Protein AF-A0A7X6YDQ6-F1 (afdb_monomer_lite)

Secondary structure (DSSP, 8-state):
------EEEEEEEEE----SS----SEEEE--SS-------S-SS-S-SS--SSS--TTTTSEEEETTEEEEGGG----SSSEEEEEEEEEEEEEEEEESB-TT-TT-B---EEEEEEEESSPPPHHHHHHHHHHHHHHHT-TT-SEEEEEEEPTT-EEEEE--SS-EEEEEEESSEEEEESSSEEEEEE-SSS-B-SEEEE-SEEEEEEESPPEEEE-SS-EEEEEETTEEEEESSSS-TTEEEEESSSEEEEEEE-TT--EEEE-SSEEEE----PPP-PPPTT--BPPPPGGGGGTT--TT--EE-SS-TTS-SEEEETTEEEE-TTSTT--S--EEEEETT-SS---SS--SSTTEEEEESSEEEEEEEEESS-EEEEEEEEEEE-SSTT--EEEEEEETTEEEEEEEE-SSS-EEEEEE---B-SEEEEEEEEE-SS-TT--EEEEEEEEEEEEE-SS-----------SSPPHHHHHTT------SS-EE-SS-EE-TT-------------

Structure (mmCIF, N/CA/C/O backbone):
data_AF-A0A7X6YDQ6-F1
#
_entry.id   AF-A0A7X6YDQ6-F1
#
loop_
_atom_site.group_PDB
_atom_site.id
_atom_site.type_symbol
_atom_site.label_atom_id
_atom_site.label_alt_id
_atom_site.label_comp_id
_atom_site.label_asym_id
_atom_site.label_entity_id
_atom_site.label_seq_id
_atom_site.pdbx_PDB_ins_code
_atom_site.Cartn_x
_atom_site.Cartn_y
_atom_site.Cartn_z
_atom_site.occupancy
_atom_site.B_iso_or_equiv
_atom_site.auth_seq_id
_atom_site.auth_comp_id
_atom_site.auth_asym_id
_atom_site.auth_atom_id
_atom_site.pdbx_PDB_model_num
ATOM 1 N N . LEU A 1 1 ? 22.656 26.430 15.634 1.00 36.94 1 LEU A N 1
ATOM 2 C CA . LEU A 1 1 ? 21.772 25.245 15.567 1.00 36.94 1 LEU A CA 1
ATOM 3 C C . LEU A 1 1 ? 22.352 24.310 14.506 1.00 36.94 1 LEU A C 1
ATOM 5 O O . LEU A 1 1 ? 22.255 24.616 13.329 1.00 36.94 1 LEU A O 1
ATOM 9 N N . ARG A 1 2 ? 23.134 23.305 14.930 1.00 31.09 2 ARG A N 1
ATOM 10 C CA . ARG A 1 2 ? 24.068 22.509 14.101 1.00 31.09 2 ARG A CA 1
ATOM 11 C C . ARG A 1 2 ? 23.766 21.001 14.174 1.00 31.09 2 ARG A C 1
ATOM 13 O O . ARG A 1 2 ? 24.651 20.217 14.481 1.00 31.09 2 ARG A O 1
ATOM 20 N N . THR A 1 3 ? 22.540 20.603 13.863 1.00 37.22 3 THR A N 1
ATOM 21 C CA . THR A 1 3 ? 22.201 19.228 13.461 1.00 37.22 3 THR A CA 1
ATOM 22 C C . THR A 1 3 ? 20.950 19.320 12.592 1.00 37.22 3 THR A C 1
ATOM 24 O O . THR A 1 3 ? 19.860 19.611 13.070 1.00 37.22 3 THR A O 1
ATOM 27 N N . SER A 1 4 ? 21.121 19.194 11.280 1.00 48.97 4 SER A N 1
ATOM 28 C CA . SER A 1 4 ? 20.016 19.130 10.323 1.00 48.97 4 SER A CA 1
ATOM 29 C C . SER A 1 4 ? 19.354 17.757 10.427 1.00 48.97 4 SER A C 1
ATOM 31 O O . SER A 1 4 ? 20.042 16.753 10.237 1.00 48.97 4 SER A O 1
ATOM 33 N N . PHE A 1 5 ? 18.055 17.709 10.714 1.00 55.41 5 PHE A N 1
ATOM 34 C CA . PHE A 1 5 ? 17.274 16.473 10.672 1.00 55.41 5 PHE A CA 1
ATOM 35 C C . PHE A 1 5 ? 17.259 15.906 9.243 1.00 55.41 5 PHE A C 1
ATOM 37 O O . PHE A 1 5 ? 17.095 16.658 8.281 1.00 55.41 5 PHE A O 1
ATOM 44 N N . ALA A 1 6 ? 17.477 14.596 9.113 1.00 68.69 6 ALA A N 1
ATOM 45 C CA . ALA A 1 6 ? 17.407 13.876 7.846 1.00 68.69 6 ALA A CA 1
ATOM 46 C C . ALA A 1 6 ? 15.936 13.596 7.528 1.00 68.69 6 ALA A C 1
ATOM 48 O O . ALA A 1 6 ? 15.354 12.663 8.059 1.00 68.69 6 ALA A O 1
ATOM 49 N N . LEU A 1 7 ? 15.323 14.459 6.730 1.00 77.88 7 LEU A N 1
ATOM 50 C CA . LEU A 1 7 ? 13.911 14.414 6.383 1.00 77.88 7 LEU A CA 1
ATOM 51 C C . LEU A 1 7 ? 13.621 13.318 5.354 1.00 77.88 7 LEU A C 1
ATOM 53 O O . LEU A 1 7 ? 14.373 13.169 4.386 1.00 77.88 7 LEU A O 1
ATOM 57 N N . ARG A 1 8 ? 12.506 12.609 5.534 1.00 81.50 8 ARG A N 1
ATOM 58 C CA . ARG A 1 8 ? 12.021 11.575 4.611 1.00 81.50 8 ARG A CA 1
ATOM 59 C C . ARG A 1 8 ? 10.585 11.800 4.159 1.00 81.50 8 ARG A C 1
ATOM 61 O O . ARG A 1 8 ? 10.327 11.667 2.969 1.00 81.50 8 ARG A O 1
ATOM 68 N N . THR A 1 9 ? 9.686 12.200 5.058 1.00 84.06 9 THR A N 1
ATOM 69 C CA . THR A 1 9 ? 8.273 12.441 4.714 1.00 84.06 9 THR A CA 1
ATOM 70 C C . THR A 1 9 ? 7.803 13.799 5.228 1.00 84.06 9 THR A C 1
ATOM 72 O O . THR A 1 9 ? 8.173 14.213 6.329 1.00 84.06 9 THR A O 1
ATOM 75 N N . VAL A 1 10 ? 7.000 14.510 4.436 1.00 88.50 10 VAL A N 1
ATOM 76 C CA . VAL A 1 10 ? 6.490 15.851 4.750 1.00 88.50 10 VAL A CA 1
ATOM 77 C C . VAL A 1 10 ? 5.015 15.950 4.415 1.00 88.50 10 VAL A C 1
ATOM 79 O O . VAL A 1 10 ? 4.622 15.589 3.314 1.00 88.50 10 VAL A O 1
ATOM 82 N N . PHE A 1 11 ? 4.232 16.546 5.310 1.00 92.88 11 PHE A N 1
ATOM 83 C CA . PHE A 1 11 ? 2.859 16.964 5.031 1.00 92.88 11 PHE A CA 1
ATOM 84 C C . PHE A 1 11 ? 2.732 18.449 5.290 1.00 92.88 11 PHE A C 1
ATOM 86 O O . PHE A 1 11 ? 3.203 18.926 6.319 1.00 92.88 11 PHE A O 1
ATOM 93 N N . ILE A 1 12 ? 2.092 19.184 4.389 1.00 89.44 12 ILE A N 1
ATOM 94 C CA . ILE A 1 12 ? 1.827 20.608 4.571 1.00 89.44 12 ILE A CA 1
ATOM 95 C C . ILE A 1 12 ? 0.387 20.888 4.143 1.00 89.44 12 ILE A C 1
ATOM 97 O O . ILE A 1 12 ? -0.008 20.581 3.021 1.00 89.44 12 ILE A O 1
ATOM 101 N N . VAL A 1 13 ? -0.389 21.507 5.031 1.00 88.81 13 VAL A N 1
ATOM 102 C CA . VAL A 1 13 ? -1.683 22.113 4.700 1.00 88.81 13 VAL A CA 1
ATOM 103 C C . VAL A 1 13 ? -1.470 23.607 4.511 1.00 88.81 13 VAL A C 1
ATOM 105 O O . VAL A 1 13 ? -1.005 24.297 5.422 1.00 88.81 13 VAL A O 1
ATOM 108 N N . PHE A 1 14 ? -1.772 24.109 3.318 1.00 82.88 14 PHE A N 1
ATOM 109 C CA . PHE A 1 14 ? -1.348 25.432 2.872 1.00 82.88 14 PHE A CA 1
ATOM 110 C C . PHE A 1 14 ? -2.300 26.035 1.836 1.00 82.88 14 PHE A C 1
ATOM 112 O O . PHE A 1 14 ? -3.015 25.314 1.158 1.00 82.88 14 PHE A O 1
ATOM 119 N N . GLY A 1 15 ? -2.317 27.363 1.694 1.00 76.12 15 GLY A N 1
ATOM 120 C CA . GLY A 1 15 ? -3.147 28.065 0.710 1.00 76.12 15 GLY A CA 1
ATOM 121 C C . GLY A 1 15 ? -2.412 29.189 -0.024 1.00 76.12 15 GLY A C 1
ATOM 122 O O . GLY A 1 15 ? -1.794 30.058 0.594 1.00 76.12 15 GLY A O 1
ATOM 123 N N . SER A 1 16 ? -2.520 29.229 -1.355 1.00 68.62 16 SER A N 1
ATOM 124 C CA . SER A 1 16 ? -1.733 30.134 -2.222 1.00 68.62 16 SER A CA 1
ATOM 125 C C . SER A 1 16 ? -2.227 31.587 -2.181 1.00 68.62 16 SER A C 1
ATOM 127 O O . SER A 1 16 ? -3.429 31.831 -2.123 1.00 68.62 16 SER A O 1
ATOM 129 N N . HIS A 1 17 ? -1.337 32.586 -2.178 1.00 60.03 17 HIS A N 1
ATOM 130 C CA . HIS A 1 17 ? -1.748 34.002 -2.070 1.00 60.03 17 HIS A CA 1
ATOM 131 C C . HIS A 1 17 ? -2.201 34.628 -3.394 1.00 60.03 17 HIS A C 1
ATOM 133 O O . HIS A 1 17 ? -2.888 35.648 -3.368 1.00 60.03 17 HIS A O 1
ATOM 139 N N . ASN A 1 18 ? -1.905 33.983 -4.526 1.00 54.03 18 ASN A N 1
ATOM 140 C CA . ASN A 1 18 ? -2.158 34.466 -5.885 1.00 54.03 18 ASN A CA 1
ATOM 141 C C . ASN A 1 18 ? -1.648 35.909 -6.101 1.00 54.03 18 ASN A C 1
ATOM 143 O O . ASN A 1 18 ? -2.395 36.883 -5.976 1.00 54.03 18 ASN A O 1
ATOM 147 N N . ALA A 1 19 ? -0.364 36.044 -6.426 1.00 48.09 19 ALA A N 1
ATOM 148 C CA . ALA A 1 19 ? 0.204 37.273 -6.956 1.00 48.09 19 ALA A CA 1
ATOM 149 C C . ALA A 1 19 ? 0.193 37.215 -8.491 1.00 48.09 19 ALA A C 1
ATOM 151 O O . ALA A 1 19 ? 0.625 36.238 -9.097 1.00 48.09 19 ALA A O 1
ATOM 152 N N . TRP A 1 20 ? -0.280 38.282 -9.136 1.00 44.38 20 TRP A N 1
ATOM 153 C CA . TRP A 1 20 ? -0.128 38.462 -10.580 1.00 44.38 20 TRP A CA 1
ATOM 154 C C . TRP A 1 20 ? 1.366 38.674 -10.893 1.00 44.38 20 TRP A C 1
ATOM 156 O O . TRP A 1 20 ? 1.882 39.775 -10.713 1.00 44.38 20 TRP A O 1
ATOM 166 N N . GLY A 1 21 ? 2.076 37.619 -11.301 1.00 53.22 21 GLY A N 1
ATOM 167 C CA . GLY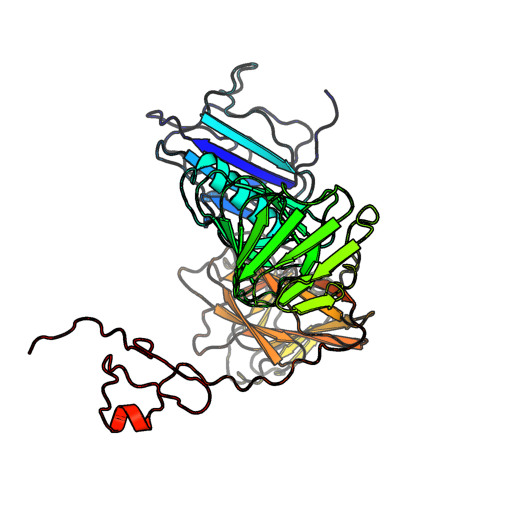 A 1 21 ? 3.511 37.651 -11.616 1.00 53.22 21 GLY A CA 1
ATOM 168 C C . GLY A 1 21 ? 4.194 36.285 -11.473 1.00 53.22 21 GLY A C 1
ATOM 169 O O . GLY A 1 21 ? 3.547 35.308 -11.115 1.00 53.22 21 GLY A O 1
ATOM 170 N N . ALA A 1 22 ? 5.497 36.202 -11.771 1.00 48.03 22 ALA A N 1
ATOM 171 C CA . ALA A 1 22 ? 6.302 34.991 -11.565 1.00 48.03 22 ALA A CA 1
ATOM 172 C C . ALA A 1 22 ? 6.344 34.632 -10.065 1.00 48.03 22 ALA A C 1
ATOM 174 O O . ALA A 1 22 ? 6.770 35.450 -9.250 1.00 48.03 22 ALA A O 1
ATOM 175 N N . GLY A 1 23 ? 5.847 33.446 -9.703 1.00 50.38 23 GLY A N 1
ATOM 176 C CA . GLY A 1 23 ? 5.777 32.976 -8.314 1.00 50.38 23 GLY A CA 1
ATOM 177 C C . GLY A 1 23 ? 7.077 32.336 -7.819 1.00 50.38 23 GLY A C 1
ATOM 178 O O . GLY A 1 23 ? 8.044 32.214 -8.567 1.00 50.38 23 GLY A O 1
ATOM 179 N N . GLY A 1 24 ? 7.075 31.880 -6.566 1.00 55.09 24 GLY A N 1
ATOM 180 C CA . GLY A 1 24 ? 8.164 31.141 -5.906 1.00 55.09 24 GLY A CA 1
ATOM 181 C C . GLY A 1 24 ? 7.832 29.718 -5.482 1.00 55.09 24 GLY A C 1
ATOM 182 O O . GLY A 1 24 ? 6.708 29.259 -5.685 1.00 55.09 24 GLY A O 1
ATOM 183 N N . SER A 1 25 ? 8.792 29.046 -4.836 1.00 60.94 25 SER A N 1
ATOM 184 C CA . SER A 1 25 ? 8.613 27.738 -4.188 1.00 60.94 25 SER A CA 1
ATOM 185 C C . SER A 1 25 ? 8.002 27.841 -2.793 1.00 60.94 25 SER A C 1
ATOM 187 O O . SER A 1 25 ? 8.139 28.846 -2.092 1.00 60.94 25 SER A O 1
ATOM 189 N N . MET A 1 26 ? 7.322 26.768 -2.377 1.00 69.38 26 MET A N 1
ATOM 190 C CA . MET A 1 26 ? 6.755 26.654 -1.030 1.00 69.38 26 MET A CA 1
ATOM 191 C C . MET A 1 26 ? 7.849 26.503 0.040 1.00 69.38 26 MET A C 1
ATOM 193 O O . MET A 1 26 ? 7.842 27.221 1.039 1.00 69.38 26 MET A O 1
ATOM 197 N N . CYS A 1 27 ? 8.786 25.577 -0.167 1.00 68.94 27 CYS A N 1
ATOM 198 C CA . CYS A 1 27 ? 9.956 25.317 0.673 1.00 68.94 27 CYS A CA 1
ATOM 199 C C . CYS A 1 27 ? 10.989 24.542 -0.156 1.00 68.94 27 CYS A C 1
ATOM 201 O O . CYS A 1 27 ? 10.607 23.764 -1.027 1.00 68.94 27 CYS A O 1
ATOM 203 N N . LEU A 1 28 ? 12.281 24.720 0.120 1.00 68.38 28 LEU A N 1
ATOM 204 C CA . LEU A 1 28 ? 13.338 23.948 -0.531 1.00 68.38 28 LEU A CA 1
ATOM 205 C C . LEU A 1 28 ? 13.639 22.673 0.260 1.00 68.38 28 LEU A C 1
ATOM 207 O O . LEU A 1 28 ? 14.047 22.749 1.422 1.00 68.38 28 LEU A O 1
ATOM 211 N N . ILE A 1 29 ? 13.486 21.519 -0.393 1.00 67.69 29 ILE A N 1
ATOM 212 C CA . ILE A 1 29 ? 13.819 20.196 0.147 1.00 67.69 29 ILE A CA 1
ATOM 213 C C . ILE A 1 29 ? 14.916 19.569 -0.722 1.00 67.69 29 ILE A C 1
ATOM 215 O O . ILE A 1 29 ? 14.671 19.180 -1.863 1.00 67.69 29 ILE A O 1
ATOM 219 N N . GLN A 1 30 ? 16.136 19.473 -0.188 1.00 65.44 30 GLN A N 1
ATOM 220 C CA . GLN A 1 30 ? 17.319 19.023 -0.937 1.00 65.44 30 GLN A CA 1
ATOM 221 C C . GLN A 1 30 ? 18.321 18.258 -0.063 1.00 65.44 30 GLN A C 1
ATOM 223 O O . GLN A 1 30 ? 18.287 18.352 1.162 1.00 65.44 30 GLN A O 1
ATOM 228 N N . ASN A 1 31 ? 19.260 17.541 -0.683 1.00 62.78 31 ASN A N 1
ATOM 229 C CA . ASN A 1 31 ? 20.339 16.832 0.013 1.00 62.78 31 ASN A CA 1
ATOM 230 C C . ASN A 1 31 ? 21.693 17.542 -0.185 1.00 62.78 31 ASN A C 1
ATOM 232 O O . ASN A 1 31 ? 22.585 17.042 -0.866 1.00 62.78 31 ASN A O 1
ATOM 236 N N . ALA A 1 32 ? 21.829 18.746 0.380 1.00 60.44 32 ALA A N 1
ATOM 237 C CA . ALA A 1 32 ? 23.057 19.542 0.320 1.00 60.44 32 ALA A CA 1
ATOM 238 C C . ALA A 1 32 ? 23.631 19.813 1.722 1.00 60.44 32 ALA A C 1
ATOM 240 O O . ALA A 1 32 ? 22.902 20.017 2.699 1.00 60.44 32 ALA A O 1
ATOM 241 N N . THR A 1 33 ? 24.964 19.854 1.827 1.00 54.62 33 THR A N 1
ATOM 242 C CA . THR A 1 33 ? 25.681 20.165 3.078 1.00 54.62 33 THR A CA 1
ATOM 243 C C . THR A 1 33 ? 25.420 21.595 3.560 1.00 54.62 33 THR A C 1
ATOM 245 O O . THR A 1 33 ? 25.415 21.831 4.769 1.00 54.62 33 THR A O 1
ATOM 248 N N . SER A 1 34 ? 25.125 22.508 2.629 1.00 55.31 34 SER A N 1
ATOM 249 C CA . SER A 1 34 ? 24.654 23.876 2.850 1.00 55.31 34 SER A CA 1
ATOM 250 C C . SER A 1 34 ? 23.406 24.123 2.002 1.00 55.31 34 SER A C 1
ATOM 252 O O . SER A 1 34 ? 23.415 23.844 0.805 1.00 55.31 34 SER A O 1
ATOM 254 N N . LEU A 1 35 ? 22.337 24.637 2.613 1.00 56.81 35 LEU A N 1
ATOM 255 C CA . LEU A 1 35 ? 21.119 25.013 1.897 1.00 56.81 35 LEU A CA 1
ATOM 256 C C . LEU A 1 35 ? 21.313 26.434 1.361 1.00 56.81 35 LEU A C 1
ATOM 258 O O . LEU A 1 35 ? 21.113 27.402 2.096 1.00 56.81 35 LEU A O 1
ATOM 262 N N . THR A 1 36 ? 21.759 26.577 0.110 1.00 55.66 36 THR A N 1
ATOM 263 C CA . THR A 1 36 ? 21.827 27.900 -0.528 1.00 55.66 36 THR A CA 1
ATOM 264 C C . THR A 1 36 ? 20.411 28.472 -0.643 1.00 55.66 36 THR A C 1
ATOM 266 O O . THR A 1 36 ? 19.525 27.748 -1.098 1.00 55.66 36 THR A O 1
ATOM 269 N N . PRO A 1 37 ? 20.163 29.726 -0.228 1.00 51.66 37 PRO A N 1
ATOM 270 C CA . PRO A 1 37 ? 18.835 30.315 -0.331 1.00 51.66 37 PRO A CA 1
ATOM 271 C C . PRO A 1 37 ? 18.439 30.534 -1.795 1.00 51.66 37 PRO A C 1
ATOM 273 O O . PRO A 1 37 ? 19.247 31.021 -2.584 1.00 51.66 37 PRO A O 1
ATOM 276 N N . GLU A 1 38 ? 17.203 30.195 -2.152 1.00 52.88 38 GLU A N 1
ATOM 277 C CA . GLU A 1 38 ? 16.655 30.388 -3.503 1.00 52.88 38 GLU A CA 1
ATOM 278 C C . GLU A 1 38 ? 15.758 31.633 -3.583 1.00 52.88 38 GLU A C 1
ATOM 280 O O . GLU A 1 38 ? 15.731 32.441 -2.660 1.00 52.88 38 GLU A O 1
ATOM 285 N N . SER A 1 39 ? 15.089 31.871 -4.714 1.00 44.66 39 SER A N 1
ATOM 286 C CA . SER A 1 39 ? 14.473 33.160 -5.052 1.00 44.66 39 SER A CA 1
ATOM 287 C C . SER A 1 39 ? 12.931 33.204 -5.062 1.00 44.66 39 SER A C 1
ATOM 289 O O . SER A 1 39 ? 12.344 32.630 -5.965 1.00 44.66 39 SER A O 1
ATOM 291 N N . ALA A 1 40 ? 12.350 33.990 -4.133 1.00 45.28 40 ALA A N 1
ATOM 292 C CA . ALA A 1 40 ? 11.115 34.833 -4.092 1.00 45.28 40 ALA A CA 1
ATOM 293 C C . ALA A 1 40 ? 9.737 34.316 -4.499 1.00 45.28 40 ALA A C 1
ATOM 295 O O . ALA A 1 40 ? 9.657 33.462 -5.355 1.00 45.28 40 ALA A O 1
ATOM 296 N N . PRO A 1 41 ? 8.640 34.869 -3.919 1.00 50.88 41 PRO A N 1
ATOM 297 C CA . PRO A 1 41 ? 7.771 34.227 -2.943 1.00 50.88 41 PRO A CA 1
ATOM 298 C C . PRO A 1 41 ? 6.557 33.554 -3.596 1.00 50.88 41 PRO A C 1
ATOM 300 O O . PRO A 1 41 ? 6.146 33.839 -4.720 1.00 50.88 41 PRO A O 1
ATOM 303 N N . TRP A 1 42 ? 5.974 32.626 -2.851 1.00 51.97 42 TRP A N 1
ATOM 304 C CA . TRP A 1 42 ? 4.983 31.663 -3.307 1.00 51.97 42 TRP A CA 1
ATOM 305 C C . TRP A 1 42 ? 3.631 32.273 -3.755 1.00 51.97 42 TRP A C 1
ATOM 307 O O . TRP A 1 42 ? 2.839 32.738 -2.934 1.00 51.97 42 TRP A O 1
ATOM 317 N N . ALA A 1 43 ? 3.403 32.217 -5.078 1.00 47.12 43 ALA A N 1
ATOM 318 C CA . ALA A 1 43 ? 2.195 31.826 -5.833 1.00 47.12 43 ALA A CA 1
ATOM 319 C C . ALA A 1 43 ? 1.924 32.769 -7.021 1.00 47.12 43 ALA A C 1
ATOM 321 O O . ALA A 1 43 ? 1.336 33.836 -6.867 1.00 47.12 43 ALA A O 1
ATOM 322 N N . GLY A 1 44 ? 2.350 32.326 -8.200 1.00 52.56 44 GLY A N 1
ATOM 323 C CA . GLY A 1 44 ? 2.198 32.951 -9.512 1.00 52.56 44 GLY A CA 1
ATOM 324 C C . GLY A 1 44 ? 2.222 31.858 -10.591 1.00 52.56 44 GLY A C 1
ATOM 325 O O . GLY A 1 44 ? 2.214 30.682 -10.231 1.00 52.56 44 GLY A O 1
ATOM 326 N N . ASP A 1 45 ? 2.279 32.203 -11.881 1.00 54.47 45 ASP A N 1
ATOM 327 C CA . ASP A 1 45 ? 2.080 31.304 -13.051 1.00 54.47 45 ASP A CA 1
ATOM 328 C C . ASP A 1 45 ? 3.201 30.251 -13.294 1.00 54.47 45 ASP A C 1
ATOM 330 O O . ASP A 1 45 ? 3.535 29.886 -14.423 1.00 54.47 45 ASP A O 1
ATOM 334 N N . ASN A 1 46 ? 3.833 29.766 -12.225 1.00 62.34 46 ASN A N 1
ATOM 335 C CA . ASN A 1 46 ? 4.953 28.837 -12.272 1.00 62.34 46 ASN A CA 1
ATOM 336 C C . ASN A 1 46 ? 4.543 27.416 -12.647 1.00 62.34 46 ASN A C 1
ATOM 338 O O . ASN A 1 46 ? 3.441 26.944 -12.370 1.00 62.34 46 ASN A O 1
ATOM 342 N N . THR A 1 47 ? 5.511 26.694 -13.207 1.00 62.53 47 THR A N 1
ATOM 343 C CA . THR A 1 47 ? 5.319 25.323 -13.673 1.00 62.53 47 THR A CA 1
ATOM 344 C C . THR A 1 47 ? 5.429 24.264 -12.570 1.00 62.53 47 THR A C 1
ATOM 346 O O . THR A 1 47 ? 5.083 23.119 -12.850 1.00 62.53 47 THR A O 1
ATOM 349 N N . ARG A 1 48 ? 5.891 24.601 -11.346 1.00 69.31 48 ARG A N 1
ATOM 350 C CA . ARG A 1 48 ? 6.168 23.638 -10.250 1.00 69.31 48 ARG A CA 1
ATOM 351 C C . ARG A 1 48 ? 6.020 24.230 -8.848 1.00 69.31 48 ARG A C 1
ATOM 353 O O . ARG A 1 48 ? 6.233 25.428 -8.662 1.00 69.31 48 ARG A O 1
ATOM 360 N N . LEU A 1 49 ? 5.756 23.368 -7.861 1.00 74.81 49 LEU A N 1
ATOM 361 C CA . LEU A 1 49 ? 5.586 23.723 -6.446 1.00 74.81 49 LEU A CA 1
ATOM 362 C C . LEU A 1 49 ? 6.909 23.885 -5.667 1.00 74.81 49 LEU A C 1
ATOM 364 O O . LEU A 1 49 ? 7.032 24.809 -4.858 1.00 74.81 49 LEU A O 1
ATOM 368 N N . TRP A 1 50 ? 7.893 23.010 -5.897 1.00 73.75 50 TRP A N 1
ATOM 369 C CA . TRP A 1 50 ? 9.140 22.934 -5.112 1.00 73.75 50 TRP A CA 1
ATOM 370 C C . TRP A 1 50 ? 10.318 23.716 -5.707 1.00 73.75 50 TRP A C 1
ATOM 372 O O . TRP A 1 50 ? 11.427 23.586 -5.203 1.00 73.75 50 TRP A O 1
ATOM 382 N N . ILE A 1 51 ? 10.071 24.508 -6.762 1.00 64.12 51 ILE A N 1
ATOM 383 C CA . ILE A 1 51 ? 11.070 25.142 -7.641 1.00 64.12 51 ILE A CA 1
ATOM 384 C C . ILE A 1 51 ? 12.376 25.551 -6.948 1.00 64.12 51 ILE A C 1
ATOM 386 O O . ILE A 1 51 ? 12.365 26.256 -5.937 1.00 64.12 51 ILE A O 1
ATOM 390 N N . GLY A 1 52 ? 13.487 25.181 -7.587 1.00 56.50 52 GLY A N 1
ATOM 391 C CA . GLY A 1 52 ? 14.803 25.669 -7.231 1.00 56.50 52 GLY A CA 1
ATOM 392 C C . GLY A 1 52 ? 15.624 26.179 -8.403 1.00 56.50 52 GLY A C 1
ATOM 393 O O . GLY A 1 52 ? 15.408 25.796 -9.551 1.00 56.50 52 GLY A O 1
ATOM 394 N N . ALA A 1 53 ? 16.562 27.084 -8.114 1.00 48.12 53 ALA A N 1
ATOM 395 C CA . ALA A 1 53 ? 17.519 27.587 -9.103 1.00 48.12 53 ALA A CA 1
ATOM 396 C C . ALA A 1 53 ? 18.539 26.500 -9.492 1.00 48.12 53 ALA A C 1
ATOM 398 O O . ALA A 1 53 ? 19.175 26.589 -10.541 1.00 48.12 53 ALA A O 1
ATOM 399 N N . ASN A 1 54 ? 18.666 25.465 -8.656 1.00 49.69 54 ASN A N 1
ATOM 400 C CA . ASN A 1 54 ? 19.554 24.330 -8.854 1.00 49.69 54 ASN A CA 1
ATOM 401 C C . ASN A 1 54 ? 18.754 23.066 -9.201 1.00 49.69 54 ASN A C 1
ATOM 403 O O . ASN A 1 54 ? 17.705 22.800 -8.623 1.00 49.69 54 ASN A O 1
ATOM 407 N N . ALA A 1 55 ? 19.298 22.230 -10.087 1.00 52.06 55 ALA A N 1
ATOM 408 C CA . ALA A 1 55 ? 18.685 20.985 -10.565 1.00 52.06 55 ALA A CA 1
ATOM 409 C C . ALA A 1 55 ? 18.570 19.851 -9.512 1.00 52.06 55 ALA A C 1
ATOM 411 O O . ALA A 1 55 ? 18.425 18.695 -9.888 1.00 52.06 55 ALA A O 1
ATOM 412 N N . ASN A 1 56 ? 18.673 20.144 -8.210 1.00 56.59 56 ASN A N 1
ATOM 413 C CA . ASN A 1 56 ? 18.782 19.146 -7.135 1.00 56.59 56 ASN A CA 1
ATOM 414 C C . ASN A 1 56 ? 17.660 19.269 -6.083 1.00 56.59 56 ASN A C 1
ATOM 416 O O . ASN A 1 56 ? 17.906 19.244 -4.874 1.00 56.59 56 ASN A O 1
ATOM 420 N N . VAL A 1 57 ? 16.420 19.452 -6.543 1.00 67.81 57 VAL A N 1
ATOM 421 C CA . VAL A 1 57 ? 15.231 19.500 -5.681 1.00 67.81 57 VAL A CA 1
ATOM 422 C C . VAL A 1 57 ? 14.736 18.071 -5.439 1.00 67.81 57 VAL A C 1
ATOM 424 O O . VAL A 1 57 ? 14.011 17.500 -6.243 1.00 67.81 57 VAL A O 1
ATOM 427 N N . ILE A 1 58 ? 15.115 17.477 -4.305 1.00 71.25 58 ILE A N 1
ATOM 428 C CA . ILE A 1 58 ? 14.836 16.061 -3.991 1.00 71.25 58 ILE A CA 1
ATOM 429 C C . ILE A 1 58 ? 13.331 15.776 -3.819 1.00 71.25 58 ILE A C 1
ATOM 431 O O . ILE A 1 58 ? 12.898 14.636 -3.983 1.00 71.25 58 ILE A O 1
ATOM 435 N N . ALA A 1 59 ? 12.525 16.792 -3.496 1.00 72.88 59 ALA A N 1
ATOM 436 C CA . ALA A 1 59 ? 11.067 16.661 -3.435 1.00 72.88 59 ALA A CA 1
ATOM 437 C C . ALA A 1 59 ? 10.409 16.507 -4.817 1.00 72.88 59 ALA A C 1
ATOM 439 O O . ALA A 1 59 ? 9.412 15.797 -4.923 1.00 72.88 59 ALA A O 1
ATOM 440 N N . ASP A 1 60 ? 10.972 17.107 -5.872 1.00 71.31 60 ASP A N 1
ATOM 441 C CA . ASP A 1 60 ? 10.459 16.980 -7.245 1.00 71.31 60 ASP A CA 1
ATOM 442 C C . ASP A 1 60 ? 10.615 15.542 -7.775 1.00 71.31 60 ASP A C 1
ATOM 444 O O . ASP A 1 60 ? 9.768 15.066 -8.535 1.00 71.31 60 ASP A O 1
ATOM 448 N N . ASP A 1 61 ? 11.671 14.859 -7.325 1.00 70.25 61 ASP A N 1
ATOM 449 C CA . ASP A 1 61 ? 11.997 13.466 -7.651 1.00 70.25 61 ASP A CA 1
ATOM 450 C C . ASP A 1 61 ? 11.399 12.458 -6.645 1.00 70.25 61 ASP A C 1
ATOM 452 O O . ASP A 1 61 ? 11.627 11.253 -6.754 1.00 70.25 61 ASP A O 1
ATOM 456 N N . GLY A 1 62 ? 10.687 12.950 -5.627 1.00 67.50 62 GLY A N 1
ATOM 457 C CA . GLY A 1 62 ? 9.991 12.148 -4.624 1.00 67.50 62 GLY A CA 1
ATOM 458 C C . GLY A 1 62 ? 8.560 11.783 -5.029 1.00 67.50 62 GLY A C 1
ATOM 459 O O . GLY A 1 62 ? 8.030 12.236 -6.046 1.00 67.50 62 GLY A O 1
ATOM 460 N N . LEU A 1 63 ? 7.891 10.991 -4.194 1.00 76.81 63 LEU A N 1
ATOM 461 C CA . LEU A 1 63 ? 6.470 10.687 -4.361 1.00 76.81 63 LEU A CA 1
ATOM 462 C C . LEU A 1 63 ? 5.649 11.848 -3.796 1.00 76.81 63 LEU A C 1
ATOM 464 O O . LEU A 1 63 ? 5.841 12.211 -2.638 1.00 76.81 63 LEU A O 1
ATOM 468 N N . ASN A 1 64 ? 4.771 12.447 -4.602 1.00 81.25 64 ASN A N 1
ATOM 469 C CA . ASN A 1 64 ? 3.985 13.618 -4.213 1.00 81.25 64 ASN A CA 1
ATOM 470 C C . ASN A 1 64 ? 2.484 13.315 -4.286 1.00 81.25 64 ASN A C 1
ATOM 472 O O . ASN A 1 64 ? 2.016 12.712 -5.251 1.00 81.25 64 ASN A O 1
ATOM 476 N N . TRP A 1 65 ? 1.716 13.807 -3.314 1.00 85.25 65 TRP A N 1
ATOM 477 C CA . TRP A 1 65 ? 0.254 13.770 -3.322 1.00 85.25 65 TRP A CA 1
ATOM 478 C C . TRP A 1 65 ? -0.308 15.150 -3.026 1.00 85.25 65 TRP A C 1
ATOM 480 O O . TRP A 1 65 ? -0.108 15.666 -1.930 1.00 85.25 65 TRP A O 1
ATOM 490 N N . LEU A 1 66 ? -1.029 15.730 -3.982 1.00 84.38 66 LEU A N 1
ATOM 491 C CA . LEU A 1 66 ? -1.796 16.957 -3.787 1.00 84.38 66 LEU A CA 1
ATOM 492 C C . LEU A 1 66 ? -3.262 16.575 -3.598 1.00 84.38 66 LEU A C 1
ATOM 494 O O . LEU A 1 66 ? -3.836 15.904 -4.451 1.00 84.38 66 LEU A O 1
ATOM 498 N N . ASP A 1 67 ? -3.852 16.964 -2.472 1.00 83.06 67 ASP A N 1
ATOM 499 C CA . ASP A 1 67 ? -5.232 16.644 -2.098 1.00 83.06 67 ASP A CA 1
ATOM 500 C C . ASP A 1 67 ? -5.556 15.157 -2.273 1.00 83.06 67 ASP A C 1
ATOM 502 O O . ASP A 1 67 ? -6.524 14.772 -2.931 1.00 83.06 67 ASP A O 1
ATOM 506 N N . ARG A 1 68 ? -4.679 14.309 -1.714 1.00 77.25 68 ARG A N 1
ATOM 507 C CA . ARG A 1 68 ? -4.750 12.835 -1.771 1.00 77.25 68 ARG A CA 1
ATOM 508 C C . ARG A 1 68 ? -4.613 12.244 -3.179 1.00 77.25 68 ARG A C 1
ATOM 510 O O . ARG A 1 68 ? -4.658 11.028 -3.344 1.00 77.25 68 ARG A O 1
ATOM 517 N N . THR A 1 69 ? -4.392 13.074 -4.194 1.00 73.38 69 THR A N 1
ATOM 518 C CA . THR A 1 69 ? -4.145 12.641 -5.568 1.00 73.38 69 THR A CA 1
ATOM 519 C C . THR A 1 69 ? -2.650 12.598 -5.824 1.00 73.38 69 THR A C 1
ATOM 521 O O . THR A 1 69 ? -1.961 13.613 -5.719 1.00 73.38 69 THR A O 1
ATOM 524 N N . MET A 1 70 ? -2.141 11.419 -6.175 1.00 72.38 70 MET A N 1
ATOM 525 C CA . MET A 1 70 ? -0.727 11.250 -6.485 1.00 72.38 70 MET A CA 1
ATOM 526 C C . MET A 1 70 ? -0.375 11.972 -7.786 1.00 72.38 70 MET A C 1
ATOM 528 O O . MET A 1 70 ? -1.013 11.759 -8.818 1.00 72.38 70 MET A O 1
ATOM 532 N N . LEU A 1 71 ? 0.655 12.808 -7.741 1.00 62.97 71 LEU A N 1
ATOM 533 C CA . LEU A 1 71 ? 1.150 13.581 -8.871 1.00 62.97 71 LEU A CA 1
ATOM 534 C C . LEU A 1 71 ? 2.670 13.448 -8.956 1.00 62.97 71 LEU A C 1
ATOM 536 O O . LEU A 1 71 ? 3.360 13.245 -7.963 1.00 62.97 71 LEU A O 1
ATOM 540 N N . HIS A 1 72 ? 3.209 13.606 -10.160 1.00 66.38 72 HIS A N 1
ATOM 541 C CA . HIS A 1 72 ? 4.650 13.767 -10.324 1.00 66.38 72 HIS A CA 1
ATOM 542 C C . HIS A 1 72 ? 5.077 15.117 -9.730 1.00 66.38 72 HIS A C 1
ATOM 544 O O . HIS A 1 72 ? 4.429 16.119 -10.033 1.00 66.38 72 HIS A O 1
ATOM 550 N N . GLY A 1 73 ? 6.167 15.176 -8.955 1.00 69.12 73 GLY A N 1
ATOM 551 C CA . GLY A 1 73 ? 6.624 16.407 -8.288 1.00 69.12 73 GLY A CA 1
ATOM 552 C C . GLY A 1 73 ? 6.798 17.591 -9.248 1.00 69.12 73 GLY A C 1
ATOM 553 O O . GLY A 1 73 ? 6.279 18.678 -8.999 1.00 69.12 73 GLY A O 1
ATOM 554 N N . TRP A 1 74 ? 7.361 17.334 -10.439 1.00 67.44 74 TRP A N 1
ATOM 555 C CA . TRP A 1 74 ? 7.478 18.334 -11.520 1.00 67.44 74 TRP A CA 1
ATOM 556 C C . TRP A 1 74 ? 6.148 18.872 -12.071 1.00 67.44 74 TRP A C 1
ATOM 558 O O . TRP A 1 74 ? 6.148 19.896 -12.748 1.00 67.44 74 TRP A O 1
ATOM 568 N N . ASN A 1 75 ? 5.031 18.190 -11.828 1.00 70.62 75 ASN A N 1
ATOM 569 C CA . ASN A 1 75 ? 3.709 18.567 -12.328 1.00 70.62 75 ASN A CA 1
ATOM 570 C C . ASN A 1 75 ? 2.792 19.092 -11.216 1.00 70.62 75 ASN A C 1
ATOM 572 O O . ASN A 1 75 ? 1.631 19.402 -11.484 1.00 70.62 75 ASN A O 1
ATOM 576 N N . VAL A 1 76 ? 3.281 19.204 -9.976 1.00 74.31 76 VAL A N 1
ATOM 577 C CA . VAL A 1 76 ? 2.492 19.770 -8.881 1.00 74.31 76 VAL A CA 1
ATOM 578 C C . VAL A 1 76 ? 2.426 21.284 -9.051 1.00 74.31 76 VAL A C 1
ATOM 580 O O . VAL A 1 76 ? 3.434 21.985 -8.945 1.00 74.31 76 VAL A O 1
ATOM 583 N N . GLN A 1 77 ? 1.223 21.793 -9.305 1.00 74.50 77 GLN A N 1
ATOM 584 C CA . GLN A 1 77 ? 0.928 23.218 -9.435 1.00 74.50 77 GLN A CA 1
ATOM 585 C C . GLN A 1 77 ? -0.306 23.561 -8.604 1.00 74.50 77 GLN A C 1
ATOM 587 O O . GLN A 1 77 ? -1.298 22.839 -8.635 1.00 74.50 77 GLN A O 1
ATOM 592 N N . VAL A 1 78 ? -0.260 24.697 -7.910 1.00 74.25 78 VAL A N 1
ATOM 593 C CA . VAL A 1 78 ? -1.401 25.260 -7.178 1.00 74.25 78 VAL A CA 1
ATOM 594 C C . VAL A 1 78 ? -1.642 26.664 -7.719 1.00 74.25 78 VAL A C 1
ATOM 596 O O . VAL A 1 78 ? -0.796 27.541 -7.549 1.00 74.25 78 VAL A O 1
ATOM 599 N N . LYS A 1 79 ? -2.767 26.863 -8.415 1.00 69.38 79 LYS A N 1
ATOM 600 C CA . LYS A 1 79 ? -3.089 28.125 -9.114 1.00 69.38 79 LYS A CA 1
ATOM 601 C C . LYS A 1 79 ? -4.205 28.930 -8.459 1.00 69.38 79 LYS A C 1
ATOM 603 O O . LYS A 1 79 ? -4.397 30.100 -8.786 1.00 69.38 79 LYS A O 1
ATOM 608 N N . ASP A 1 80 ? -4.954 28.319 -7.553 1.00 71.31 80 ASP A N 1
ATOM 609 C CA . ASP A 1 80 ? -6.071 28.965 -6.882 1.00 71.31 80 ASP A CA 1
ATOM 610 C C . ASP A 1 80 ? -5.701 29.435 -5.459 1.00 71.31 80 ASP A C 1
ATOM 612 O O . ASP A 1 80 ? -4.533 29.441 -5.051 1.00 71.31 80 ASP A O 1
ATOM 616 N N . LYS A 1 81 ? -6.703 29.960 -4.744 1.00 72.62 81 LYS A N 1
ATOM 617 C CA . LYS A 1 81 ? -6.586 30.496 -3.379 1.00 72.62 81 LYS A CA 1
ATOM 618 C C . LYS A 1 81 ? -7.191 29.561 -2.325 1.00 72.62 81 LYS A C 1
ATOM 620 O O . LYS A 1 81 ? -7.317 29.988 -1.171 1.00 72.62 81 LYS A O 1
ATOM 625 N N . ALA A 1 82 ? -7.604 28.351 -2.681 1.00 78.75 82 ALA A N 1
ATOM 626 C CA . ALA A 1 82 ? -8.075 27.368 -1.725 1.00 78.75 82 ALA A CA 1
ATOM 627 C C . ALA A 1 82 ? -6.920 26.899 -0.832 1.00 78.75 82 ALA A C 1
ATOM 629 O O . ALA A 1 82 ? -5.741 27.194 -1.067 1.00 78.75 82 ALA A O 1
ATOM 630 N N . TYR A 1 83 ? -7.291 26.238 0.258 1.00 82.62 83 TYR A N 1
ATOM 631 C CA . TYR A 1 83 ? -6.342 25.442 1.014 1.00 82.62 83 TYR A CA 1
ATOM 632 C C . TYR A 1 83 ? -6.210 24.085 0.328 1.00 82.62 83 TYR A C 1
ATOM 634 O O . TYR A 1 83 ? -7.200 23.545 -0.156 1.00 82.62 83 TYR A O 1
ATOM 642 N N . HIS A 1 84 ? -4.997 23.557 0.320 1.00 84.50 84 HIS A N 1
ATOM 643 C CA . HIS A 1 84 ? -4.643 22.250 -0.206 1.00 84.50 84 HIS A CA 1
ATOM 644 C C . HIS A 1 84 ? -3.775 21.518 0.808 1.00 84.50 84 HIS A C 1
ATOM 646 O O . HIS A 1 84 ? -3.133 22.135 1.666 1.00 84.50 84 HIS A O 1
ATOM 652 N N . MET A 1 85 ? -3.734 20.201 0.689 1.00 88.12 85 MET A N 1
ATOM 653 C CA . MET A 1 85 ? -2.800 19.345 1.401 1.00 88.12 85 MET A CA 1
ATOM 654 C C . MET A 1 85 ? -1.791 18.785 0.405 1.00 88.12 85 MET A C 1
ATOM 656 O O . MET A 1 85 ? -2.171 18.156 -0.576 1.00 88.12 85 MET A O 1
ATOM 660 N N . ILE A 1 86 ? -0.504 18.982 0.670 1.00 89.50 86 ILE A N 1
ATOM 661 C CA . ILE A 1 86 ? 0.579 18.328 -0.065 1.00 89.50 86 ILE A CA 1
ATOM 662 C C . ILE A 1 86 ? 1.308 17.373 0.867 1.00 89.50 86 ILE A C 1
ATOM 664 O O . ILE A 1 86 ? 1.658 17.726 1.993 1.00 89.50 86 ILE A O 1
ATOM 668 N N . ASN A 1 87 ? 1.537 16.167 0.376 1.00 90.44 87 ASN A N 1
ATOM 669 C CA . ASN A 1 87 ? 2.360 15.155 1.008 1.00 90.44 87 ASN A CA 1
ATOM 670 C C . ASN A 1 87 ? 3.523 14.805 0.077 1.00 90.44 87 ASN A C 1
ATOM 672 O O . ASN A 1 87 ? 3.317 14.660 -1.129 1.00 90.44 87 ASN A O 1
ATOM 676 N N . VAL A 1 88 ? 4.727 14.679 0.635 1.00 86.81 88 VAL A N 1
ATOM 677 C CA . VAL A 1 88 ? 5.926 14.253 -0.085 1.00 86.81 88 VAL A CA 1
ATOM 678 C C . VAL A 1 88 ? 6.698 13.204 0.688 1.00 86.81 88 VAL A C 1
ATOM 680 O O . VAL A 1 88 ? 7.133 13.464 1.809 1.00 86.81 88 VAL A O 1
ATOM 683 N N . THR A 1 89 ? 7.000 12.093 0.021 1.00 83.69 89 THR A N 1
ATOM 684 C CA . THR A 1 89 ? 8.074 11.175 0.411 1.00 83.69 89 THR A CA 1
ATOM 685 C C . THR A 1 89 ? 9.295 11.461 -0.454 1.00 83.69 89 THR A C 1
ATOM 687 O O . THR A 1 89 ? 9.251 11.336 -1.678 1.00 83.69 89 THR A O 1
ATOM 690 N N . THR A 1 90 ? 10.397 11.882 0.160 1.00 74.44 90 THR A N 1
ATOM 691 C CA . THR A 1 90 ? 11.611 12.267 -0.561 1.00 74.44 90 THR A CA 1
ATOM 692 C C . THR A 1 90 ? 12.312 11.042 -1.148 1.00 74.44 90 THR A C 1
ATOM 694 O O . THR A 1 90 ? 12.364 9.983 -0.524 1.00 74.44 90 THR A O 1
ATOM 697 N N . ARG A 1 91 ? 12.938 11.177 -2.326 1.00 73.06 91 ARG A N 1
ATOM 698 C CA . ARG A 1 91 ? 13.684 10.068 -2.956 1.00 73.06 91 ARG A CA 1
ATOM 699 C C . ARG A 1 91 ? 14.797 9.521 -2.054 1.00 73.06 91 ARG A C 1
ATOM 701 O O . ARG A 1 91 ? 14.958 8.316 -1.911 1.00 73.06 91 ARG A O 1
ATOM 708 N N . ILE A 1 92 ? 15.530 10.419 -1.400 1.00 62.50 92 ILE A N 1
ATOM 709 C CA . ILE A 1 92 ? 16.625 10.126 -0.458 1.00 62.50 92 ILE A CA 1
ATOM 710 C C . ILE A 1 92 ? 16.504 11.020 0.787 1.00 62.50 92 ILE A C 1
ATOM 712 O O . ILE A 1 92 ? 15.743 11.996 0.743 1.00 62.50 92 ILE A O 1
ATOM 716 N N . PRO A 1 93 ? 17.211 10.728 1.899 1.00 75.69 93 PRO A N 1
ATOM 717 C CA . PRO A 1 93 ? 17.250 11.627 3.047 1.00 75.69 93 PRO A CA 1
ATOM 718 C C . PRO A 1 93 ? 17.588 13.056 2.618 1.00 75.69 93 PRO A C 1
ATOM 720 O O . PRO A 1 93 ? 18.586 13.300 1.937 1.00 75.69 93 PRO A O 1
ATOM 723 N N . ALA A 1 94 ? 16.727 13.996 2.988 1.00 74.75 94 ALA A N 1
ATOM 724 C CA . ALA A 1 94 ? 16.797 15.377 2.546 1.00 74.75 94 ALA A CA 1
ATOM 725 C C . ALA A 1 94 ? 16.804 16.335 3.737 1.00 74.75 94 ALA A C 1
ATOM 727 O O . ALA A 1 94 ? 16.783 15.949 4.904 1.00 74.75 94 ALA A O 1
ATOM 728 N N . ARG A 1 95 ? 16.861 17.624 3.437 1.00 74.06 95 ARG A N 1
ATOM 729 C CA . ARG A 1 95 ? 16.801 18.711 4.403 1.00 74.06 95 ARG A CA 1
ATOM 730 C C . ARG A 1 95 ? 15.814 19.739 3.880 1.00 74.06 95 ARG A C 1
ATOM 732 O O . ARG A 1 95 ? 15.924 20.142 2.724 1.00 74.06 95 ARG A O 1
ATOM 739 N N . ALA A 1 96 ? 14.887 20.159 4.732 1.00 74.06 96 ALA A N 1
ATOM 740 C CA . ALA A 1 96 ? 14.006 21.288 4.463 1.00 74.06 96 ALA A CA 1
ATOM 741 C C . ALA A 1 96 ? 14.633 22.589 4.986 1.00 74.06 96 ALA A C 1
ATOM 743 O O . ALA A 1 96 ? 15.337 22.576 5.999 1.00 74.06 96 ALA A O 1
ATOM 744 N N . ASN A 1 97 ? 14.375 23.702 4.299 1.00 69.12 97 ASN A N 1
ATOM 745 C CA . ASN A 1 97 ? 14.754 25.040 4.754 1.00 69.12 97 ASN A CA 1
ATOM 746 C C . ASN A 1 97 ? 13.512 25.903 5.048 1.00 69.12 97 ASN A C 1
ATOM 748 O O . ASN A 1 97 ? 12.456 25.411 5.438 1.00 69.12 97 ASN A O 1
ATOM 752 N N . THR A 1 98 ? 13.655 27.212 4.887 1.00 70.31 98 THR A N 1
ATOM 753 C CA . THR A 1 98 ? 12.630 28.217 5.117 1.00 70.31 98 THR A CA 1
ATOM 754 C C . THR A 1 98 ? 11.459 28.125 4.136 1.00 70.31 98 THR A C 1
ATOM 756 O O . THR A 1 98 ? 11.650 27.926 2.936 1.00 70.31 98 THR A O 1
ATOM 759 N N . PHE A 1 99 ? 10.247 28.365 4.639 1.00 75.56 99 PHE A N 1
ATOM 760 C CA . PHE A 1 99 ? 9.056 28.556 3.812 1.00 75.56 99 PHE A CA 1
ATOM 761 C C . PHE A 1 99 ? 9.065 29.924 3.118 1.00 75.56 99 PHE A C 1
ATOM 763 O O . PHE A 1 99 ? 9.298 30.940 3.775 1.00 75.56 99 PHE A O 1
ATOM 770 N N . GLY A 1 100 ? 8.765 29.957 1.815 1.00 67.88 100 GLY A N 1
ATOM 771 C CA . GLY A 1 100 ? 8.559 31.190 1.043 1.00 67.88 100 GLY A CA 1
ATOM 772 C C . GLY A 1 100 ? 9.702 32.207 1.164 1.00 67.88 100 GLY A C 1
ATOM 773 O O . GLY A 1 100 ? 9.494 33.310 1.662 1.00 67.88 100 GLY A O 1
ATOM 774 N N . TYR A 1 101 ? 10.919 31.834 0.766 1.00 66.31 101 TYR A N 1
ATOM 775 C CA . TYR A 1 101 ? 12.114 32.680 0.893 1.00 66.31 101 TYR A CA 1
ATOM 776 C C . TYR A 1 101 ? 12.261 33.678 -0.281 1.00 66.31 101 TYR A C 1
ATOM 778 O O . TYR A 1 101 ? 12.093 33.295 -1.435 1.00 66.31 101 TYR A O 1
ATOM 786 N N . ASP A 1 102 ? 12.596 34.950 -0.018 1.00 59.50 102 ASP A N 1
ATOM 787 C CA . ASP A 1 102 ? 12.686 36.038 -1.013 1.00 59.50 102 ASP A CA 1
ATOM 788 C C . ASP A 1 102 ? 14.093 36.240 -1.614 1.00 59.50 102 ASP A C 1
ATOM 790 O O . ASP A 1 102 ? 15.003 36.640 -0.903 1.00 59.50 102 ASP A O 1
ATOM 794 N N . ARG A 1 103 ? 14.260 36.015 -2.933 1.00 59.28 103 ARG A N 1
ATOM 795 C CA . ARG A 1 103 ? 15.348 36.467 -3.856 1.00 59.28 103 ARG A CA 1
ATOM 796 C C . ARG A 1 103 ? 16.778 36.503 -3.290 1.00 59.28 103 ARG A C 1
ATOM 798 O O . ARG A 1 103 ? 17.582 37.327 -3.712 1.00 59.28 103 ARG A O 1
ATOM 805 N N . GLY A 1 104 ? 17.138 35.613 -2.369 1.00 54.66 104 GLY A N 1
ATOM 806 C CA . GLY A 1 104 ? 18.460 35.648 -1.725 1.00 54.66 104 GLY A CA 1
ATOM 807 C C . GLY A 1 104 ? 18.601 36.660 -0.572 1.00 54.66 104 GLY A C 1
ATOM 808 O O . GLY A 1 104 ? 19.655 36.697 0.059 1.00 54.66 104 GLY A O 1
ATOM 809 N N . LEU A 1 105 ? 17.571 37.447 -0.246 1.00 57.59 105 LEU A N 1
ATOM 810 C CA . LEU A 1 105 ? 17.597 38.455 0.815 1.00 57.59 105 LEU A CA 1
ATOM 811 C C . LEU A 1 105 ? 17.530 37.800 2.202 1.00 57.59 105 LEU A C 1
ATOM 813 O O . LEU A 1 105 ? 16.503 37.270 2.626 1.00 57.59 105 LEU A O 1
ATOM 817 N N . LEU A 1 106 ? 18.645 37.867 2.931 1.00 56.91 106 LEU A N 1
ATOM 818 C CA . LEU A 1 106 ? 18.750 37.394 4.311 1.00 56.91 106 LEU A CA 1
ATOM 819 C C . LEU A 1 106 ? 17.657 38.024 5.191 1.00 56.91 106 LEU A C 1
ATOM 821 O O . LEU A 1 106 ? 17.590 39.242 5.338 1.00 56.91 106 LEU A O 1
ATOM 825 N N . GLY A 1 107 ? 16.820 37.176 5.794 1.00 55.56 107 GLY A N 1
ATOM 826 C CA . GLY A 1 107 ? 15.747 37.585 6.707 1.00 55.56 107 GLY A CA 1
ATOM 827 C C . GLY A 1 107 ? 14.384 37.839 6.054 1.00 55.56 107 GLY A C 1
ATOM 828 O O . GLY A 1 107 ? 13.434 38.127 6.776 1.00 55.56 107 GLY A O 1
ATOM 829 N N . TYR A 1 108 ? 14.257 37.698 4.730 1.00 59.53 108 TYR A N 1
ATOM 830 C CA . TYR A 1 108 ? 12.981 37.848 4.028 1.00 59.53 108 TYR A CA 1
ATOM 831 C C . TYR A 1 108 ? 12.410 36.475 3.674 1.00 59.53 108 TYR A C 1
ATOM 833 O O . TYR A 1 108 ? 12.745 35.874 2.656 1.00 59.53 108 TYR A O 1
ATOM 841 N N . SER A 1 109 ? 11.551 35.962 4.553 1.00 66.06 109 SER A N 1
ATOM 842 C CA . SER A 1 109 ? 10.890 34.671 4.382 1.00 66.06 109 SER A CA 1
ATOM 843 C C . SER A 1 109 ? 9.491 34.649 4.982 1.00 66.06 109 SER A C 1
ATOM 845 O O . SER A 1 109 ? 9.234 35.348 5.961 1.00 66.06 109 SER A O 1
ATOM 847 N N . GLY A 1 110 ? 8.621 33.794 4.453 1.00 63.28 110 GLY A N 1
ATOM 848 C CA . GLY A 1 110 ? 7.248 33.620 4.911 1.00 63.28 110 GLY A CA 1
ATOM 849 C C . GLY A 1 110 ? 6.239 34.109 3.877 1.00 63.28 110 GLY A C 1
ATOM 850 O O . GLY A 1 110 ? 6.463 34.018 2.675 1.00 63.28 110 GLY A O 1
ATOM 851 N N . GLY A 1 111 ? 5.081 34.579 4.339 1.00 64.00 111 GLY A N 1
ATOM 852 C CA . GLY A 1 111 ? 4.002 35.010 3.446 1.00 64.00 111 GLY A CA 1
ATOM 853 C C . GLY A 1 111 ? 3.196 33.864 2.825 1.00 64.00 111 GLY A C 1
ATOM 854 O O . GLY A 1 111 ? 2.321 34.135 2.021 1.00 64.00 111 GLY A O 1
ATOM 855 N N . ALA A 1 112 ? 3.423 32.603 3.209 1.00 68.00 112 ALA A N 1
ATOM 856 C CA . ALA A 1 112 ? 2.542 31.480 2.877 1.00 68.00 112 ALA A CA 1
ATOM 857 C C . ALA A 1 112 ? 1.408 31.356 3.914 1.00 68.00 112 ALA A C 1
ATOM 859 O O . ALA A 1 112 ? 1.643 31.528 5.111 1.00 68.00 112 ALA A O 1
ATOM 860 N N . ARG A 1 113 ? 0.169 31.047 3.488 1.00 74.94 113 ARG A N 1
ATOM 861 C CA . ARG A 1 113 ? -0.892 30.632 4.430 1.00 74.94 113 ARG A CA 1
ATOM 862 C C . ARG A 1 113 ? -0.650 29.171 4.760 1.00 74.94 113 ARG A C 1
ATOM 864 O O . ARG A 1 113 ? -1.081 28.321 3.997 1.00 74.94 113 ARG A O 1
ATOM 871 N N . ILE A 1 114 ? 0.057 28.889 5.845 1.00 80.88 114 ILE A N 1
ATOM 872 C CA . ILE A 1 114 ? 0.289 27.522 6.319 1.00 80.88 114 ILE A CA 1
ATOM 873 C C . ILE A 1 114 ? -0.616 27.284 7.522 1.00 80.88 114 ILE A C 1
ATOM 875 O O . ILE A 1 114 ? -0.636 28.086 8.454 1.00 80.88 114 ILE A O 1
ATOM 879 N N . CYS A 1 115 ? -1.370 26.195 7.478 1.00 83.81 115 CYS A N 1
ATOM 880 C CA . CYS A 1 115 ? -2.183 25.718 8.586 1.00 83.81 115 CYS A CA 1
ATOM 881 C C . CYS A 1 115 ? -1.349 24.827 9.511 1.00 83.81 115 CYS A C 1
ATOM 883 O O . CYS A 1 115 ? -1.215 25.109 10.699 1.00 83.81 115 CYS A O 1
ATOM 885 N N . GLU A 1 116 ? -0.757 23.772 8.954 1.00 86.62 116 GLU A N 1
ATOM 886 C CA . GLU A 1 116 ? 0.040 22.793 9.691 1.00 86.62 116 GLU A CA 1
ATOM 887 C C . GLU A 1 116 ? 1.073 22.162 8.760 1.00 86.62 116 GLU A C 1
ATOM 889 O O . GLU A 1 116 ? 0.792 21.942 7.582 1.00 86.62 116 GLU A O 1
ATOM 894 N N . ALA A 1 117 ? 2.265 21.891 9.291 1.00 86.44 117 ALA A N 1
ATOM 895 C CA . ALA A 1 117 ? 3.319 21.175 8.591 1.00 86.44 117 ALA A CA 1
ATOM 896 C C . ALA A 1 117 ? 3.904 20.092 9.507 1.00 86.44 117 ALA A C 1
ATOM 898 O O . ALA A 1 117 ? 4.331 20.393 10.623 1.00 86.44 117 ALA A O 1
ATOM 899 N N . LEU A 1 118 ? 3.916 18.848 9.032 1.00 88.19 118 LEU A N 1
ATOM 900 C CA . LEU A 1 118 ? 4.458 17.683 9.725 1.00 88.19 118 LEU A CA 1
ATOM 901 C C . LEU A 1 118 ? 5.723 17.219 9.001 1.00 88.19 118 LEU A C 1
ATOM 903 O O . LEU A 1 118 ? 5.723 17.083 7.778 1.00 88.19 118 LEU A O 1
ATOM 907 N N . PHE A 1 119 ? 6.790 16.970 9.758 1.00 85.38 119 PHE A N 1
ATOM 908 C CA . PHE A 1 119 ? 8.091 16.564 9.234 1.00 85.38 119 PHE A CA 1
ATOM 909 C C . PHE A 1 119 ? 8.534 15.273 9.913 1.00 85.38 119 PHE A C 1
ATOM 911 O O . PHE A 1 119 ? 8.677 15.234 11.134 1.00 85.38 119 PHE A O 1
ATOM 918 N N . PHE A 1 120 ? 8.790 14.244 9.114 1.00 80.62 120 PHE A N 1
ATOM 919 C CA . PHE A 1 120 ? 9.215 12.932 9.581 1.00 80.62 120 PHE A CA 1
ATOM 920 C C . PHE A 1 120 ? 10.633 12.643 9.106 1.00 80.62 120 PHE A C 1
ATOM 922 O O . PHE A 1 120 ? 10.976 12.862 7.939 1.00 80.62 120 PHE A O 1
ATOM 929 N N . THR A 1 121 ? 11.463 12.144 10.018 1.00 81.12 121 THR A N 1
ATOM 930 C CA . THR A 1 121 ? 12.810 11.661 9.694 1.00 81.12 121 THR A CA 1
ATOM 931 C C . THR A 1 121 ? 12.813 10.275 9.069 1.00 81.12 121 THR A C 1
ATOM 933 O O . THR A 1 121 ? 13.802 9.894 8.452 1.00 81.12 121 THR A O 1
ATOM 936 N N . ASP A 1 122 ? 11.698 9.559 9.192 1.00 73.50 122 ASP A N 1
ATOM 937 C CA . ASP A 1 122 ? 11.495 8.227 8.642 1.00 73.50 122 ASP A CA 1
ATOM 938 C C . ASP A 1 122 ? 10.556 8.275 7.433 1.00 73.50 122 ASP A C 1
ATOM 940 O O . ASP A 1 122 ? 9.706 9.166 7.284 1.00 73.50 122 ASP A O 1
ATOM 944 N N . GLU A 1 123 ? 10.758 7.330 6.520 1.00 74.69 123 GLU A N 1
ATOM 945 C CA . GLU A 1 123 ? 9.804 7.090 5.446 1.00 74.69 123 GLU A CA 1
ATOM 946 C C . GLU A 1 123 ? 8.566 6.436 6.049 1.00 74.69 123 GLU A C 1
ATOM 948 O O . GLU A 1 123 ? 8.664 5.382 6.675 1.00 74.69 123 GLU A O 1
ATOM 953 N N . LEU A 1 124 ? 7.415 7.083 5.884 1.00 67.44 124 LEU A N 1
ATOM 954 C CA . LEU A 1 124 ? 6.159 6.520 6.351 1.00 67.44 124 LEU A CA 1
ATOM 955 C C . LEU A 1 124 ? 5.707 5.412 5.406 1.00 67.44 124 LEU A C 1
ATOM 957 O O . LEU A 1 124 ? 5.771 5.547 4.183 1.00 67.44 124 LEU A O 1
ATOM 961 N N . THR A 1 125 ? 5.176 4.337 5.975 1.00 60.00 125 THR A N 1
ATOM 962 C CA . THR A 1 125 ? 4.406 3.355 5.211 1.00 60.00 125 THR A CA 1
ATOM 963 C C . THR A 1 125 ? 3.148 3.999 4.621 1.00 60.00 125 THR A C 1
ATOM 965 O O . THR A 1 125 ? 2.661 5.012 5.124 1.00 60.00 125 THR A O 1
ATOM 968 N N . ASP A 1 126 ? 2.542 3.382 3.601 1.00 55.22 126 ASP A N 1
ATOM 969 C CA . ASP A 1 126 ? 1.271 3.870 3.041 1.00 55.22 126 ASP A CA 1
ATOM 970 C C . ASP A 1 126 ? 0.163 4.012 4.091 1.00 55.22 126 ASP A C 1
ATOM 972 O O . ASP A 1 126 ? -0.664 4.913 3.994 1.00 55.22 126 ASP A O 1
ATOM 976 N N . ALA A 1 127 ? 0.155 3.150 5.112 1.00 44.62 127 ALA A N 1
ATOM 977 C CA . ALA A 1 127 ? -0.821 3.217 6.192 1.00 44.62 127 ALA A CA 1
ATOM 978 C C . ALA A 1 127 ? -0.592 4.439 7.094 1.00 44.62 127 ALA A C 1
ATOM 980 O O . ALA A 1 127 ? -1.532 5.180 7.363 1.00 44.62 127 ALA A O 1
ATOM 981 N N . GLU A 1 128 ? 0.647 4.681 7.526 1.00 58.12 128 GLU A N 1
ATOM 982 C CA . GLU A 1 128 ? 1.004 5.856 8.337 1.00 58.12 128 GLU A CA 1
ATOM 983 C C . GLU A 1 128 ? 0.810 7.156 7.550 1.00 58.12 128 GLU A C 1
ATOM 985 O O . GLU A 1 128 ? 0.323 8.152 8.086 1.00 58.12 128 GLU A O 1
ATOM 990 N N . ARG A 1 129 ? 1.123 7.128 6.250 1.00 81.69 129 ARG A N 1
ATOM 991 C CA . ARG A 1 129 ? 0.864 8.219 5.314 1.00 81.69 129 ARG A CA 1
ATOM 992 C C . ARG A 1 129 ? -0.627 8.540 5.244 1.00 81.69 129 ARG A C 1
ATOM 994 O O . ARG A 1 129 ? -1.004 9.687 5.461 1.00 81.69 129 ARG A O 1
ATOM 1001 N N . LEU A 1 130 ? -1.472 7.542 4.975 1.00 59.44 130 LEU A N 1
ATOM 1002 C CA . LEU A 1 130 ? -2.927 7.716 4.920 1.00 59.44 130 LEU A CA 1
ATOM 1003 C C . LEU A 1 130 ? -3.496 8.194 6.259 1.00 59.44 130 LEU A C 1
ATOM 1005 O O . LEU A 1 130 ? -4.346 9.074 6.261 1.00 59.44 130 LEU A O 1
ATOM 1009 N N . GLN A 1 131 ? -2.989 7.699 7.392 1.00 57.84 131 GLN A N 1
ATOM 1010 C CA . GLN A 1 131 ? -3.392 8.187 8.715 1.00 57.84 131 GLN A CA 1
ATOM 1011 C C . GLN A 1 131 ? -3.054 9.671 8.916 1.00 57.84 131 GLN A C 1
ATOM 1013 O O . GLN A 1 131 ? -3.879 10.423 9.434 1.00 57.84 131 GLN A O 1
ATOM 1018 N N . ALA A 1 132 ? -1.862 10.113 8.504 1.00 68.69 132 ALA A N 1
ATOM 1019 C CA . ALA A 1 132 ? -1.481 11.522 8.568 1.00 68.69 132 ALA A CA 1
ATOM 1020 C C . ALA A 1 132 ? -2.340 12.389 7.628 1.00 68.69 132 ALA A C 1
ATOM 1022 O O . ALA A 1 132 ? -2.765 13.481 8.015 1.00 68.69 132 ALA A O 1
ATOM 1023 N N . GLU A 1 133 ? -2.650 11.890 6.425 1.00 72.62 133 GLU A N 1
ATOM 1024 C CA . GLU A 1 133 ? -3.573 12.536 5.483 1.00 72.62 133 GLU A CA 1
ATOM 1025 C C . GLU A 1 133 ? -4.997 12.621 6.030 1.00 72.62 133 GLU A C 1
ATOM 1027 O O . GLU A 1 133 ? -5.640 13.654 5.877 1.00 72.62 133 GLU A O 1
ATOM 1032 N N . ASP A 1 134 ? -5.508 11.573 6.673 1.00 62.75 134 ASP A N 1
ATOM 1033 C CA . ASP A 1 134 ? -6.826 11.556 7.313 1.00 62.75 134 ASP A CA 1
ATOM 1034 C C . ASP A 1 134 ? -6.895 12.510 8.495 1.00 62.75 134 ASP A C 1
ATOM 1036 O O . ASP A 1 134 ? -7.820 13.320 8.562 1.00 62.75 134 ASP A O 1
ATOM 1040 N N . TYR A 1 135 ? -5.882 12.515 9.360 1.00 78.25 135 TYR A N 1
ATOM 1041 C CA . TYR A 1 135 ? -5.795 13.472 10.458 1.00 78.25 135 TYR A CA 1
ATOM 1042 C C . TYR A 1 135 ? -5.829 14.926 9.957 1.00 78.25 135 TYR A C 1
ATOM 1044 O O . TYR A 1 135 ? -6.645 15.726 10.426 1.00 78.25 135 TYR A O 1
ATOM 1052 N N . LEU A 1 136 ? -4.976 15.282 8.988 1.00 78.88 136 LEU A N 1
ATOM 1053 C CA . LEU A 1 136 ? -4.905 16.648 8.461 1.00 78.88 136 LEU A CA 1
ATOM 1054 C C . LEU A 1 136 ? -6.172 17.031 7.693 1.00 78.88 136 LEU A C 1
ATOM 1056 O O . LEU A 1 136 ? -6.656 18.157 7.831 1.00 78.88 136 LEU A O 1
ATOM 1060 N N . TRP A 1 137 ? -6.732 16.100 6.922 1.00 74.38 137 TRP A N 1
ATOM 1061 C CA . TRP A 1 137 ? -7.960 16.335 6.172 1.00 74.38 137 TRP A CA 1
ATOM 1062 C C . TRP A 1 137 ? -9.149 16.572 7.092 1.00 74.38 137 TRP A C 1
ATOM 1064 O O . TRP A 1 137 ? -9.874 17.554 6.941 1.00 74.38 137 TRP A O 1
ATOM 1074 N N . HIS A 1 138 ? -9.301 15.720 8.104 1.00 59.53 138 HIS A N 1
ATOM 1075 C CA . HIS A 1 138 ? -10.354 15.853 9.095 1.00 59.53 138 HIS A CA 1
ATOM 1076 C C . HIS A 1 138 ? -10.243 17.185 9.848 1.00 59.53 138 HIS A C 1
ATOM 1078 O O . HIS A 1 138 ? -11.204 17.951 9.931 1.00 59.53 138 HIS A O 1
ATOM 1084 N N . LYS A 1 139 ? -9.036 17.521 10.317 1.00 69.12 139 LYS A N 1
ATOM 1085 C CA . LYS A 1 139 ? -8.779 18.735 11.098 1.00 69.12 139 LYS A CA 1
ATOM 1086 C C . LYS A 1 139 ? -9.023 20.031 10.321 1.00 69.12 139 LYS A C 1
ATOM 1088 O O . LYS A 1 139 ? -9.564 20.983 10.892 1.00 69.12 139 LYS A O 1
ATOM 1093 N N . TRP A 1 140 ? -8.596 20.090 9.058 1.00 78.44 140 TRP A N 1
ATOM 1094 C CA . TRP A 1 140 ? -8.549 21.340 8.290 1.00 78.44 140 TRP A CA 1
ATOM 1095 C C . TRP A 1 140 ? -9.633 21.473 7.218 1.00 78.44 140 TRP A C 1
ATOM 1097 O O . TRP A 1 140 ? -9.986 22.602 6.879 1.00 78.44 140 TRP A O 1
ATOM 1107 N N . PHE A 1 141 ? -10.196 20.366 6.725 1.00 69.81 141 PHE A N 1
ATOM 1108 C CA . PHE A 1 141 ? -11.134 20.364 5.597 1.00 69.81 141 PHE A CA 1
ATOM 1109 C C . PHE A 1 141 ? -12.518 19.785 5.928 1.00 69.81 141 PHE A C 1
ATOM 1111 O O . PHE A 1 141 ? -13.492 20.199 5.303 1.00 69.81 141 PHE A O 1
ATOM 1118 N N . ALA A 1 142 ? -12.648 18.896 6.922 1.00 58.53 142 ALA A N 1
ATOM 1119 C CA . ALA A 1 142 ? -13.889 18.150 7.178 1.00 58.53 142 ALA A CA 1
ATOM 1120 C C . ALA A 1 142 ? -14.509 18.377 8.573 1.00 58.53 142 ALA A C 1
ATOM 1122 O O . ALA A 1 142 ? -15.050 17.452 9.171 1.00 58.53 142 ALA A O 1
ATOM 1123 N N . ARG A 1 143 ? -14.513 19.617 9.086 1.00 49.59 143 ARG A N 1
ATOM 1124 C CA . ARG A 1 143 ? -15.041 19.955 10.431 1.00 49.59 143 ARG A CA 1
ATOM 1125 C C . ARG A 1 143 ? -16.515 19.587 10.711 1.00 49.59 143 ARG A C 1
ATOM 1127 O O . ARG A 1 143 ? -16.949 19.810 11.832 1.00 49.59 143 ARG A O 1
ATOM 1134 N N . ASN A 1 144 ? -17.268 19.057 9.742 1.00 49.47 144 ASN A N 1
ATOM 1135 C CA . ASN A 1 144 ? -18.680 18.674 9.879 1.00 49.47 144 ASN A CA 1
ATOM 1136 C C . ASN A 1 144 ? -19.054 17.373 9.133 1.00 49.47 144 ASN A C 1
ATOM 1138 O O . ASN A 1 144 ? -20.239 17.162 8.877 1.00 49.47 144 ASN A O 1
ATOM 1142 N N . ASP A 1 145 ? -18.094 16.532 8.731 1.00 53.09 145 ASP A N 1
ATOM 1143 C CA . ASP A 1 145 ? -18.436 15.250 8.096 1.00 53.09 145 ASP A CA 1
ATOM 1144 C C . ASP A 1 145 ? -18.689 14.187 9.184 1.00 53.09 145 ASP A C 1
ATOM 1146 O O . ASP A 1 145 ? -17.775 13.899 9.960 1.00 53.09 145 ASP A O 1
ATOM 1150 N N . PRO A 1 146 ? -19.912 13.630 9.307 1.00 58.44 146 PRO A N 1
ATOM 1151 C CA . PRO A 1 146 ? -20.216 12.592 10.292 1.00 58.44 146 PRO A CA 1
ATOM 1152 C C . PRO A 1 146 ? -19.552 11.243 9.972 1.00 58.44 146 PRO A C 1
ATOM 1154 O O . PRO A 1 146 ? -19.769 10.283 10.714 1.00 58.44 146 PRO A O 1
ATOM 1157 N N . ASP A 1 147 ? -18.783 11.134 8.884 1.00 66.06 147 ASP A N 1
ATOM 1158 C CA . ASP A 1 147 ? -18.002 9.950 8.529 1.00 66.06 147 ASP A CA 1
ATOM 1159 C C . ASP A 1 147 ? -16.493 10.238 8.607 1.00 66.06 147 ASP A C 1
ATOM 1161 O O . ASP A 1 147 ? -15.940 11.046 7.863 1.00 66.06 147 ASP A O 1
ATOM 1165 N N . ALA A 1 148 ? -15.810 9.549 9.522 1.00 59.66 148 ALA A N 1
ATOM 1166 C CA . ALA A 1 148 ? -14.357 9.604 9.670 1.00 59.66 148 ALA A CA 1
ATOM 1167 C C . ALA A 1 148 ? -13.627 8.711 8.645 1.00 59.66 148 ALA A C 1
ATOM 1169 O O . ALA A 1 148 ? -12.398 8.638 8.662 1.00 59.66 148 ALA A O 1
ATOM 1170 N N . GLY A 1 149 ? -14.358 8.019 7.765 1.00 64.38 149 GLY A N 1
ATOM 1171 C CA . GLY A 1 149 ? -13.789 7.103 6.788 1.00 64.38 149 GLY A CA 1
ATOM 1172 C C . GLY A 1 149 ? -13.307 5.801 7.428 1.00 64.38 149 GLY A C 1
ATOM 1173 O O . GLY A 1 149 ? -13.872 5.323 8.414 1.00 64.38 149 GLY A O 1
ATOM 1174 N N . ALA A 1 150 ? -12.284 5.185 6.834 1.00 65.69 150 ALA A N 1
ATOM 1175 C CA . ALA A 1 150 ? -11.722 3.918 7.293 1.00 65.69 150 ALA A CA 1
ATOM 1176 C C . ALA A 1 150 ? -10.307 4.119 7.838 1.00 65.69 150 ALA A C 1
ATOM 1178 O O . ALA A 1 150 ? -9.454 4.650 7.135 1.00 65.69 150 ALA A O 1
ATOM 1179 N N . PHE A 1 151 ? -10.035 3.632 9.047 1.00 55.03 151 PHE A N 1
ATOM 1180 C CA . PHE A 1 151 ? -8.703 3.674 9.646 1.00 55.03 151 PHE A CA 1
ATOM 1181 C C . PHE A 1 151 ? -8.237 2.283 10.083 1.00 55.03 151 PHE A C 1
ATOM 1183 O O . PHE A 1 151 ? -9.021 1.422 10.475 1.00 55.03 151 PHE A O 1
ATOM 1190 N N . LYS A 1 152 ? -6.926 2.052 10.040 1.00 71.31 152 LYS A N 1
ATOM 1191 C CA . LYS A 1 152 ? -6.305 0.804 10.495 1.00 71.31 152 LYS A CA 1
ATOM 1192 C C . LYS A 1 152 ? -5.470 1.069 11.735 1.00 71.31 152 LYS A C 1
ATOM 1194 O O . LYS A 1 152 ? -4.593 1.925 11.691 1.00 71.31 152 LYS A O 1
ATOM 1199 N N . LEU A 1 153 ? -5.700 0.323 12.810 1.00 63.84 153 LEU A N 1
ATOM 1200 C CA . LEU A 1 153 ? -4.913 0.404 14.038 1.00 63.84 153 LEU A CA 1
ATOM 1201 C C . LEU A 1 153 ? -3.869 -0.706 14.081 1.00 63.84 153 LEU A C 1
ATOM 1203 O O . LEU A 1 153 ? -4.203 -1.890 14.043 1.00 63.84 153 LEU A O 1
ATOM 1207 N N . ALA A 1 154 ? -2.599 -0.331 14.192 1.00 66.19 154 ALA A N 1
ATOM 1208 C CA . ALA A 1 154 ? -1.550 -1.299 14.483 1.00 66.19 154 ALA A CA 1
ATOM 1209 C C . ALA A 1 154 ? -1.718 -1.862 15.905 1.00 66.19 154 ALA A C 1
ATOM 1211 O O . ALA A 1 154 ? -2.386 -1.264 16.754 1.00 66.19 154 ALA A O 1
ATOM 1212 N N . ASP A 1 155 ? -1.111 -3.017 16.165 1.00 71.75 155 ASP A N 1
ATOM 1213 C CA . ASP A 1 155 ? -1.105 -3.610 17.502 1.00 71.75 155 ASP A CA 1
ATOM 1214 C C . ASP A 1 155 ? -0.567 -2.615 18.546 1.00 71.75 155 ASP A C 1
ATOM 1216 O O . ASP A 1 155 ? 0.319 -1.811 18.255 1.00 71.75 155 ASP A O 1
ATOM 1220 N N . SER A 1 156 ? -1.134 -2.643 19.753 1.00 75.50 156 SER A N 1
ATOM 1221 C CA . SER A 1 156 ? -0.805 -1.744 20.870 1.00 75.50 156 SER A CA 1
ATOM 1222 C C . SER A 1 156 ? -0.994 -0.237 20.612 1.00 75.50 156 SER A C 1
ATOM 1224 O O . SER A 1 156 ? -0.678 0.576 21.482 1.00 75.50 156 SER A O 1
ATOM 1226 N N . THR A 1 157 ? -1.532 0.171 19.456 1.00 70.50 157 THR A N 1
ATOM 1227 C CA . THR A 1 157 ? -1.900 1.573 19.207 1.00 70.50 157 THR A CA 1
ATOM 1228 C C . THR A 1 157 ? -3.285 1.880 19.748 1.00 70.50 157 THR A C 1
ATOM 1230 O O . THR A 1 157 ? -4.144 1.005 19.826 1.00 70.50 157 THR A O 1
ATOM 1233 N N . VAL A 1 158 ? -3.507 3.137 20.133 1.00 80.19 158 VAL A N 1
ATOM 1234 C CA . VAL A 1 158 ? -4.775 3.586 20.708 1.00 80.19 158 VAL A CA 1
ATOM 1235 C C . VAL A 1 158 ? -5.309 4.765 19.906 1.00 80.19 158 VAL A C 1
ATOM 1237 O O . VAL A 1 158 ? -4.667 5.813 19.853 1.00 80.19 158 VAL A O 1
ATOM 1240 N N . ALA A 1 159 ? -6.501 4.622 19.329 1.00 74.94 159 ALA A N 1
ATOM 1241 C CA . ALA A 1 159 ? -7.255 5.746 18.782 1.00 74.94 159 ALA A CA 1
ATOM 1242 C C . ALA A 1 159 ? -8.185 6.309 19.853 1.00 74.94 159 ALA A C 1
ATOM 1244 O O . ALA A 1 159 ? -9.016 5.582 20.389 1.00 74.94 159 ALA A O 1
ATOM 1245 N N . ASN A 1 160 ? -8.069 7.601 20.153 1.00 80.56 160 ASN A N 1
ATOM 1246 C CA . ASN A 1 160 ? -8.991 8.289 21.053 1.00 80.56 160 ASN A CA 1
ATOM 1247 C C . ASN A 1 160 ? -9.994 9.095 20.224 1.00 80.56 160 ASN A C 1
ATOM 1249 O O . ASN A 1 160 ? -9.612 10.045 19.546 1.00 80.56 160 ASN A O 1
ATOM 1253 N N . LEU A 1 161 ? -11.262 8.700 20.287 1.00 75.69 161 LEU A N 1
ATOM 1254 C CA . LEU A 1 161 ? -12.389 9.333 19.616 1.00 75.69 161 LEU A CA 1
ATOM 1255 C C . LEU A 1 161 ? -13.264 10.009 20.672 1.00 75.69 161 LEU A C 1
ATOM 1257 O O . LEU A 1 161 ? -14.068 9.357 21.345 1.00 75.69 161 LEU A O 1
ATOM 1261 N N . ASP A 1 162 ? -13.069 11.315 20.824 1.00 80.88 162 ASP A N 1
ATOM 1262 C CA . ASP A 1 162 ? -13.862 12.155 21.715 1.00 80.88 162 ASP A CA 1
ATOM 1263 C C . ASP A 1 162 ? -14.986 12.814 20.918 1.00 80.88 162 ASP A C 1
ATOM 1265 O O . ASP A 1 162 ? -14.741 13.713 20.113 1.00 80.88 162 ASP A O 1
ATOM 1269 N N . LEU A 1 163 ? -16.204 12.293 21.074 1.00 76.12 163 LEU A N 1
ATOM 1270 C CA . LEU A 1 163 ? -17.350 12.717 20.276 1.00 76.12 163 LEU A CA 1
ATOM 1271 C C . LEU A 1 163 ? -18.228 13.685 21.064 1.00 76.12 163 LEU A C 1
ATOM 1273 O O . LEU A 1 163 ? -18.594 13.422 22.210 1.00 76.12 163 LEU A O 1
ATOM 1277 N N . ASP A 1 164 ? -18.638 14.772 20.419 1.00 76.88 164 ASP A N 1
ATOM 1278 C CA . ASP A 1 164 ? -19.690 15.645 20.933 1.00 76.88 164 ASP A CA 1
ATOM 1279 C C . ASP A 1 164 ? -21.059 14.930 20.912 1.00 76.88 164 ASP A C 1
ATOM 1281 O O . ASP A 1 164 ? -21.137 13.706 20.876 1.00 76.88 164 ASP A O 1
ATOM 1285 N N . ALA A 1 165 ? -22.175 15.657 20.976 1.00 76.62 165 ALA A N 1
ATOM 1286 C CA . ALA A 1 165 ? -23.499 15.029 20.965 1.00 76.62 165 ALA A CA 1
ATOM 1287 C C . ALA A 1 165 ? -23.868 14.362 19.621 1.00 76.62 165 ALA A C 1
ATOM 1289 O O . ALA A 1 165 ? -24.860 13.630 19.563 1.00 76.62 165 ALA A O 1
ATOM 1290 N N . ASN A 1 166 ? -23.114 14.609 18.544 1.00 73.75 166 ASN A N 1
ATOM 1291 C CA . ASN A 1 166 ? -23.455 14.120 17.216 1.00 73.75 166 ASN A CA 1
ATOM 1292 C C . ASN A 1 166 ? -23.007 12.662 17.016 1.00 73.75 166 ASN A C 1
ATOM 1294 O O . ASN A 1 166 ? -21.960 12.243 17.519 1.00 73.75 166 ASN A O 1
ATOM 1298 N N . PRO A 1 167 ? -23.785 11.854 16.275 1.00 71.56 167 PRO A N 1
ATOM 1299 C CA . PRO A 1 167 ? -23.344 10.526 15.885 1.00 71.56 167 PRO A CA 1
ATOM 1300 C C . PRO A 1 167 ? -22.212 10.622 14.857 1.00 71.56 167 PRO A C 1
ATOM 1302 O O . PRO A 1 167 ? -22.282 11.418 13.923 1.00 71.56 167 PRO A O 1
ATOM 1305 N N . TYR A 1 168 ? -21.209 9.762 15.004 1.00 70.38 168 TYR A N 1
ATOM 1306 C CA . TYR A 1 168 ? -20.077 9.647 14.080 1.00 70.38 168 TYR A CA 1
ATOM 1307 C C . TYR A 1 168 ? -19.957 8.217 13.585 1.00 70.38 168 TYR A C 1
ATOM 1309 O O . TYR A 1 168 ? -20.167 7.276 14.349 1.00 70.38 168 TYR A O 1
ATOM 1317 N N . THR A 1 169 ? -19.587 8.044 12.325 1.00 78.50 169 THR A N 1
ATOM 1318 C CA . THR A 1 169 ? -19.319 6.745 11.711 1.00 78.50 169 THR A CA 1
ATOM 1319 C C . THR A 1 169 ? -17.836 6.615 11.417 1.00 78.50 169 THR A C 1
ATOM 1321 O O . THR A 1 169 ? -17.203 7.579 11.002 1.00 78.50 169 THR A O 1
ATOM 1324 N N . ALA A 1 170 ? -17.277 5.428 11.638 1.00 73.31 170 ALA A N 1
ATOM 1325 C CA . ALA A 1 170 ? -15.949 5.092 11.151 1.00 73.31 170 ALA A CA 1
ATOM 1326 C C . ALA A 1 170 ? -15.828 3.589 10.891 1.00 73.31 170 ALA A C 1
ATOM 1328 O O . ALA A 1 170 ? -16.406 2.780 11.619 1.00 73.31 170 ALA A O 1
ATOM 1329 N N . ALA A 1 171 ? -15.066 3.210 9.871 1.00 76.19 171 ALA A N 1
ATOM 1330 C CA . ALA A 1 171 ? -14.631 1.835 9.670 1.00 76.19 171 ALA A CA 1
ATOM 1331 C C . ALA A 1 171 ? -13.253 1.620 10.305 1.00 76.19 171 ALA A C 1
ATOM 1333 O O . ALA A 1 171 ? -12.390 2.493 10.239 1.00 76.19 171 ALA A O 1
ATOM 1334 N N . VAL A 1 172 ? -13.050 0.457 10.917 1.00 77.19 172 VAL A N 1
ATOM 1335 C CA . VAL A 1 172 ? -11.806 0.109 11.602 1.00 77.19 172 VAL A CA 1
ATOM 1336 C C . VAL A 1 172 ? -11.287 -1.249 11.142 1.00 77.19 172 VAL A C 1
ATOM 1338 O O . VAL A 1 172 ? -12.065 -2.171 10.914 1.00 77.19 172 VAL A O 1
ATOM 1341 N N . ALA A 1 173 ? -9.964 -1.360 11.040 1.00 75.31 173 ALA A N 1
ATOM 1342 C CA . ALA A 1 173 ? -9.225 -2.598 10.806 1.00 75.31 173 ALA A CA 1
ATOM 1343 C C . ALA A 1 173 ? -8.002 -2.693 11.736 1.00 75.31 173 ALA A C 1
ATOM 1345 O O . ALA A 1 173 ? -7.593 -1.701 12.345 1.00 75.31 173 ALA A O 1
ATOM 1346 N N . GLY A 1 174 ? -7.371 -3.866 11.819 1.00 75.38 174 GLY A N 1
ATOM 1347 C CA . GLY A 1 174 ? -6.139 -4.078 12.589 1.00 75.38 174 GLY A CA 1
ATOM 1348 C C . GLY A 1 174 ? -6.383 -4.532 14.031 1.00 75.38 174 GLY A C 1
ATOM 1349 O O . GLY A 1 174 ? -7.394 -5.160 14.302 1.00 75.38 174 GLY A O 1
ATOM 1350 N N . ALA A 1 175 ? -5.455 -4.272 14.952 1.00 80.12 175 ALA A N 1
ATOM 1351 C CA . ALA A 1 175 ? -5.423 -4.934 16.267 1.00 80.12 175 ALA A CA 1
ATOM 1352 C C . ALA A 1 175 ? -5.266 -3.992 17.477 1.00 80.12 175 ALA A C 1
ATOM 1354 O O . ALA A 1 175 ? -5.111 -4.457 18.602 1.00 80.12 175 ALA A O 1
ATOM 1355 N N . GLY A 1 176 ? -5.288 -2.674 17.267 1.00 81.00 176 GLY A N 1
ATOM 1356 C CA . GLY A 1 176 ? -5.178 -1.699 18.358 1.00 81.00 176 GLY A CA 1
ATOM 1357 C C . GLY A 1 176 ? -6.464 -1.514 19.174 1.00 81.00 176 GLY A C 1
ATOM 1358 O O . GLY A 1 176 ? -7.444 -2.239 19.021 1.00 81.00 176 GLY A O 1
ATOM 1359 N N . THR A 1 177 ? -6.479 -0.498 20.032 1.00 87.94 177 THR A N 1
ATOM 1360 C CA . THR A 1 177 ? -7.625 -0.152 20.880 1.00 87.94 177 THR A CA 1
ATOM 1361 C C . THR A 1 177 ? -8.320 1.121 20.394 1.00 87.94 177 THR A C 1
ATOM 1363 O O . THR A 1 177 ? -7.674 2.140 20.156 1.00 87.94 177 THR A O 1
ATOM 1366 N N . VAL A 1 178 ? -9.651 1.107 20.310 1.00 87.94 178 VAL A N 1
ATOM 1367 C CA . VAL A 1 178 ? -10.470 2.311 20.088 1.00 87.94 178 VAL A CA 1
ATOM 1368 C C . VAL A 1 178 ? -11.051 2.786 21.415 1.00 87.94 178 VAL A C 1
ATOM 1370 O O . VAL A 1 178 ? -11.928 2.136 21.974 1.00 87.94 178 VAL A O 1
ATOM 1373 N N . ASN A 1 179 ? -10.621 3.943 21.905 1.00 89.19 179 ASN A N 1
ATOM 1374 C CA . ASN A 1 179 ? -11.224 4.619 23.048 1.00 89.19 179 ASN A CA 1
ATOM 1375 C C . ASN A 1 179 ? -12.306 5.582 22.566 1.00 89.19 179 ASN A C 1
ATOM 1377 O O . ASN A 1 179 ? -12.011 6.534 21.851 1.00 89.19 179 ASN A O 1
ATOM 1381 N N . LYS A 1 180 ? -13.543 5.374 23.007 1.00 89.62 180 LYS A N 1
ATOM 1382 C CA . LYS A 1 180 ? -14.682 6.249 22.731 1.00 89.62 180 LYS A CA 1
ATOM 1383 C C . LYS A 1 180 ? -15.101 7.007 23.994 1.00 89.62 180 LYS A C 1
ATOM 1385 O O . LYS A 1 180 ? -15.558 6.385 24.952 1.00 89.62 180 LYS A O 1
ATOM 1390 N N . SER A 1 181 ? -15.010 8.337 23.976 1.00 86.19 181 SER A N 1
ATOM 1391 C CA . SER A 1 181 ? -15.506 9.256 25.020 1.00 86.19 181 SER A CA 1
ATOM 1392 C C . SER A 1 181 ? -16.500 10.287 24.471 1.00 86.19 181 SER A C 1
ATOM 1394 O O . SER A 1 181 ? -16.755 10.323 23.264 1.00 86.19 181 SER A O 1
ATOM 1396 N N . GLY A 1 182 ? -17.128 11.058 25.361 1.00 85.25 182 GLY A N 1
ATOM 1397 C CA . GLY A 1 182 ? -18.143 12.055 25.032 1.00 85.25 182 GLY A CA 1
ATOM 1398 C C . GLY A 1 182 ? -19.538 11.479 24.752 1.00 85.25 182 GLY A C 1
ATOM 1399 O O . GLY A 1 182 ? -19.726 10.265 24.629 1.00 85.25 182 GLY A O 1
ATOM 1400 N N . ALA A 1 183 ? -20.551 12.344 24.696 1.00 84.75 183 ALA A N 1
ATOM 1401 C CA . ALA A 1 183 ? -21.961 11.942 24.760 1.00 84.75 183 ALA A CA 1
ATOM 1402 C C . ALA A 1 183 ? -22.490 11.241 23.491 1.00 84.75 183 ALA A C 1
ATOM 1404 O O . ALA A 1 183 ? -23.461 10.484 23.564 1.00 84.75 183 ALA A O 1
ATOM 1405 N N . GLY A 1 184 ? -21.873 11.479 22.332 1.00 83.25 184 GLY A N 1
ATOM 1406 C CA . GLY A 1 184 ? -22.323 10.969 21.037 1.00 83.25 184 GLY A CA 1
ATOM 1407 C C . GLY A 1 184 ? -22.189 9.457 20.892 1.00 83.25 184 GLY A C 1
ATOM 1408 O O . GLY A 1 184 ? -21.449 8.791 21.623 1.00 83.25 184 GLY A O 1
ATOM 1409 N N . THR A 1 185 ? -22.905 8.901 19.914 1.00 88.25 185 THR A N 1
ATOM 1410 C CA . THR A 1 185 ? -22.792 7.481 19.554 1.00 88.25 185 THR A CA 1
ATOM 1411 C C . THR A 1 185 ? -21.773 7.301 18.432 1.00 88.25 185 THR A C 1
ATOM 1413 O O . THR A 1 185 ? -21.907 7.911 17.373 1.00 88.25 185 THR A O 1
ATOM 1416 N N . LEU A 1 186 ? -20.787 6.428 18.640 1.00 85.81 186 LEU A N 1
ATOM 1417 C CA . LEU A 1 186 ? -19.875 5.987 17.586 1.00 85.81 186 LEU A CA 1
ATOM 1418 C C . LEU A 1 186 ? -20.469 4.771 16.873 1.00 85.81 186 LEU A C 1
ATOM 1420 O O . LEU A 1 186 ? -20.670 3.730 17.495 1.00 85.81 186 LEU A O 1
ATOM 1424 N N . ARG A 1 187 ? -20.711 4.880 15.569 1.00 87.75 187 ARG A N 1
ATOM 1425 C CA . ARG A 1 187 ? -20.973 3.748 14.683 1.00 87.75 187 ARG A CA 1
ATOM 1426 C C . ARG A 1 187 ? -19.646 3.216 14.154 1.00 87.75 187 ARG A C 1
ATOM 1428 O O . ARG A 1 187 ? -19.105 3.738 13.182 1.00 87.75 187 ARG A O 1
ATOM 1435 N N . LEU A 1 188 ? -19.135 2.175 14.796 1.00 84.50 188 LEU A N 1
ATOM 1436 C CA . LEU A 1 188 ? -17.887 1.527 14.416 1.00 84.50 188 LEU A CA 1
ATOM 1437 C C . LEU A 1 188 ? -18.201 0.351 13.484 1.00 84.50 188 LEU A C 1
ATOM 1439 O O . LEU A 1 188 ? -19.005 -0.517 13.833 1.00 84.50 188 LEU A O 1
ATOM 1443 N N . ARG A 1 189 ? -17.601 0.342 12.291 1.00 85.50 189 ARG A N 1
ATOM 1444 C CA . ARG A 1 189 ? -17.787 -0.707 11.279 1.00 85.50 189 ARG A CA 1
ATOM 1445 C C . ARG A 1 189 ? -16.541 -1.585 11.143 1.00 85.50 189 ARG A C 1
ATOM 1447 O O . ARG A 1 189 ? -15.435 -1.075 11.013 1.00 85.50 189 ARG A O 1
ATOM 1454 N N . ASN A 1 190 ? -16.731 -2.897 11.198 1.00 80.75 190 ASN A N 1
ATOM 1455 C CA . ASN A 1 190 ? -15.736 -3.962 11.047 1.00 80.75 190 ASN A CA 1
ATOM 1456 C C . ASN A 1 190 ? -16.218 -4.868 9.910 1.00 80.75 190 ASN A C 1
ATOM 1458 O O . ASN A 1 190 ? -16.411 -6.073 10.056 1.00 80.75 190 ASN A O 1
ATOM 1462 N N . ASP A 1 191 ? -16.564 -4.218 8.804 1.00 68.19 191 ASP A N 1
ATOM 1463 C CA . ASP A 1 191 ? -17.142 -4.784 7.587 1.00 68.19 191 ASP A CA 1
ATOM 1464 C C . ASP A 1 191 ? -16.244 -4.508 6.363 1.00 68.19 191 ASP A C 1
ATOM 1466 O O . ASP A 1 191 ? -16.678 -4.646 5.221 1.00 68.19 191 ASP A O 1
ATOM 1470 N N . GLY A 1 192 ? -14.995 -4.091 6.604 1.00 59.22 192 GLY A N 1
ATOM 1471 C CA . GLY A 1 192 ? -13.986 -3.827 5.581 1.00 59.22 192 GLY A CA 1
ATOM 1472 C C . GLY A 1 192 ? -13.262 -5.087 5.097 1.00 59.22 192 GLY A C 1
ATOM 1473 O O . GLY A 1 192 ? -13.463 -6.189 5.598 1.00 59.22 192 GLY A O 1
ATOM 1474 N N . THR A 1 193 ? -12.374 -4.918 4.114 1.00 50.75 193 THR A N 1
ATOM 1475 C CA . THR A 1 193 ? -11.559 -6.008 3.540 1.00 50.75 193 THR A CA 1
ATOM 1476 C C . THR A 1 193 ? -10.475 -6.533 4.485 1.00 50.75 193 THR A C 1
ATOM 1478 O O . THR A 1 193 ? -9.947 -7.623 4.269 1.00 50.75 193 THR A O 1
ATOM 1481 N N . GLU A 1 194 ? -10.140 -5.776 5.530 1.00 59.59 194 GLU A N 1
ATOM 1482 C CA . GLU A 1 194 ? -9.269 -6.196 6.624 1.00 59.59 194 GLU A CA 1
ATOM 1483 C C . GLU A 1 194 ? -10.066 -6.175 7.933 1.00 59.59 194 GLU A C 1
ATOM 1485 O O . GLU A 1 194 ? -10.719 -5.178 8.242 1.00 59.59 194 GLU A O 1
ATOM 1490 N N . ALA A 1 195 ? -10.006 -7.267 8.698 1.00 70.38 195 ALA A N 1
ATOM 1491 C CA . ALA A 1 195 ? -10.717 -7.380 9.966 1.00 70.38 195 ALA A CA 1
ATOM 1492 C C . ALA A 1 195 ? -10.093 -6.489 11.050 1.00 70.38 195 ALA A C 1
ATOM 1494 O O . ALA A 1 195 ? -8.879 -6.255 11.084 1.00 70.38 195 ALA A O 1
ATOM 1495 N N . PHE A 1 196 ? -10.940 -6.008 11.955 1.00 78.19 196 PHE A N 1
ATOM 1496 C CA . PHE A 1 196 ? -10.533 -5.482 13.247 1.00 78.19 196 PHE A CA 1
ATOM 1497 C C . PHE A 1 196 ? -10.601 -6.582 14.306 1.00 78.19 196 PHE A C 1
ATOM 1499 O O . PHE A 1 196 ? -11.677 -7.058 14.664 1.00 78.19 196 PHE A O 1
ATOM 1506 N N . ASP A 1 197 ? -9.424 -6.932 14.804 1.00 81.31 197 ASP A N 1
ATOM 1507 C CA . ASP A 1 197 ? -9.125 -7.966 15.793 1.00 81.31 197 ASP A CA 1
ATOM 1508 C C . ASP A 1 197 ? -8.774 -7.374 17.173 1.00 81.31 197 ASP A C 1
ATOM 1510 O O . ASP A 1 197 ? -8.455 -8.102 18.117 1.00 81.31 197 ASP A O 1
ATOM 1514 N N . GLY A 1 198 ? -8.802 -6.042 17.275 1.00 82.12 198 GLY A N 1
ATOM 1515 C CA . GLY A 1 198 ? -8.479 -5.280 18.473 1.00 82.12 198 GLY A CA 1
ATOM 1516 C C . GLY A 1 198 ? -9.643 -5.132 19.455 1.00 82.12 198 GLY A C 1
ATOM 1517 O O . GLY A 1 198 ? -10.641 -5.855 19.406 1.00 82.12 198 GLY A O 1
ATOM 1518 N N . THR A 1 199 ? -9.521 -4.167 20.368 1.00 90.50 199 THR A N 1
ATOM 1519 C CA . THR A 1 199 ? -10.520 -3.917 21.421 1.00 90.50 199 THR A CA 1
ATOM 1520 C C . THR A 1 199 ? -11.129 -2.522 21.334 1.00 90.50 199 THR A C 1
ATOM 1522 O O . THR A 1 199 ? -10.537 -1.583 20.805 1.00 90.50 199 THR A O 1
ATOM 1525 N N . ALA A 1 200 ? -12.334 -2.356 21.871 1.00 91.00 200 ALA A N 1
ATOM 1526 C CA . ALA A 1 200 ? -12.947 -1.047 22.073 1.00 91.00 200 ALA A CA 1
ATOM 1527 C C . ALA A 1 200 ? -13.087 -0.741 23.569 1.00 91.00 200 ALA A C 1
ATOM 1529 O O . ALA A 1 200 ? -13.355 -1.630 24.371 1.00 91.00 200 ALA A O 1
ATOM 1530 N N . ARG A 1 201 ? -12.962 0.528 23.953 1.00 92.06 201 ARG A N 1
ATOM 1531 C CA . ARG A 1 201 ? -13.269 1.039 25.292 1.00 92.06 201 ARG A CA 1
ATOM 1532 C C . ARG A 1 201 ? -14.347 2.091 25.170 1.00 92.06 201 ARG A C 1
ATOM 1534 O O . ARG A 1 201 ? -14.115 3.164 24.620 1.00 92.06 201 ARG A O 1
ATOM 1541 N N . LEU A 1 202 ? -15.530 1.786 25.685 1.00 92.69 202 LEU A N 1
ATOM 1542 C CA . LEU A 1 202 ? -16.623 2.745 25.758 1.00 92.69 202 LEU A CA 1
ATOM 1543 C C . LEU A 1 202 ? -16.548 3.459 27.108 1.00 92.69 202 LEU A C 1
ATOM 1545 O O . LEU A 1 202 ? -16.840 2.855 28.132 1.00 92.69 202 LEU A O 1
ATOM 1549 N N . ARG A 1 203 ? -16.151 4.732 27.118 1.00 88.44 203 ARG A N 1
ATOM 1550 C CA . ARG A 1 203 ? -16.072 5.570 28.326 1.00 88.44 203 ARG A CA 1
ATOM 1551 C C . ARG A 1 203 ? -17.334 6.384 28.544 1.00 88.44 203 ARG A C 1
ATOM 1553 O O . ARG A 1 203 ? -17.732 6.603 29.682 1.00 88.44 203 ARG A O 1
ATOM 1560 N N . GLU A 1 204 ? -18.000 6.797 27.477 1.00 88.00 204 GLU A N 1
ATOM 1561 C CA . GLU A 1 204 ? -19.225 7.592 27.555 1.00 88.00 204 GLU A CA 1
ATOM 1562 C C . GLU A 1 204 ? -20.061 7.437 26.279 1.00 88.00 204 GLU A C 1
ATOM 1564 O O . GLU A 1 204 ? -19.524 7.171 25.195 1.00 88.00 204 GLU A O 1
ATOM 1569 N N . GLY A 1 205 ? -21.377 7.597 26.427 1.00 90.00 205 GLY A N 1
ATOM 1570 C CA . GLY A 1 205 ? -22.334 7.550 25.330 1.00 90.00 205 GLY A CA 1
ATOM 1571 C C . GLY A 1 205 ? -22.540 6.136 24.791 1.00 90.00 205 GLY A C 1
ATOM 1572 O O . GLY A 1 205 ? -22.628 5.163 25.550 1.00 90.00 205 GLY A O 1
ATOM 1573 N N . GLY A 1 206 ? -22.618 6.044 23.463 1.00 90.81 206 GLY A N 1
ATOM 1574 C CA . GLY A 1 206 ? -22.965 4.820 22.752 1.00 90.81 206 GLY A CA 1
ATOM 1575 C C . GLY A 1 206 ? -21.881 4.300 21.817 1.00 90.81 206 GLY A C 1
ATOM 1576 O O . GLY A 1 206 ? -21.153 5.069 21.187 1.00 90.81 206 GLY A O 1
ATOM 1577 N N . LEU A 1 207 ? -21.851 2.980 21.659 1.00 91.06 207 LEU A N 1
ATOM 1578 C CA . LEU A 1 207 ? -21.139 2.271 20.604 1.00 91.06 207 LEU A CA 1
ATOM 1579 C C . LEU A 1 207 ? -22.143 1.415 19.824 1.00 91.06 207 LEU A C 1
ATOM 1581 O O . LEU A 1 207 ? -22.737 0.494 20.379 1.00 91.06 207 LEU A O 1
ATOM 1585 N N . LEU A 1 208 ? -22.335 1.726 18.546 1.00 87.88 208 LEU A N 1
ATOM 1586 C CA . LEU A 1 208 ? -23.089 0.916 17.594 1.00 87.88 208 LEU A CA 1
ATOM 1587 C C . LEU A 1 208 ? -22.087 0.138 16.741 1.00 87.88 208 LEU A C 1
ATOM 1589 O O . LEU A 1 208 ? -21.328 0.740 15.984 1.00 87.88 208 LEU A O 1
ATOM 1593 N N . THR A 1 209 ? -22.082 -1.183 16.852 1.00 81.75 209 THR A N 1
ATOM 1594 C CA . THR A 1 209 ? -21.163 -2.044 16.105 1.00 81.75 209 THR A CA 1
ATOM 1595 C C . THR A 1 209 ? -21.817 -2.598 14.842 1.00 81.75 209 THR A C 1
ATOM 1597 O O . THR A 1 209 ? -22.999 -2.933 14.825 1.00 81.75 209 THR A O 1
ATOM 1600 N N . ALA A 1 210 ? -21.060 -2.694 13.753 1.00 76.12 210 ALA A N 1
ATOM 1601 C CA . ALA A 1 210 ? -21.503 -3.341 12.519 1.00 76.12 210 ALA A CA 1
ATOM 1602 C C . ALA A 1 210 ? -20.377 -4.202 11.937 1.00 76.12 210 ALA A C 1
ATOM 1604 O O . ALA A 1 210 ? -19.215 -3.826 12.040 1.00 76.12 210 ALA A O 1
ATOM 1605 N N . GLY A 1 211 ? -20.713 -5.331 11.308 1.00 71.25 211 GLY A N 1
ATOM 1606 C CA . GLY A 1 211 ? -19.729 -6.270 10.758 1.00 71.25 211 GLY A CA 1
ATOM 1607 C C . GLY A 1 211 ? -19.292 -7.339 11.765 1.00 71.25 211 GLY A C 1
ATOM 1608 O O . GLY A 1 211 ? -20.125 -7.866 12.505 1.00 71.25 211 GLY A O 1
ATOM 1609 N N . HIS A 1 212 ? -18.004 -7.694 11.773 1.00 64.75 212 HIS A N 1
ATOM 1610 C CA . HIS A 1 212 ? -17.465 -8.711 12.676 1.00 64.75 212 HIS A CA 1
ATOM 1611 C C . HIS A 1 212 ? -17.610 -8.312 14.162 1.00 64.75 212 HIS A C 1
ATOM 1613 O O . HIS A 1 212 ? -17.540 -7.124 14.493 1.00 64.75 212 HIS A O 1
ATOM 1619 N N . PRO A 1 213 ? -17.808 -9.286 15.078 1.00 64.06 213 PRO A N 1
ATOM 1620 C CA . PRO A 1 213 ? -18.001 -9.011 16.500 1.00 64.06 213 PRO A CA 1
ATOM 1621 C C . PRO A 1 213 ? -16.810 -8.270 17.112 1.00 64.06 213 PRO A C 1
ATOM 1623 O O . PRO A 1 213 ? -15.663 -8.633 16.872 1.00 64.06 213 PRO A O 1
ATOM 1626 N N . TYR A 1 214 ? -17.089 -7.289 17.965 1.00 78.38 214 TYR A N 1
ATOM 1627 C CA . TYR A 1 214 ? -16.070 -6.528 18.688 1.00 78.38 214 TYR A CA 1
ATOM 1628 C C . TYR A 1 214 ? -15.887 -7.062 20.100 1.00 78.38 214 TYR A C 1
ATOM 1630 O O . TYR A 1 214 ? -16.857 -7.480 20.735 1.00 78.38 214 TYR A O 1
ATOM 1638 N N . LEU A 1 215 ? -14.663 -6.976 20.617 1.00 88.00 215 LEU A N 1
ATOM 1639 C CA . LEU A 1 215 ? -14.391 -7.188 22.033 1.00 88.00 215 LEU A CA 1
ATOM 1640 C C . LEU A 1 215 ? -14.239 -5.848 22.749 1.00 88.00 215 LEU A C 1
ATOM 1642 O O . LEU A 1 215 ? -13.513 -4.966 22.292 1.00 88.00 215 LEU A O 1
ATOM 1646 N N . LEU A 1 216 ? -14.917 -5.700 23.883 1.00 91.00 216 LEU A N 1
ATOM 1647 C CA . LEU A 1 216 ? -14.762 -4.544 24.759 1.00 91.00 216 LEU A CA 1
ATOM 1648 C C . LEU A 1 216 ? -13.702 -4.809 25.831 1.00 91.00 216 LEU A C 1
ATOM 1650 O O . LEU A 1 216 ? -13.650 -5.890 26.414 1.00 91.00 216 LEU A O 1
ATOM 1654 N N . ASP A 1 217 ? -12.901 -3.795 26.127 1.00 91.44 217 ASP A N 1
ATOM 1655 C CA . ASP A 1 217 ? -12.132 -3.694 27.362 1.00 91.44 217 ASP A CA 1
ATOM 1656 C C . ASP A 1 217 ? -12.961 -2.883 28.360 1.00 91.44 217 ASP A C 1
ATOM 1658 O O . ASP A 1 217 ? -13.268 -1.707 28.136 1.00 91.44 217 ASP A O 1
ATOM 1662 N N . ILE A 1 218 ? -13.356 -3.516 29.460 1.00 89.94 218 ILE A N 1
ATOM 1663 C CA . ILE A 1 218 ? -14.136 -2.862 30.507 1.00 89.94 218 ILE A CA 1
ATOM 1664 C C . ILE A 1 218 ? -13.174 -2.110 31.426 1.00 89.94 218 ILE A C 1
ATOM 1666 O O . ILE A 1 218 ? -12.381 -2.720 32.142 1.00 89.94 218 ILE A O 1
ATOM 1670 N N . GLU A 1 219 ? -13.254 -0.780 31.400 1.00 85.12 219 GLU A N 1
ATOM 1671 C CA . GLU A 1 219 ? -12.445 0.089 32.258 1.00 85.12 219 GLU A CA 1
ATOM 1672 C C . GLU A 1 219 ? -12.938 0.109 33.712 1.00 85.12 219 GLU A C 1
ATOM 1674 O O . GLU A 1 219 ? -13.992 -0.429 34.050 1.00 85.12 219 GLU A O 1
ATOM 1679 N N . GLU A 1 220 ? -12.148 0.733 34.580 1.00 83.31 220 GLU A N 1
ATOM 1680 C CA . GLU A 1 220 ? -12.486 0.926 35.985 1.00 83.31 220 GLU A CA 1
ATOM 1681 C C . GLU A 1 220 ? -13.722 1.816 36.197 1.00 83.31 220 GLU A C 1
ATOM 1683 O O . GLU A 1 220 ? -14.173 2.551 35.312 1.00 83.31 220 GLU A O 1
ATOM 1688 N N . GLY A 1 221 ? -14.253 1.767 37.418 1.00 82.00 221 GLY A N 1
ATOM 1689 C CA . GLY A 1 221 ? -15.400 2.562 37.824 1.00 82.00 221 GLY A CA 1
ATOM 1690 C C . GLY A 1 221 ? -16.731 1.850 37.600 1.00 82.00 221 GLY A C 1
ATOM 1691 O O . GLY A 1 221 ? -16.911 1.024 36.701 1.00 82.00 221 GLY A O 1
ATOM 1692 N N . GLY A 1 222 ? -17.684 2.207 38.454 1.00 85.81 222 GLY A N 1
ATOM 1693 C CA . GLY A 1 222 ? -19.014 1.626 38.467 1.00 85.81 222 GLY A CA 1
ATOM 1694 C C . GLY A 1 222 ? -19.761 2.008 37.206 1.00 85.81 222 GLY A C 1
ATOM 1695 O O . GLY A 1 222 ? -19.851 3.188 36.872 1.00 85.81 222 GLY A O 1
ATOM 1696 N N . GLN A 1 223 ? -20.283 1.023 36.482 1.00 89.94 223 GLN A N 1
ATOM 1697 C CA . GLN A 1 223 ? -20.920 1.281 35.194 1.00 89.94 223 GLN A CA 1
ATOM 1698 C C . GLN A 1 223 ? -22.046 0.304 34.895 1.00 89.94 223 GLN A C 1
ATOM 1700 O O . GLN A 1 223 ? -22.003 -0.871 35.262 1.00 89.94 223 GLN A O 1
ATOM 1705 N N . THR A 1 224 ? -23.044 0.804 34.176 1.00 92.81 224 THR A N 1
ATOM 1706 C CA . THR A 1 224 ? -24.054 -0.028 33.525 1.00 92.81 224 THR A CA 1
ATOM 1707 C C . THR A 1 224 ? -23.807 -0.021 32.020 1.00 92.81 224 THR A C 1
ATOM 1709 O O . THR A 1 224 ? -23.690 1.049 31.421 1.00 92.81 224 THR A O 1
ATOM 1712 N N . LEU A 1 225 ? -23.722 -1.209 31.424 1.00 93.56 225 LEU A N 1
ATOM 1713 C CA . LEU A 1 225 ? -23.597 -1.440 29.987 1.00 93.56 225 LEU A CA 1
ATOM 1714 C C . LEU A 1 225 ? -24.898 -2.073 29.486 1.00 93.56 225 LEU A C 1
ATOM 1716 O O . LEU A 1 225 ? -25.132 -3.269 29.670 1.00 93.56 225 LEU A O 1
ATOM 1720 N N . ALA A 1 226 ? -25.756 -1.258 28.879 1.00 93.56 226 ALA A N 1
ATOM 1721 C CA . ALA A 1 226 ? -27.010 -1.714 28.293 1.00 93.56 226 ALA A CA 1
ATOM 1722 C C . ALA A 1 226 ? -26.772 -2.145 26.842 1.00 93.56 226 ALA A C 1
ATOM 1724 O O . ALA A 1 226 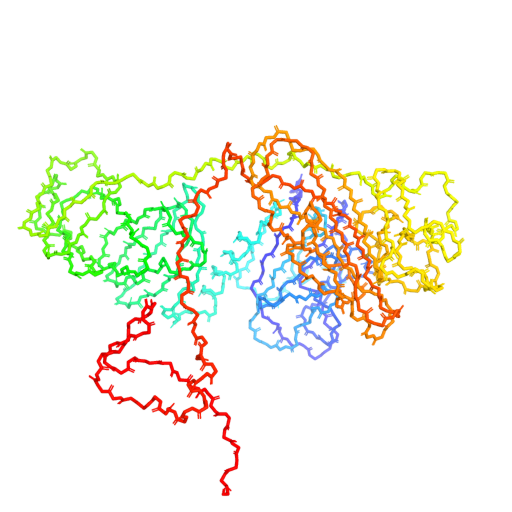? -26.416 -1.312 26.005 1.00 93.56 226 ALA A O 1
ATOM 1725 N N . VAL A 1 227 ? -26.963 -3.433 26.546 1.00 90.88 227 VAL A N 1
ATOM 1726 C CA . VAL A 1 227 ? -26.715 -4.011 25.219 1.00 90.88 227 VAL A CA 1
ATOM 1727 C C . VAL A 1 227 ? -28.021 -4.449 24.568 1.00 90.88 227 VAL A C 1
ATOM 1729 O O . VAL A 1 227 ? -28.649 -5.419 24.991 1.00 90.88 227 VAL A O 1
ATOM 1732 N N . ASN A 1 228 ? -28.411 -3.752 23.502 1.00 85.38 228 ASN A N 1
ATOM 1733 C CA . ASN A 1 228 ? -29.633 -4.016 22.746 1.00 85.38 228 ASN A CA 1
ATOM 1734 C C . ASN A 1 228 ? -29.288 -4.186 21.264 1.00 85.38 228 ASN A C 1
ATOM 1736 O O . ASN A 1 228 ? -29.033 -3.212 20.553 1.00 85.38 228 ASN A O 1
ATOM 1740 N N . GLY A 1 229 ? -29.255 -5.438 20.803 1.00 81.19 229 GLY A N 1
ATOM 1741 C CA . GLY A 1 229 ? -28.779 -5.768 19.460 1.00 81.19 229 GLY A CA 1
ATOM 1742 C C . GLY A 1 229 ? -27.323 -5.309 19.261 1.00 81.19 229 GLY A C 1
ATOM 1743 O O . GLY A 1 229 ? -26.483 -5.657 20.089 1.00 81.19 229 GLY A O 1
ATOM 1744 N N . PRO A 1 230 ? -27.009 -4.528 18.210 1.00 80.94 230 PRO A N 1
ATOM 1745 C CA . PRO A 1 230 ? -25.651 -4.046 17.936 1.00 80.94 230 PRO A CA 1
ATOM 1746 C C . PRO A 1 230 ? -25.231 -2.821 18.767 1.00 80.94 230 PRO A C 1
ATOM 1748 O O . PRO A 1 230 ? -24.121 -2.316 18.608 1.00 80.94 230 PRO A O 1
ATOM 1751 N N . VAL A 1 231 ? -26.113 -2.280 19.613 1.00 85.94 231 VAL A N 1
ATOM 1752 C CA . VAL A 1 231 ? -25.837 -1.052 20.369 1.00 85.94 231 VAL A CA 1
ATOM 1753 C C . VAL A 1 231 ? -25.476 -1.387 21.807 1.00 85.94 231 VAL A C 1
ATOM 1755 O O . VAL A 1 231 ? -26.257 -2.017 22.517 1.00 85.94 231 VAL A O 1
ATOM 1758 N N . THR A 1 232 ? -24.329 -0.880 22.252 1.00 92.44 232 THR A N 1
ATOM 1759 C CA . THR A 1 232 ? -23.933 -0.819 23.661 1.00 92.44 232 THR A CA 1
ATOM 1760 C C . THR A 1 232 ? -23.974 0.630 24.128 1.00 92.44 232 THR A C 1
ATOM 1762 O O . THR A 1 232 ? -23.288 1.483 23.571 1.00 92.44 232 THR A O 1
ATOM 1765 N N . GLN A 1 233 ? -24.770 0.919 25.153 1.00 92.75 233 GLN A N 1
ATOM 1766 C CA . GLN A 1 233 ? -24.807 2.223 25.816 1.00 92.75 233 GLN A CA 1
ATOM 1767 C C . GLN A 1 233 ? -24.162 2.109 27.191 1.00 92.75 233 GLN A C 1
ATOM 1769 O O . GLN A 1 233 ? -24.484 1.190 27.950 1.00 92.75 233 GLN A O 1
ATOM 1774 N N . ARG A 1 234 ? -23.274 3.048 27.523 1.00 92.31 234 ARG A N 1
ATOM 1775 C CA . ARG A 1 234 ? -22.668 3.127 28.851 1.00 92.31 234 ARG A CA 1
ATOM 1776 C C . ARG A 1 234 ? -23.305 4.232 29.670 1.00 92.31 234 ARG A C 1
ATOM 1778 O O . ARG A 1 234 ? -23.407 5.376 29.238 1.00 92.31 234 ARG A O 1
ATOM 1785 N N . THR A 1 235 ? -23.619 3.909 30.916 1.00 88.56 235 THR A N 1
ATOM 1786 C CA . THR A 1 235 ? -23.972 4.889 31.941 1.00 88.56 235 THR A CA 1
ATOM 1787 C C . THR A 1 235 ? -22.997 4.759 33.105 1.00 88.56 235 THR A C 1
ATOM 1789 O O . THR A 1 235 ? -22.903 3.705 33.731 1.00 88.56 235 THR A O 1
ATOM 1792 N N . ALA A 1 236 ? -22.252 5.835 33.374 1.00 75.00 236 ALA A N 1
ATOM 1793 C CA . ALA A 1 236 ? -21.243 5.901 34.437 1.00 75.00 236 ALA A CA 1
ATOM 1794 C C . ALA A 1 236 ? -21.846 6.024 35.851 1.00 75.00 236 ALA A C 1
ATOM 1796 O O . ALA A 1 236 ? -21.134 5.938 36.844 1.00 75.00 236 ALA A O 1
ATOM 1797 N N . SER A 1 237 ? -23.150 6.286 35.956 1.00 65.06 237 SER A N 1
ATOM 1798 C CA . SER A 1 237 ? -23.864 6.474 37.217 1.00 65.06 237 SER A CA 1
ATOM 1799 C C . SER A 1 237 ? -24.792 5.289 37.500 1.00 65.06 237 SER A C 1
ATOM 1801 O O . SER A 1 237 ? -25.469 4.784 36.607 1.00 65.06 237 SER A O 1
ATOM 1803 N N . GLY A 1 238 ? -24.821 4.831 38.757 1.00 66.62 238 GLY A N 1
ATOM 1804 C CA . GLY A 1 238 ? -25.785 3.828 39.235 1.00 66.62 238 GLY A CA 1
ATOM 1805 C C . GLY A 1 238 ? -25.203 2.512 39.761 1.00 66.62 238 GLY A C 1
ATOM 1806 O O . GLY A 1 238 ? -25.968 1.704 40.278 1.00 66.62 238 GLY A O 1
ATOM 1807 N N . GLN A 1 239 ? -23.886 2.296 39.684 1.00 81.00 239 GLN A N 1
ATOM 1808 C CA . GLN A 1 239 ? -23.210 1.149 40.307 1.00 81.00 239 GLN A CA 1
ATOM 1809 C C . GLN A 1 239 ? -22.061 1.613 41.219 1.00 81.00 239 GLN A C 1
ATOM 1811 O O . GLN A 1 239 ? -21.452 2.649 40.940 1.00 81.00 239 GLN A O 1
ATOM 1816 N N . PRO A 1 240 ? -21.745 0.875 42.300 1.00 85.56 240 PRO A N 1
ATOM 1817 C CA . PRO A 1 240 ? -20.501 1.047 43.049 1.00 85.56 240 PRO A CA 1
ATOM 1818 C C . PRO A 1 240 ? -19.265 0.932 42.147 1.00 85.56 240 PRO A C 1
ATOM 1820 O O . PRO A 1 240 ? -19.313 0.266 41.116 1.00 85.56 240 PRO A O 1
ATOM 1823 N N . ALA A 1 241 ? -18.159 1.572 42.539 1.00 84.50 241 ALA A N 1
ATOM 1824 C CA . ALA A 1 241 ? -16.955 1.716 41.711 1.00 84.50 241 ALA A CA 1
ATOM 1825 C C . ALA A 1 241 ? -16.323 0.386 41.243 1.00 84.50 241 ALA A C 1
ATOM 1827 O O . ALA A 1 241 ? -15.589 0.366 40.259 1.00 84.50 241 ALA A O 1
ATOM 1828 N N . ASP A 1 242 ? -16.619 -0.703 41.946 1.00 88.56 242 ASP A N 1
ATOM 1829 C CA . ASP A 1 242 ? -16.127 -2.061 41.739 1.00 88.56 242 ASP A CA 1
ATOM 1830 C C . ASP A 1 242 ? -17.147 -2.982 41.041 1.00 88.56 242 ASP A C 1
ATOM 1832 O O . ASP A 1 242 ? -16.901 -4.184 40.910 1.00 88.56 242 ASP A O 1
ATOM 1836 N N . ILE A 1 243 ? -18.294 -2.449 40.598 1.00 86.06 243 ILE A N 1
ATOM 1837 C CA . ILE A 1 243 ? -19.374 -3.228 39.983 1.00 86.06 243 ILE A CA 1
ATOM 1838 C C . ILE A 1 243 ? -19.662 -2.773 38.553 1.00 86.06 243 ILE A C 1
ATOM 1840 O O . ILE A 1 243 ? -19.943 -1.607 38.275 1.00 86.06 243 ILE A O 1
ATOM 1844 N N . VAL A 1 244 ? -19.710 -3.751 37.651 1.00 90.75 244 VAL A N 1
ATOM 1845 C CA . VAL A 1 244 ? -20.218 -3.587 36.287 1.00 90.75 244 VAL A CA 1
ATOM 1846 C C . VAL A 1 244 ? -21.538 -4.334 36.157 1.00 90.75 244 VAL A C 1
ATOM 1848 O O . VAL A 1 244 ? -21.610 -5.525 36.454 1.00 90.75 244 VAL A O 1
ATOM 1851 N N . SER A 1 245 ? -22.587 -3.657 35.693 1.00 92.06 245 SER A N 1
ATOM 1852 C CA . SER A 1 245 ? -23.885 -4.276 35.411 1.00 92.06 245 SER A CA 1
ATOM 1853 C C . SER A 1 245 ? -24.149 -4.316 33.912 1.00 92.06 245 SER A C 1
ATOM 1855 O O . SER A 1 245 ? -24.154 -3.283 33.250 1.00 92.06 245 SER A O 1
ATOM 1857 N N . LYS A 1 246 ? -24.387 -5.506 33.369 1.00 92.69 246 LYS A N 1
ATOM 1858 C CA . LYS A 1 246 ? -24.833 -5.725 31.997 1.00 92.69 246 LYS A CA 1
ATOM 1859 C C . LYS A 1 246 ? -26.348 -5.927 31.984 1.00 92.69 246 LYS A C 1
ATOM 1861 O O . LYS A 1 246 ? -26.863 -6.825 32.653 1.00 92.69 246 LYS A O 1
ATOM 1866 N N . THR A 1 247 ? -27.043 -5.100 31.213 1.00 93.31 247 THR A N 1
ATOM 1867 C CA . THR A 1 247 ? -28.502 -5.131 31.016 1.00 93.31 247 THR A CA 1
ATOM 1868 C C . THR A 1 247 ? -28.833 -5.208 29.522 1.00 93.31 247 THR A C 1
ATOM 1870 O O . THR A 1 247 ? -27.942 -5.048 28.684 1.00 93.31 247 THR A O 1
ATOM 1873 N N . GLY A 1 248 ? -30.098 -5.448 29.167 1.00 90.12 248 GLY A N 1
ATOM 1874 C CA . GLY A 1 248 ? -30.522 -5.623 27.779 1.00 90.12 248 GLY A CA 1
ATOM 1875 C C . GLY A 1 248 ? -30.245 -7.027 27.231 1.00 90.12 248 GLY A C 1
ATOM 1876 O O . GLY A 1 248 ? -29.374 -7.759 27.704 1.00 90.12 248 GLY A O 1
ATOM 1877 N N . ALA A 1 249 ? -31.020 -7.419 26.221 1.00 85.19 249 ALA A N 1
ATOM 1878 C CA . ALA A 1 249 ? -31.065 -8.798 25.734 1.00 85.19 249 ALA A CA 1
ATOM 1879 C C . ALA A 1 249 ? -29.865 -9.218 24.857 1.00 85.19 249 ALA A C 1
ATOM 1881 O O . ALA A 1 249 ? -29.720 -10.404 24.566 1.00 85.19 249 ALA A O 1
ATOM 1882 N N . GLY A 1 250 ? -29.023 -8.278 24.408 1.00 80.81 250 GLY A N 1
ATOM 1883 C CA . GLY A 1 250 ? -27.910 -8.555 23.489 1.00 80.81 250 GLY A CA 1
ATOM 1884 C C . GLY A 1 250 ? -26.715 -9.263 24.140 1.00 80.81 250 GLY A C 1
ATOM 1885 O O . GLY A 1 250 ? -26.638 -9.399 25.362 1.00 80.81 250 GLY A O 1
ATOM 1886 N N . GLU A 1 251 ? -25.741 -9.687 23.333 1.00 85.00 251 GLU A N 1
ATOM 1887 C CA . GLU A 1 251 ? -24.466 -10.242 23.815 1.00 85.00 251 GLU A CA 1
ATOM 1888 C C . GLU A 1 251 ? -23.450 -9.122 24.078 1.00 85.00 251 GLU A C 1
ATOM 1890 O O . GLU A 1 251 ? -23.224 -8.267 23.229 1.00 85.00 251 GLU A O 1
ATOM 1895 N N . LEU A 1 252 ? -22.798 -9.151 25.244 1.00 85.44 252 LEU A N 1
ATOM 1896 C CA . LEU A 1 252 ? -21.646 -8.304 25.551 1.00 85.44 252 LEU A CA 1
ATOM 1897 C C . LEU A 1 252 ? -20.388 -9.168 25.441 1.00 85.44 252 LEU A C 1
ATOM 1899 O O . LEU A 1 252 ? -20.188 -10.044 26.281 1.00 85.44 252 LEU A O 1
ATOM 1903 N N . ALA A 1 253 ? -19.559 -8.942 24.425 1.00 87.12 253 ALA A N 1
ATOM 1904 C CA . ALA A 1 253 ? -18.294 -9.652 24.260 1.00 87.12 253 ALA A CA 1
ATOM 1905 C C . ALA A 1 253 ? -17.133 -8.810 24.805 1.00 87.12 253 ALA A C 1
ATOM 1907 O O . ALA A 1 253 ? -16.988 -7.637 24.465 1.00 87.12 253 ALA A O 1
ATOM 1908 N N . VAL A 1 254 ? -16.322 -9.405 25.676 1.00 88.06 254 VAL A N 1
ATOM 1909 C CA . VAL A 1 254 ? -15.320 -8.703 26.482 1.00 88.06 254 VAL A CA 1
ATOM 1910 C C . VAL A 1 254 ? -13.972 -9.398 26.362 1.00 88.06 254 VAL A C 1
ATOM 1912 O O . VAL A 1 254 ? -13.884 -10.614 26.535 1.00 88.06 254 VAL A O 1
ATOM 1915 N N . ALA A 1 255 ? -12.937 -8.609 26.081 1.00 86.56 255 ALA A N 1
ATOM 1916 C CA . ALA A 1 255 ? -11.546 -9.046 26.054 1.00 86.56 255 ALA A CA 1
ATOM 1917 C C . ALA A 1 255 ? -10.923 -9.046 27.447 1.00 86.56 255 ALA A C 1
ATOM 1919 O O . ALA A 1 255 ? -10.244 -9.991 27.848 1.00 86.56 255 ALA A O 1
ATOM 1920 N N . SER A 1 256 ? -11.167 -7.972 28.191 1.00 87.81 256 SER A N 1
ATOM 1921 C CA . SER A 1 256 ? -10.604 -7.782 29.516 1.00 87.81 256 SER A CA 1
ATOM 1922 C C . SER A 1 256 ? -11.530 -6.966 30.409 1.00 87.81 256 SER A C 1
ATOM 1924 O O . SER A 1 256 ? -12.390 -6.213 29.947 1.00 87.81 256 SER A O 1
ATOM 1926 N N . ILE A 1 257 ? -11.354 -7.140 31.715 1.00 88.44 257 ILE A N 1
ATOM 1927 C CA . ILE A 1 257 ? -12.056 -6.387 32.750 1.00 88.44 257 ILE A CA 1
ATOM 1928 C C . ILE A 1 257 ? -10.999 -5.818 33.684 1.00 88.44 257 ILE A C 1
ATOM 1930 O O . ILE A 1 257 ? -10.103 -6.548 34.114 1.00 88.44 257 ILE A O 1
ATOM 1934 N N . ALA A 1 258 ? -11.091 -4.520 33.979 1.00 87.88 258 ALA A N 1
ATOM 1935 C CA . ALA A 1 258 ? -10.165 -3.849 34.876 1.00 87.88 258 ALA A CA 1
ATOM 1936 C C . ALA A 1 258 ? -10.091 -4.577 36.237 1.00 87.88 258 ALA A C 1
ATOM 1938 O O . ALA A 1 258 ? -11.136 -4.893 36.808 1.00 87.88 258 ALA A O 1
ATOM 1939 N N . PRO A 1 259 ? -8.889 -4.803 36.804 1.00 86.62 259 PRO A N 1
ATOM 1940 C CA . PRO A 1 259 ? -8.728 -5.535 38.067 1.00 86.62 259 PRO A CA 1
ATOM 1941 C C . PRO A 1 259 ? -9.454 -4.920 39.271 1.00 86.62 259 PRO A C 1
ATOM 1943 O O . PRO A 1 259 ? -9.687 -5.602 40.264 1.00 86.62 259 PRO A O 1
ATOM 1946 N N . SER A 1 260 ? -9.787 -3.628 39.202 1.00 87.00 260 SER A N 1
ATOM 1947 C CA . SER A 1 260 ? -10.554 -2.909 40.222 1.00 87.00 260 SER A CA 1
ATOM 1948 C C . SER A 1 260 ? -12.051 -3.243 40.215 1.00 87.00 260 SER A C 1
ATOM 1950 O O . SER A 1 260 ? -12.741 -2.942 41.187 1.00 87.00 260 SER A O 1
ATOM 1952 N N . VAL A 1 261 ? -12.563 -3.890 39.164 1.00 87.62 261 VAL A N 1
ATOM 1953 C CA . VAL A 1 261 ? -13.935 -4.403 39.114 1.00 87.62 261 VAL A CA 1
ATOM 1954 C C . VAL A 1 261 ? -13.982 -5.748 39.836 1.00 87.62 261 VAL A C 1
ATOM 1956 O O . VAL A 1 261 ? -13.552 -6.774 39.314 1.00 87.62 261 VAL A O 1
ATOM 1959 N N . ALA A 1 262 ? -14.536 -5.754 41.045 1.00 86.88 262 ALA A N 1
ATOM 1960 C CA . ALA A 1 262 ? -14.681 -6.955 41.860 1.00 86.88 262 ALA A CA 1
ATOM 1961 C C . ALA A 1 262 ? -15.873 -7.827 41.432 1.00 86.88 262 ALA A C 1
ATOM 1963 O O . ALA A 1 262 ? -15.882 -9.032 41.694 1.00 86.88 262 ALA A O 1
ATOM 1964 N N . ARG A 1 263 ? -16.899 -7.239 40.796 1.00 86.19 263 ARG A N 1
ATOM 1965 C CA . ARG A 1 263 ? -18.123 -7.962 40.432 1.00 86.19 263 ARG A CA 1
ATOM 1966 C C . ARG A 1 263 ? -18.693 -7.533 39.086 1.00 86.19 263 ARG A C 1
ATOM 1968 O O . ARG A 1 263 ? -18.895 -6.354 38.818 1.00 86.19 263 ARG A O 1
ATOM 1975 N N . VAL A 1 264 ? -19.080 -8.528 38.291 1.00 88.00 264 VAL A N 1
ATOM 1976 C CA . VAL A 1 264 ? -19.885 -8.340 37.080 1.00 88.00 264 VAL A CA 1
ATOM 1977 C C . VAL A 1 264 ? -21.260 -8.958 37.305 1.00 88.00 264 VAL A C 1
ATOM 1979 O O . VAL A 1 264 ? -21.372 -10.133 37.648 1.00 88.00 264 VAL A O 1
ATOM 1982 N N . SER A 1 265 ? -22.310 -8.160 37.141 1.00 88.25 265 SER A N 1
ATOM 1983 C CA . SER A 1 265 ? -23.701 -8.603 37.195 1.00 88.25 265 SER A CA 1
ATOM 1984 C C . SER A 1 265 ? -24.267 -8.657 35.783 1.00 88.25 265 SER A C 1
ATOM 1986 O O . SER A 1 265 ? -24.188 -7.674 35.057 1.00 88.25 265 SER A O 1
ATOM 1988 N N . VAL A 1 266 ? -24.863 -9.780 35.392 1.00 91.06 266 VAL A N 1
ATOM 1989 C CA . VAL A 1 266 ? -25.571 -9.939 34.113 1.00 91.06 266 VAL A CA 1
ATOM 1990 C C . VAL A 1 266 ? -27.051 -10.047 34.452 1.00 91.06 266 VAL A C 1
ATOM 1992 O O . VAL A 1 266 ? -27.509 -11.102 34.881 1.00 91.06 266 VAL A O 1
ATOM 1995 N N . ALA A 1 267 ? -27.777 -8.936 34.351 1.00 88.50 267 ALA A N 1
ATOM 1996 C CA . ALA A 1 267 ? -29.201 -8.899 34.674 1.00 88.50 267 ALA A CA 1
ATOM 1997 C C . ALA A 1 267 ? -30.056 -9.493 33.542 1.00 88.50 267 ALA A C 1
ATOM 1999 O O . ALA A 1 267 ? -31.048 -10.163 33.808 1.00 88.50 267 ALA A O 1
ATOM 2000 N N . GLU A 1 268 ? -29.651 -9.265 32.290 1.00 83.75 268 GLU A N 1
ATOM 2001 C CA . GLU A 1 268 ? -30.320 -9.735 31.072 1.00 83.75 268 GLU A CA 1
ATOM 2002 C C . GLU A 1 268 ? -29.272 -10.058 29.992 1.00 83.75 268 GLU A C 1
ATOM 2004 O O . GLU A 1 268 ? -28.152 -9.549 30.053 1.00 83.75 268 GLU A O 1
ATOM 2009 N N . GLY A 1 269 ? -29.620 -10.899 29.010 1.00 87.25 269 GLY A N 1
ATOM 2010 C CA . GLY A 1 269 ? -28.742 -11.258 27.886 1.00 87.25 269 GLY A CA 1
ATOM 2011 C C . GLY A 1 269 ? -27.534 -12.123 28.274 1.00 87.25 269 GLY A C 1
ATOM 2012 O O . GLY A 1 269 ? -27.540 -12.814 29.292 1.00 87.25 269 GLY A O 1
ATOM 2013 N N . THR A 1 270 ? -26.478 -12.093 27.452 1.00 86.19 270 THR A N 1
ATOM 2014 C CA . THR A 1 270 ? -25.265 -12.915 27.648 1.00 86.19 270 THR A CA 1
ATOM 2015 C C . THR A 1 270 ? -23.991 -12.080 27.762 1.00 86.19 270 THR A C 1
ATOM 2017 O O . THR A 1 270 ? -23.818 -11.067 27.085 1.00 86.19 270 THR A O 1
ATOM 2020 N N . LEU A 1 271 ? -23.070 -12.498 28.628 1.00 86.69 271 LEU A N 1
ATOM 2021 C CA . LEU A 1 271 ? -21.701 -1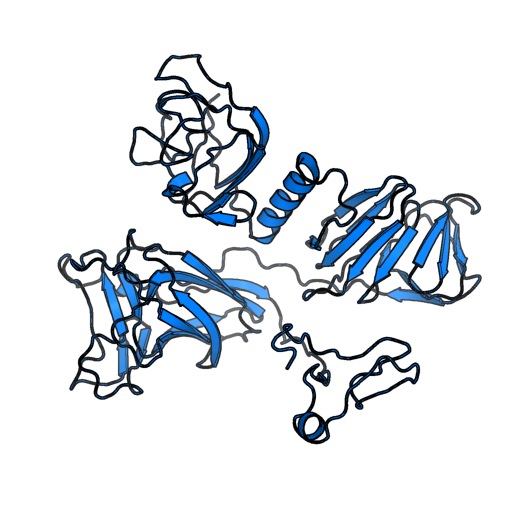1.986 28.684 1.00 86.69 271 LEU A CA 1
ATOM 2022 C C . LEU A 1 271 ? -20.766 -13.073 28.157 1.00 86.69 271 LEU A C 1
ATOM 2024 O O . LEU A 1 271 ? -20.793 -14.196 28.659 1.00 86.69 271 LEU A O 1
ATOM 2028 N N . ARG A 1 272 ? -19.925 -12.732 27.184 1.00 86.69 272 ARG A N 1
ATOM 2029 C CA . ARG A 1 272 ? -18.909 -13.625 26.632 1.00 86.69 272 ARG A CA 1
ATOM 2030 C C . ARG A 1 272 ? -17.525 -13.061 26.912 1.00 86.69 272 ARG A C 1
ATOM 2032 O O . ARG A 1 272 ? -17.231 -11.938 26.521 1.00 86.69 272 ARG A O 1
ATOM 2039 N N . LEU A 1 273 ? -16.668 -13.864 27.531 1.00 83.25 273 LEU A N 1
ATOM 2040 C CA . LEU A 1 273 ? -15.239 -13.577 27.628 1.00 83.25 273 LEU A CA 1
ATOM 2041 C C . LEU A 1 273 ? -14.537 -14.219 26.432 1.00 83.25 273 LEU A C 1
ATOM 2043 O O . LEU A 1 273 ? -14.748 -15.400 26.156 1.00 83.25 273 LEU A O 1
ATOM 2047 N N . ALA A 1 274 ? -13.734 -13.449 25.713 1.00 75.25 274 ALA A N 1
ATOM 2048 C CA . ALA A 1 274 ? -12.979 -13.925 24.561 1.00 75.25 274 ALA A CA 1
ATOM 2049 C C . ALA A 1 274 ? -11.606 -13.255 24.536 1.00 75.25 274 ALA A C 1
ATOM 2051 O O . ALA A 1 274 ? -11.432 -12.183 25.091 1.00 75.25 274 ALA A O 1
ATOM 2052 N N . VAL A 1 275 ? -10.620 -13.882 23.906 1.00 68.56 275 VAL A N 1
ATOM 2053 C CA . VAL A 1 275 ? -9.286 -13.285 23.760 1.00 68.56 275 VAL A CA 1
ATOM 2054 C C . VAL A 1 275 ? -9.247 -12.523 22.431 1.00 68.56 275 VAL A C 1
ATOM 2056 O O . VAL A 1 275 ? -9.745 -13.074 21.443 1.00 68.56 275 VAL A O 1
ATOM 2059 N N . PRO A 1 276 ? -8.682 -11.298 22.373 1.00 63.81 276 PRO A N 1
ATOM 2060 C CA . PRO A 1 276 ? -8.399 -10.630 21.107 1.00 63.81 276 PRO A CA 1
ATOM 2061 C C . PRO A 1 276 ? -7.594 -11.547 20.195 1.00 63.81 276 PRO A C 1
ATOM 2063 O O . PRO A 1 276 ? -6.730 -12.300 20.656 1.00 63.81 276 PRO A O 1
ATOM 2066 N N . TYR A 1 277 ? -7.883 -11.510 18.900 1.00 54.62 277 TYR A N 1
ATOM 2067 C CA . TYR A 1 277 ? -7.146 -12.325 17.950 1.00 54.62 277 TYR A CA 1
ATOM 2068 C C . TYR A 1 277 ? -5.721 -11.764 17.863 1.00 54.62 277 TYR A C 1
ATOM 2070 O O . TYR A 1 277 ? -5.499 -10.677 17.340 1.00 54.62 277 TYR A O 1
ATOM 2078 N N . ALA A 1 278 ? -4.753 -12.461 18.466 1.00 45.75 278 ALA A N 1
ATOM 2079 C CA . ALA A 1 278 ? -3.393 -11.953 18.590 1.00 45.75 278 ALA A CA 1
ATOM 2080 C C . ALA A 1 278 ? -2.748 -11.819 17.195 1.00 45.75 278 ALA A C 1
ATOM 2082 O O . ALA A 1 278 ? -2.546 -12.835 16.509 1.00 45.75 278 ALA A O 1
ATOM 2083 N N . PRO A 1 279 ? -2.377 -10.606 16.747 1.00 42.69 279 PRO A N 1
ATOM 2084 C CA . PRO A 1 279 ? -1.531 -10.477 15.576 1.00 42.69 279 PRO A CA 1
ATOM 2085 C C . PRO A 1 279 ? -0.164 -11.071 15.934 1.00 42.69 279 PRO A C 1
ATOM 2087 O O . PRO A 1 279 ? 0.427 -10.742 16.960 1.00 42.69 279 PRO A O 1
ATOM 2090 N N . ALA A 1 280 ? 0.365 -11.977 15.107 1.00 39.03 280 ALA A N 1
ATOM 2091 C CA . ALA A 1 280 ? 1.763 -12.358 15.282 1.00 39.03 280 ALA A CA 1
ATOM 2092 C C . ALA A 1 280 ? 2.621 -11.106 15.065 1.00 39.03 280 ALA A C 1
ATOM 2094 O O . ALA A 1 280 ? 2.364 -10.357 14.118 1.00 39.03 280 ALA A O 1
ATOM 2095 N N . ALA A 1 281 ? 3.607 -10.904 15.942 1.00 35.16 281 ALA A N 1
ATOM 2096 C CA . ALA A 1 281 ? 4.511 -9.764 15.900 1.00 35.16 281 ALA A CA 1
ATOM 2097 C C . ALA A 1 281 ? 5.028 -9.518 14.466 1.00 35.16 281 ALA A C 1
ATOM 2099 O O . ALA A 1 281 ? 5.418 -10.483 13.792 1.00 35.16 281 ALA A O 1
ATOM 2100 N N . PRO A 1 282 ? 5.044 -8.262 13.980 1.00 35.38 282 PRO A N 1
ATOM 2101 C CA . PRO A 1 282 ? 5.724 -7.945 12.735 1.00 35.38 282 PRO A CA 1
ATOM 2102 C C . PRO A 1 282 ? 7.199 -8.320 12.888 1.00 35.38 282 PRO A C 1
ATOM 2104 O O . PRO A 1 282 ? 7.823 -8.018 13.908 1.00 35.38 282 PRO A O 1
ATOM 2107 N N . LEU A 1 283 ? 7.757 -9.004 11.890 1.00 33.97 283 LEU A N 1
ATOM 2108 C CA . LEU A 1 283 ? 9.202 -9.207 11.841 1.00 33.97 283 LEU A CA 1
ATOM 2109 C C . LEU A 1 283 ? 9.894 -7.840 11.687 1.00 33.97 283 LEU A C 1
ATOM 2111 O O . LEU A 1 283 ? 9.302 -6.936 11.092 1.00 33.97 283 LEU A O 1
ATOM 2115 N N . PRO A 1 284 ? 11.136 -7.680 12.176 1.00 34.34 284 PRO A N 1
ATOM 2116 C CA . PRO A 1 284 ? 11.926 -6.489 11.896 1.00 34.34 284 PRO A CA 1
ATOM 2117 C C . PRO A 1 284 ? 11.994 -6.251 10.382 1.00 34.34 284 PRO A C 1
ATOM 2119 O O . PRO A 1 284 ? 12.311 -7.168 9.619 1.00 34.34 284 PRO A O 1
ATOM 2122 N N . VAL A 1 285 ? 11.693 -5.021 9.967 1.00 38.94 285 VAL A N 1
ATOM 2123 C CA . VAL A 1 285 ? 12.067 -4.490 8.650 1.00 38.94 285 VAL A CA 1
ATOM 2124 C C . VAL A 1 285 ? 13.587 -4.679 8.498 1.00 38.94 285 VAL A C 1
ATOM 2126 O O . VAL A 1 285 ? 14.314 -4.322 9.419 1.00 38.94 285 VAL A O 1
ATOM 2129 N N . ASP A 1 286 ? 14.018 -5.289 7.381 1.00 35.66 286 ASP A N 1
ATOM 2130 C CA . ASP A 1 286 ? 15.408 -5.450 6.873 1.00 35.66 286 ASP A CA 1
ATOM 2131 C C . ASP A 1 286 ? 16.026 -6.855 6.717 1.00 35.66 286 ASP A C 1
ATOM 2133 O O . ASP A 1 286 ? 17.213 -6.973 6.420 1.00 35.66 286 ASP A O 1
ATOM 2137 N N . ALA A 1 287 ? 15.260 -7.945 6.726 1.00 45.25 287 ALA A N 1
ATOM 2138 C CA . ALA A 1 287 ? 15.693 -9.130 5.968 1.00 45.25 287 ALA A CA 1
ATOM 2139 C C . ALA A 1 287 ? 15.029 -9.111 4.587 1.00 45.25 287 ALA A C 1
ATOM 2141 O O . ALA A 1 287 ? 14.113 -9.890 4.321 1.00 45.25 287 ALA A O 1
ATOM 2142 N N . ALA A 1 288 ? 15.433 -8.172 3.725 1.00 51.34 288 ALA A N 1
ATOM 2143 C CA . ALA A 1 288 ? 15.021 -8.210 2.330 1.00 51.34 288 ALA A CA 1
ATOM 2144 C C . ALA A 1 288 ? 15.447 -9.567 1.753 1.00 51.34 288 ALA A C 1
ATOM 2146 O O . ALA A 1 288 ? 16.628 -9.927 1.757 1.00 51.34 288 ALA A O 1
ATOM 2147 N N . VAL A 1 289 ? 14.472 -10.357 1.311 1.00 58.53 289 VAL A N 1
ATOM 2148 C CA . VAL A 1 289 ? 14.734 -11.613 0.622 1.00 58.53 289 VAL A CA 1
ATOM 2149 C C . VAL A 1 289 ? 15.036 -11.241 -0.822 1.00 58.53 289 VAL A C 1
ATOM 2151 O O . VAL A 1 289 ? 14.180 -11.288 -1.703 1.00 58.53 289 VAL A O 1
ATOM 2154 N N . ASN A 1 290 ? 16.247 -10.733 -1.034 1.00 63.22 290 ASN A N 1
ATOM 2155 C CA . ASN A 1 290 ? 16.598 -10.105 -2.295 1.00 63.22 290 ASN A CA 1
ATOM 2156 C C . ASN A 1 290 ? 16.650 -11.133 -3.422 1.00 63.22 290 ASN A C 1
ATOM 2158 O O . ASN A 1 290 ? 17.259 -12.199 -3.312 1.00 63.22 290 ASN A O 1
ATOM 2162 N N . CYS A 1 291 ? 16.010 -10.767 -4.526 1.00 68.44 291 CYS A N 1
ATOM 2163 C CA . CYS A 1 291 ? 16.194 -11.431 -5.801 1.00 68.44 291 CYS A CA 1
ATOM 2164 C C . CYS A 1 291 ? 17.601 -11.111 -6.346 1.00 68.44 291 CYS A C 1
ATOM 2166 O O . CYS A 1 291 ? 18.182 -10.086 -5.975 1.00 68.44 291 CYS A O 1
ATOM 2168 N N . PRO A 1 292 ? 18.164 -11.948 -7.234 1.00 80.50 292 PRO A N 1
ATOM 2169 C CA . PRO A 1 292 ? 19.350 -11.599 -8.010 1.00 80.50 292 PRO A CA 1
ATOM 2170 C C . PRO A 1 292 ? 19.228 -10.203 -8.636 1.00 80.50 292 PRO A C 1
ATOM 2172 O O . PRO A 1 292 ? 18.263 -9.924 -9.342 1.00 80.50 292 PRO A O 1
ATOM 2175 N N . SER A 1 293 ? 20.204 -9.327 -8.384 1.00 85.75 293 SER A N 1
ATOM 2176 C CA . SER A 1 293 ? 20.187 -7.952 -8.900 1.00 85.75 293 SER A CA 1
ATOM 2177 C C . SER A 1 293 ? 20.317 -7.920 -10.426 1.00 85.75 293 SER A C 1
ATOM 2179 O O . SER A 1 293 ? 21.053 -8.717 -11.017 1.00 85.75 293 SER A O 1
ATOM 2181 N N . LEU A 1 294 ? 19.631 -6.968 -11.062 1.00 90.56 294 LEU A N 1
ATOM 2182 C CA . LEU A 1 294 ? 19.778 -6.681 -12.490 1.00 90.56 294 LEU A CA 1
ATOM 2183 C C . LEU A 1 294 ? 21.159 -6.091 -12.812 1.00 90.56 294 LEU A C 1
ATOM 2185 O O . LEU A 1 294 ? 21.680 -6.289 -13.909 1.00 90.56 294 LEU A O 1
ATOM 2189 N N . GLU A 1 295 ? 21.834 -5.497 -11.829 1.00 89.50 295 GLU A N 1
ATOM 2190 C CA . GLU A 1 295 ? 23.173 -4.939 -12.008 1.00 89.50 295 GLU A CA 1
ATOM 2191 C C . GLU A 1 295 ? 24.230 -6.003 -12.313 1.00 89.50 295 GLU A C 1
ATOM 2193 O O . GLU A 1 295 ? 25.281 -5.690 -12.872 1.00 89.50 295 GLU A O 1
ATOM 2198 N N . ALA A 1 296 ? 23.940 -7.284 -12.064 1.00 89.19 296 ALA A N 1
ATOM 2199 C CA . ALA A 1 296 ? 24.787 -8.387 -12.508 1.00 89.19 296 ALA A CA 1
ATOM 2200 C C . ALA A 1 296 ? 25.013 -8.390 -14.036 1.00 89.19 296 ALA A C 1
ATOM 2202 O O . ALA A 1 296 ? 26.040 -8.881 -14.507 1.00 89.19 296 ALA A O 1
ATOM 2203 N N . PHE A 1 297 ? 24.086 -7.823 -14.816 1.00 92.25 297 PHE A N 1
ATOM 2204 C CA . PHE A 1 297 ? 24.189 -7.713 -16.274 1.00 92.25 297 PHE A CA 1
ATOM 2205 C C . PHE A 1 297 ? 25.096 -6.580 -16.761 1.00 92.25 297 PHE A C 1
ATOM 2207 O O . PHE A 1 297 ? 25.446 -6.555 -17.939 1.00 92.25 297 PHE A O 1
ATOM 2214 N N . THR A 1 298 ? 25.514 -5.672 -15.876 1.00 88.19 298 THR A N 1
ATOM 2215 C CA . THR A 1 298 ? 26.488 -4.618 -16.210 1.00 88.19 298 THR A CA 1
ATOM 2216 C C . THR A 1 298 ? 27.922 -5.149 -16.275 1.00 88.19 298 THR A C 1
ATOM 2218 O O . THR A 1 298 ? 28.810 -4.510 -16.841 1.00 88.19 298 THR A O 1
ATOM 2221 N N . ASN A 1 299 ? 28.171 -6.341 -15.726 1.00 88.00 299 ASN A N 1
ATOM 2222 C CA . ASN A 1 299 ? 29.506 -6.912 -15.682 1.00 88.00 299 ASN A CA 1
ATOM 2223 C C . ASN A 1 299 ? 29.932 -7.441 -17.062 1.00 88.00 299 ASN A C 1
ATOM 2225 O O . ASN A 1 299 ? 29.246 -8.262 -17.670 1.00 88.00 299 ASN A O 1
ATOM 2229 N N . GLY A 1 300 ? 31.090 -6.992 -17.550 1.00 82.12 300 GLY A N 1
ATOM 2230 C CA . GLY A 1 300 ? 31.655 -7.442 -18.826 1.00 82.12 300 GLY A CA 1
ATOM 2231 C C . GLY A 1 300 ? 31.006 -6.844 -20.079 1.00 82.12 300 GLY A C 1
ATOM 2232 O O . GLY A 1 300 ? 31.344 -7.270 -21.184 1.00 82.12 300 GLY A O 1
ATOM 2233 N N . VAL A 1 301 ? 30.119 -5.853 -19.939 1.00 84.50 301 VAL A N 1
ATOM 2234 C CA . VAL A 1 301 ? 29.552 -5.106 -21.072 1.00 84.50 301 VAL A CA 1
ATOM 2235 C C . VAL A 1 301 ? 30.159 -3.708 -21.177 1.00 84.50 301 VAL A C 1
ATOM 2237 O O . VAL A 1 301 ? 30.563 -3.101 -20.189 1.00 84.50 301 VAL A O 1
ATOM 2240 N N . THR A 1 302 ? 30.272 -3.192 -22.402 1.00 85.69 302 THR A N 1
ATOM 2241 C CA . THR A 1 302 ? 30.806 -1.839 -22.633 1.00 85.69 302 THR A CA 1
ATOM 2242 C C . THR A 1 302 ? 29.762 -0.779 -22.284 1.00 85.69 302 THR A C 1
ATOM 2244 O O . THR A 1 302 ? 28.568 -1.042 -22.424 1.00 85.69 302 THR A O 1
ATOM 2247 N N . SER A 1 303 ? 30.186 0.439 -21.934 1.00 77.12 303 SER A N 1
ATOM 2248 C CA . SER A 1 303 ? 29.277 1.565 -21.654 1.00 77.12 303 SER A CA 1
ATOM 2249 C C . SER A 1 303 ? 28.422 2.001 -22.851 1.00 77.12 303 SER A C 1
ATOM 2251 O O . SER A 1 303 ? 27.480 2.761 -22.676 1.00 77.12 303 SER A O 1
ATOM 2253 N N . ALA A 1 304 ? 28.724 1.524 -24.064 1.00 82.00 304 ALA A N 1
ATOM 2254 C CA . ALA A 1 304 ? 27.917 1.757 -25.262 1.00 82.00 304 ALA A CA 1
ATOM 2255 C C . ALA A 1 304 ? 26.831 0.685 -25.483 1.00 82.00 304 ALA A C 1
ATOM 2257 O O . ALA A 1 304 ? 26.048 0.781 -26.429 1.00 82.00 304 ALA A O 1
ATOM 2258 N N . THR A 1 305 ? 26.796 -0.366 -24.658 1.00 86.81 305 THR A N 1
ATOM 2259 C CA . THR A 1 305 ? 25.832 -1.464 -24.795 1.00 86.81 305 THR A CA 1
ATOM 2260 C C . THR A 1 305 ? 24.447 -0.971 -24.405 1.00 86.81 305 THR A C 1
ATOM 2262 O O . THR A 1 305 ? 24.242 -0.531 -23.283 1.00 86.81 305 THR A O 1
ATOM 2265 N N . GLN A 1 306 ? 23.489 -1.056 -25.326 1.00 89.38 306 GLN A N 1
ATOM 2266 C CA . GLN A 1 306 ? 22.144 -0.518 -25.103 1.00 89.38 306 GLN A CA 1
ATOM 2267 C C . GLN A 1 306 ? 21.155 -1.569 -24.604 1.00 89.38 306 GLN A C 1
ATOM 2269 O O . GLN A 1 306 ? 20.296 -1.277 -23.780 1.00 89.38 306 GLN A O 1
ATOM 2274 N N . LEU A 1 307 ? 21.242 -2.786 -25.143 1.00 91.56 307 LEU A N 1
ATOM 2275 C CA . LEU A 1 307 ? 20.267 -3.859 -24.959 1.00 91.56 307 LEU A CA 1
ATOM 2276 C C . LEU A 1 307 ? 21.003 -5.204 -24.964 1.00 91.56 307 LEU A C 1
ATOM 2278 O O . LEU A 1 307 ? 21.936 -5.386 -25.748 1.00 91.56 307 LEU A O 1
ATOM 2282 N N . LEU A 1 308 ? 20.543 -6.167 -24.167 1.00 92.56 308 LEU A N 1
ATOM 2283 C CA . LEU A 1 308 ? 20.950 -7.571 -24.272 1.00 92.56 308 LEU A CA 1
ATOM 2284 C C . LEU A 1 308 ? 19.736 -8.440 -24.573 1.00 92.56 308 LEU A C 1
ATOM 2286 O O . LEU A 1 308 ? 18.779 -8.502 -23.798 1.00 92.56 308 LEU A O 1
ATOM 2290 N N . ASN A 1 309 ? 19.805 -9.124 -25.716 1.00 91.81 309 ASN A N 1
ATOM 2291 C CA . ASN A 1 309 ? 18.803 -10.086 -26.147 1.00 91.81 309 ASN A CA 1
ATOM 2292 C C . ASN A 1 309 ? 19.301 -11.512 -25.971 1.00 91.81 309 ASN A C 1
ATOM 2294 O O . ASN A 1 309 ? 20.196 -11.955 -26.687 1.00 91.81 309 ASN A O 1
ATOM 2298 N N . TYR A 1 310 ? 18.667 -12.237 -25.058 1.00 91.56 310 TYR A N 1
ATOM 2299 C CA . TYR A 1 310 ? 18.973 -13.641 -24.799 1.00 91.56 310 TYR A CA 1
ATOM 2300 C C . TYR A 1 310 ? 18.073 -14.606 -25.567 1.00 91.56 310 TYR A C 1
ATOM 2302 O O . TYR A 1 310 ? 18.361 -15.798 -25.631 1.00 91.56 310 TYR A O 1
ATOM 2310 N N . THR A 1 311 ? 17.003 -14.097 -26.177 1.00 89.62 311 THR A N 1
ATOM 2311 C CA . THR A 1 311 ? 16.061 -14.895 -26.958 1.00 89.62 311 THR A CA 1
ATOM 2312 C C . THR A 1 311 ? 15.824 -14.250 -28.334 1.00 89.62 311 THR A C 1
ATOM 2314 O O . THR A 1 311 ? 14.722 -13.810 -28.652 1.00 89.62 311 THR A O 1
ATOM 2317 N N . PRO A 1 312 ? 16.844 -14.150 -29.207 1.00 88.00 312 PRO A N 1
ATOM 2318 C CA . PRO A 1 312 ? 16.682 -13.542 -30.528 1.00 88.00 312 PRO A CA 1
ATOM 2319 C C . PRO A 1 312 ? 15.850 -14.418 -31.475 1.00 88.00 312 PRO A C 1
ATOM 2321 O O . PRO A 1 312 ? 15.747 -15.636 -31.292 1.00 88.00 312 PRO A O 1
ATOM 2324 N N . LEU A 1 313 ? 15.281 -13.811 -32.522 1.00 86.56 313 LEU A N 1
ATOM 2325 C CA . LEU A 1 313 ? 14.634 -14.542 -33.617 1.00 86.56 313 LEU A CA 1
ATOM 2326 C C . LEU A 1 313 ? 15.632 -15.514 -34.267 1.00 86.56 313 LEU A C 1
ATOM 2328 O O . LEU A 1 313 ? 16.770 -15.145 -34.541 1.00 86.56 313 LEU A O 1
ATOM 2332 N N . GLY A 1 314 ? 15.205 -16.757 -34.507 1.00 85.00 314 GLY A N 1
ATOM 2333 C CA . GLY A 1 314 ? 16.070 -17.821 -35.037 1.00 85.00 314 GLY A CA 1
ATOM 2334 C C . GLY A 1 314 ? 17.057 -18.413 -34.021 1.00 85.00 314 GLY A C 1
ATOM 2335 O O . GLY A 1 314 ? 17.772 -19.352 -34.357 1.00 85.00 314 GLY A O 1
ATOM 2336 N N . GLY A 1 315 ? 17.086 -17.893 -32.790 1.00 87.00 315 GLY A N 1
ATOM 2337 C CA . GLY A 1 315 ? 17.825 -18.449 -31.657 1.00 87.00 315 GLY A CA 1
ATOM 2338 C C . GLY A 1 315 ? 16.933 -19.222 -30.676 1.00 87.00 315 GLY A C 1
ATOM 2339 O O . GLY A 1 315 ? 15.748 -19.441 -30.952 1.00 87.00 315 GLY A O 1
ATOM 2340 N N . PRO A 1 316 ? 17.480 -19.626 -29.514 1.00 89.88 316 PRO A N 1
ATOM 2341 C CA . PRO A 1 316 ? 16.710 -20.309 -28.480 1.00 89.88 316 PRO A CA 1
ATOM 2342 C C . PRO A 1 316 ? 15.566 -19.425 -27.964 1.00 89.88 316 PRO A C 1
ATOM 2344 O O . PRO A 1 316 ? 15.676 -18.200 -27.890 1.00 89.88 316 PRO A O 1
ATOM 2347 N N . HIS A 1 317 ? 14.444 -20.056 -27.614 1.00 93.62 317 HIS A N 1
ATOM 2348 C CA . HIS A 1 317 ? 13.261 -19.355 -27.099 1.00 93.62 317 HIS A CA 1
ATOM 2349 C C . HIS A 1 317 ? 13.341 -19.073 -25.597 1.00 93.62 317 HIS A C 1
ATOM 2351 O O . HIS A 1 317 ? 12.565 -18.268 -25.088 1.00 93.62 317 HIS A O 1
ATOM 2357 N N . THR A 1 318 ? 14.287 -19.710 -24.912 1.00 96.06 318 THR A N 1
ATOM 2358 C CA . THR A 1 318 ? 14.507 -19.592 -23.473 1.00 96.06 318 THR A CA 1
ATOM 2359 C C . THR A 1 318 ? 15.987 -19.412 -23.170 1.00 96.06 318 THR A C 1
ATOM 2361 O O . THR A 1 318 ? 16.824 -20.008 -23.852 1.00 96.06 318 THR A O 1
ATOM 2364 N N . ALA A 1 319 ? 16.317 -18.671 -22.117 1.00 96.25 319 ALA A N 1
ATOM 2365 C CA . ALA A 1 319 ? 17.688 -18.525 -21.637 1.00 96.25 319 ALA A CA 1
ATOM 2366 C C . ALA A 1 319 ? 17.733 -18.279 -20.125 1.00 96.25 319 ALA A C 1
ATOM 2368 O O . ALA A 1 319 ? 16.897 -17.548 -19.602 1.00 96.25 319 ALA A O 1
ATOM 2369 N N . THR A 1 320 ? 18.742 -18.828 -19.442 1.00 96.56 320 THR A N 1
ATOM 2370 C CA . THR A 1 320 ? 19.037 -18.518 -18.034 1.00 96.56 320 THR A CA 1
ATOM 2371 C C . THR A 1 320 ? 20.397 -17.845 -17.935 1.00 96.56 320 THR A C 1
ATOM 2373 O O . THR A 1 320 ? 21.404 -18.438 -18.320 1.00 96.56 320 THR A O 1
ATOM 2376 N N . VAL A 1 321 ? 20.442 -16.620 -17.416 1.00 94.56 321 VAL A N 1
ATOM 2377 C CA . VAL A 1 321 ? 21.669 -15.821 -17.293 1.00 94.56 321 VAL A CA 1
ATOM 2378 C C . VAL A 1 321 ? 21.619 -15.033 -15.986 1.00 94.56 321 VAL A C 1
ATOM 2380 O O . VAL A 1 321 ? 20.593 -14.445 -15.667 1.00 94.56 321 VAL A O 1
ATOM 2383 N N . ASN A 1 322 ? 22.710 -15.025 -15.214 1.00 93.44 322 ASN A N 1
ATOM 2384 C CA . ASN A 1 322 ? 22.833 -14.273 -13.952 1.00 93.44 322 ASN A CA 1
ATOM 2385 C C . ASN A 1 322 ? 21.689 -14.508 -12.939 1.00 93.44 322 ASN A C 1
ATOM 2387 O O . ASN A 1 322 ? 21.294 -13.602 -12.213 1.00 93.44 322 ASN A O 1
ATOM 2391 N N . GLY A 1 323 ? 21.143 -15.727 -12.893 1.00 91.38 323 GLY A N 1
ATOM 2392 C CA . GLY A 1 323 ? 20.023 -16.077 -12.010 1.00 91.38 323 GLY A CA 1
ATOM 2393 C C . GLY A 1 323 ? 18.638 -15.693 -12.541 1.00 91.38 323 GLY A C 1
ATOM 2394 O O . GLY A 1 323 ? 17.647 -16.006 -11.894 1.00 91.38 323 GLY A O 1
ATOM 2395 N N . TRP A 1 324 ? 18.550 -15.080 -13.722 1.00 96.25 324 TRP A N 1
ATOM 2396 C CA . TRP A 1 324 ? 17.295 -14.726 -14.382 1.00 96.25 324 TRP A CA 1
ATOM 2397 C C . TRP A 1 324 ? 16.983 -15.679 -15.529 1.00 96.25 324 TRP A C 1
ATOM 2399 O O . TRP A 1 324 ? 17.859 -16.011 -16.329 1.00 96.25 324 TRP A O 1
ATOM 2409 N N . PHE A 1 325 ? 15.726 -16.096 -15.625 1.00 97.19 325 PHE A N 1
ATOM 2410 C CA . PHE A 1 325 ? 15.186 -16.905 -16.708 1.00 97.19 325 PHE A CA 1
ATOM 2411 C C . PHE A 1 325 ? 14.325 -16.039 -17.627 1.00 97.19 325 PHE A C 1
ATOM 2413 O O . PHE A 1 325 ? 13.421 -15.349 -17.167 1.00 97.19 325 PHE A O 1
ATOM 2420 N N . PHE A 1 326 ? 14.596 -16.089 -18.926 1.00 97.06 326 PHE A N 1
ATOM 2421 C CA . PHE A 1 326 ? 13.865 -15.383 -19.974 1.00 97.06 326 PHE A CA 1
ATOM 2422 C C . PHE A 1 326 ? 13.179 -16.405 -20.874 1.00 97.06 326 PHE A C 1
ATOM 2424 O O . PHE A 1 326 ? 13.833 -17.339 -21.336 1.00 97.06 326 PHE A O 1
ATOM 2431 N N . ASP A 1 327 ? 11.898 -16.204 -21.169 1.00 95.44 327 ASP A N 1
ATOM 2432 C CA . ASP A 1 327 ? 11.094 -17.085 -22.012 1.00 95.44 327 ASP A CA 1
ATOM 2433 C C . ASP A 1 327 ? 10.197 -16.290 -22.967 1.00 95.44 327 ASP A C 1
ATOM 2435 O O . ASP A 1 327 ? 9.342 -15.499 -22.561 1.00 95.44 327 ASP A O 1
ATOM 2439 N N . ARG A 1 328 ? 10.359 -16.543 -24.267 1.00 92.44 328 ARG A N 1
ATOM 2440 C CA . ARG A 1 328 ? 9.494 -16.009 -25.326 1.00 92.44 328 ARG A CA 1
ATOM 2441 C C . ARG A 1 328 ? 8.764 -17.095 -26.111 1.00 92.44 328 ARG A C 1
ATOM 2443 O O . ARG A 1 328 ? 8.305 -16.830 -27.219 1.00 92.44 328 ARG A O 1
ATOM 2450 N N . SER A 1 329 ? 8.665 -18.314 -25.594 1.00 92.00 329 SER A N 1
ATOM 2451 C CA . SER A 1 329 ? 8.159 -19.484 -26.327 1.00 92.00 329 SER A CA 1
ATOM 2452 C C . SER A 1 329 ? 6.728 -19.316 -26.838 1.00 92.00 329 SER A C 1
ATOM 2454 O O . SER A 1 329 ? 6.396 -19.860 -27.887 1.00 92.00 329 SER A O 1
ATOM 2456 N N . ALA A 1 330 ? 5.904 -18.506 -26.163 1.00 89.31 330 ALA A N 1
ATOM 2457 C CA . ALA A 1 330 ? 4.564 -18.126 -26.627 1.00 89.31 330 ALA A CA 1
ATOM 2458 C C . ALA A 1 330 ? 4.569 -17.223 -27.882 1.00 89.31 330 ALA A C 1
ATOM 2460 O O . ALA A 1 330 ? 3.540 -17.041 -28.528 1.00 89.31 330 ALA A O 1
ATOM 2461 N N . TYR A 1 331 ? 5.728 -16.672 -28.246 1.00 88.44 331 TYR A N 1
ATOM 2462 C CA . TYR A 1 331 ? 5.936 -15.748 -29.359 1.00 88.44 331 TYR A CA 1
ATOM 2463 C C . TYR A 1 331 ? 7.144 -16.189 -30.217 1.00 88.44 331 TYR A C 1
ATOM 2465 O O . TYR A 1 331 ? 8.117 -15.441 -30.381 1.00 88.44 331 TYR A O 1
ATOM 2473 N N . PRO A 1 332 ? 7.117 -17.414 -30.779 1.00 82.06 332 PRO A N 1
ATOM 2474 C CA . PRO A 1 332 ? 8.292 -18.045 -31.381 1.00 82.06 332 PRO A CA 1
ATOM 2475 C C . PRO A 1 332 ? 8.743 -17.367 -32.686 1.00 82.06 332 PRO A C 1
ATOM 2477 O O . PRO A 1 332 ? 9.931 -17.384 -33.004 1.00 82.06 332 PRO A O 1
ATOM 2480 N N . SER A 1 333 ? 7.817 -16.737 -33.415 1.00 82.94 333 SER A N 1
ATOM 2481 C CA . SER A 1 333 ? 8.021 -16.175 -34.758 1.00 82.94 333 SER A CA 1
ATOM 2482 C C . SER A 1 333 ? 8.220 -14.654 -34.805 1.00 82.94 333 SER A C 1
ATOM 2484 O O . SER A 1 333 ? 8.385 -14.099 -35.889 1.00 82.94 333 SER A O 1
ATOM 2486 N N . SER A 1 334 ? 8.200 -13.955 -33.665 1.00 75.88 334 SER A N 1
ATOM 2487 C CA . SER A 1 334 ? 8.373 -12.497 -33.641 1.00 75.88 334 SER A CA 1
ATOM 2488 C C . SER A 1 334 ? 9.837 -12.101 -33.848 1.00 75.88 334 SER A C 1
ATOM 2490 O O . SER A 1 334 ? 10.715 -12.560 -33.121 1.00 75.88 334 SER A O 1
ATOM 2492 N N . GLY A 1 335 ? 10.093 -11.202 -34.803 1.00 70.19 335 GLY A N 1
ATOM 2493 C CA . GLY A 1 335 ? 11.408 -10.583 -35.020 1.00 70.19 335 GLY A CA 1
ATOM 2494 C C . GLY A 1 335 ? 11.744 -9.425 -34.080 1.00 70.19 335 GLY A C 1
ATOM 2495 O O . GLY A 1 335 ? 12.849 -8.894 -34.144 1.00 70.19 335 GLY A O 1
ATOM 2496 N N . ASN A 1 336 ? 10.803 -9.019 -33.225 1.00 79.00 336 ASN A N 1
ATOM 2497 C CA . ASN A 1 336 ? 10.983 -7.888 -32.320 1.00 79.00 336 ASN A CA 1
ATOM 2498 C C . ASN A 1 336 ? 11.816 -8.266 -31.089 1.00 79.00 336 ASN A C 1
ATOM 2500 O O . ASN A 1 336 ? 11.834 -9.417 -30.655 1.00 79.00 336 ASN A O 1
ATOM 2504 N N . PHE A 1 337 ? 12.452 -7.267 -30.476 1.00 86.69 337 PHE A N 1
ATOM 2505 C CA . PHE A 1 337 ? 13.007 -7.407 -29.134 1.00 86.69 337 PHE A CA 1
ATOM 2506 C C . PHE A 1 337 ? 11.848 -7.528 -28.137 1.00 86.69 337 PHE A C 1
ATOM 2508 O O . PHE A 1 337 ? 11.103 -6.573 -27.916 1.00 86.69 337 PHE A O 1
ATOM 2515 N N . LEU A 1 338 ? 11.635 -8.739 -27.624 1.00 89.56 338 LEU A N 1
ATOM 2516 C CA . LEU A 1 338 ? 10.449 -9.076 -26.841 1.00 89.56 338 LEU A CA 1
ATOM 2517 C C . LEU A 1 338 ? 10.679 -8.957 -25.336 1.00 89.56 338 LEU A C 1
ATOM 2519 O O . LEU A 1 338 ? 9.850 -8.395 -24.620 1.00 89.56 338 LEU A O 1
ATOM 2523 N N . ILE A 1 339 ? 11.805 -9.483 -24.870 1.00 92.75 339 ILE A N 1
ATOM 2524 C CA . ILE A 1 339 ? 12.172 -9.480 -23.465 1.00 92.75 339 ILE A CA 1
ATOM 2525 C C . ILE A 1 339 ? 13.689 -9.544 -23.326 1.00 92.75 339 ILE A C 1
ATOM 2527 O O . ILE A 1 339 ? 14.360 -10.207 -24.121 1.00 92.75 339 ILE A O 1
ATOM 2531 N N . GLY A 1 340 ? 14.236 -8.850 -22.337 1.00 94.56 340 GLY A N 1
ATOM 2532 C CA . GLY A 1 340 ? 15.674 -8.830 -22.103 1.00 94.56 340 GLY A CA 1
ATOM 2533 C C . GLY A 1 340 ? 16.088 -7.740 -21.131 1.00 94.56 340 GLY A C 1
ATOM 2534 O O . GLY A 1 340 ? 15.268 -7.250 -20.354 1.00 94.56 340 GLY A O 1
ATOM 2535 N N . ILE A 1 341 ? 17.362 -7.366 -21.196 1.00 95.19 341 ILE A N 1
ATOM 2536 C CA . ILE A 1 341 ? 17.937 -6.306 -20.366 1.00 95.19 341 ILE A CA 1
ATOM 2537 C C . ILE A 1 341 ? 18.157 -5.067 -21.214 1.00 95.19 341 ILE A C 1
ATOM 2539 O O . ILE A 1 341 ? 18.560 -5.158 -22.378 1.00 95.19 341 ILE A O 1
ATOM 2543 N N . VAL A 1 342 ? 17.899 -3.915 -20.618 1.00 92.88 342 VAL A N 1
ATOM 2544 C CA . VAL A 1 342 ? 18.166 -2.614 -21.207 1.00 92.88 342 VAL A CA 1
ATOM 2545 C C . VAL A 1 342 ? 19.019 -1.775 -20.272 1.00 92.88 342 VAL A C 1
ATOM 2547 O O . VAL A 1 342 ? 18.907 -1.904 -19.057 1.00 92.88 342 VAL A O 1
ATOM 2550 N N . PHE A 1 343 ? 19.871 -0.935 -20.852 1.00 90.12 343 PHE A N 1
ATOM 2551 C CA . PHE A 1 343 ? 20.789 -0.077 -20.113 1.00 90.12 343 PHE A CA 1
ATOM 2552 C C . PHE A 1 343 ? 20.461 1.403 -20.300 1.00 90.12 343 PHE A C 1
ATOM 2554 O O . PHE A 1 343 ? 19.887 1.790 -21.321 1.00 90.12 343 PHE A O 1
ATOM 2561 N N . ASP A 1 344 ? 20.899 2.220 -19.339 1.00 78.00 344 ASP A N 1
ATOM 2562 C CA . ASP A 1 344 ? 20.890 3.694 -19.387 1.00 78.00 344 ASP A CA 1
ATOM 2563 C C . ASP A 1 344 ? 21.365 4.231 -20.752 1.00 78.00 344 ASP A C 1
ATOM 2565 O O . ASP A 1 344 ? 20.727 5.099 -21.343 1.00 78.00 344 ASP A O 1
ATOM 2569 N N . ALA A 1 345 ? 22.428 3.632 -21.305 1.00 74.94 345 ALA A N 1
ATOM 2570 C CA . ALA A 1 345 ? 23.081 4.067 -22.540 1.00 74.94 345 ALA A CA 1
ATOM 2571 C C . ALA A 1 345 ? 22.232 3.903 -23.821 1.00 74.94 345 ALA A C 1
ATOM 2573 O O . ALA A 1 345 ? 22.712 4.158 -24.934 1.00 74.94 345 ALA A O 1
ATOM 2574 N N . CYS A 1 346 ? 20.987 3.430 -23.712 1.00 79.19 346 CYS A N 1
ATOM 2575 C CA . CYS A 1 346 ? 20.096 3.287 -24.852 1.00 79.19 346 CYS A CA 1
ATOM 2576 C C . CYS A 1 346 ? 19.745 4.654 -25.459 1.00 79.19 346 CYS A C 1
ATOM 2578 O O . CYS A 1 346 ? 19.164 5.522 -24.819 1.00 79.19 346 CYS A O 1
ATOM 2580 N N . THR A 1 347 ? 20.057 4.836 -26.745 1.00 68.44 347 THR A N 1
ATOM 2581 C CA . THR A 1 347 ? 19.831 6.105 -27.460 1.00 68.44 347 THR A CA 1
ATOM 2582 C C . THR A 1 347 ? 18.385 6.317 -27.893 1.00 68.44 347 THR A C 1
ATOM 2584 O O . THR A 1 347 ? 18.051 7.384 -28.407 1.00 68.44 347 THR A O 1
ATOM 2587 N N . VAL A 1 348 ? 17.522 5.311 -27.740 1.00 68.25 348 VAL A N 1
ATOM 2588 C CA . VAL A 1 348 ? 16.084 5.478 -27.953 1.00 68.25 348 VAL A CA 1
ATOM 2589 C C . VAL A 1 348 ? 15.468 5.902 -26.623 1.00 68.25 348 VAL A C 1
ATOM 2591 O O . VAL A 1 348 ? 15.722 5.208 -25.643 1.00 68.25 348 VAL A O 1
ATOM 2594 N N . PRO A 1 349 ? 14.648 6.970 -26.560 1.00 60.34 349 PRO A N 1
ATOM 2595 C CA . PRO A 1 349 ? 13.970 7.347 -25.325 1.00 60.34 349 PRO A CA 1
ATOM 2596 C C . PRO A 1 349 ? 13.132 6.170 -24.824 1.00 60.34 349 PRO A C 1
ATOM 2598 O O . PRO A 1 349 ? 12.144 5.762 -25.444 1.00 60.34 349 PRO A O 1
ATOM 2601 N N . LEU A 1 350 ? 13.596 5.552 -23.744 1.00 72.75 350 LEU A N 1
ATOM 2602 C CA . LEU A 1 350 ? 12.889 4.465 -23.082 1.00 72.75 350 LEU A CA 1
ATOM 2603 C C . LEU A 1 350 ? 12.043 5.026 -21.962 1.00 72.75 350 LEU A C 1
ATOM 2605 O O . LEU A 1 350 ? 10.871 4.708 -21.878 1.00 72.75 350 LEU A O 1
ATOM 2609 N N . VAL A 1 351 ? 12.627 5.876 -21.136 1.00 73.38 351 VAL A N 1
ATOM 2610 C CA . VAL A 1 351 ? 12.026 6.420 -19.925 1.00 73.38 351 VAL A CA 1
ATOM 2611 C C . VAL A 1 351 ? 12.507 7.855 -19.763 1.00 73.38 351 VAL A C 1
ATOM 2613 O O . VAL A 1 351 ? 13.599 8.206 -20.206 1.00 73.38 351 VAL A O 1
ATOM 2616 N N . ALA A 1 352 ? 11.694 8.692 -19.129 1.00 71.31 352 ALA A N 1
ATOM 2617 C CA . ALA A 1 352 ? 11.978 10.111 -18.929 1.00 71.31 352 ALA A CA 1
ATOM 2618 C C . ALA A 1 352 ? 12.891 10.378 -17.711 1.00 71.31 352 ALA A C 1
ATOM 2620 O O . ALA A 1 352 ? 13.108 11.532 -17.341 1.00 71.31 352 ALA A O 1
ATOM 2621 N N . GLN A 1 353 ? 13.393 9.322 -17.060 1.00 68.88 353 GLN A N 1
ATOM 2622 C CA . GLN A 1 353 ? 14.190 9.361 -15.832 1.00 68.88 353 GLN A CA 1
ATOM 2623 C C . GLN A 1 353 ? 15.256 8.256 -15.824 1.00 68.88 353 GLN A C 1
ATOM 2625 O O . GLN A 1 353 ? 15.043 7.223 -16.462 1.00 68.88 353 GLN A O 1
ATOM 2630 N N . PRO A 1 354 ? 16.349 8.422 -15.054 1.00 72.25 354 PRO A N 1
ATOM 2631 C CA . PRO A 1 354 ? 17.281 7.334 -14.765 1.00 72.25 354 PRO A CA 1
ATOM 2632 C C . PRO A 1 354 ? 16.580 6.109 -14.165 1.00 72.25 354 PRO A C 1
ATOM 2634 O O . PRO A 1 354 ? 15.508 6.230 -13.558 1.00 72.25 354 PRO A O 1
ATOM 2637 N N . PHE A 1 355 ? 17.204 4.940 -14.305 1.00 77.06 355 PHE A N 1
ATOM 2638 C CA . PHE A 1 355 ? 16.704 3.716 -13.687 1.00 77.06 355 PHE A CA 1
ATOM 2639 C C . PHE A 1 355 ? 16.737 3.810 -12.145 1.00 77.06 355 PHE A C 1
ATOM 2641 O O . PHE A 1 355 ? 17.672 4.391 -11.580 1.00 77.06 355 PHE A O 1
ATOM 2648 N N . PRO A 1 356 ? 15.677 3.345 -11.453 1.00 71.00 356 PRO A N 1
ATOM 2649 C CA . PRO A 1 356 ? 15.582 3.365 -9.995 1.00 71.00 356 PRO A CA 1
ATOM 2650 C C . PRO A 1 356 ? 16.711 2.646 -9.248 1.00 71.00 356 PRO A C 1
ATOM 2652 O O . PRO A 1 356 ? 17.025 3.066 -8.133 1.00 71.00 356 PRO A O 1
ATOM 2655 N N . ASP A 1 357 ? 17.297 1.596 -9.825 1.00 72.81 357 ASP A N 1
ATOM 2656 C CA . ASP A 1 357 ? 18.457 0.875 -9.303 1.00 72.81 357 ASP A CA 1
ATOM 2657 C C . ASP A 1 357 ? 19.523 0.721 -10.400 1.00 72.81 357 ASP A C 1
ATOM 2659 O O . ASP A 1 357 ? 19.282 0.151 -11.457 1.00 72.81 357 ASP A O 1
ATOM 2663 N N . GLY A 1 358 ? 20.710 1.275 -10.144 1.00 78.62 358 GLY A N 1
ATOM 2664 C CA . GLY A 1 358 ? 21.871 1.175 -11.027 1.00 78.62 358 GLY A CA 1
ATOM 2665 C C . GLY A 1 358 ? 21.625 1.537 -12.500 1.00 78.62 358 GLY A C 1
ATOM 2666 O O . GLY A 1 358 ? 21.082 2.598 -12.806 1.00 78.62 358 GLY A O 1
ATOM 2667 N N . ASN A 1 359 ? 22.142 0.709 -13.411 1.00 84.31 359 ASN A N 1
ATOM 2668 C CA . ASN A 1 359 ? 22.212 0.988 -14.847 1.00 84.31 359 ASN A CA 1
ATOM 2669 C C . ASN A 1 359 ? 21.471 -0.034 -15.716 1.00 84.31 359 ASN A C 1
ATOM 2671 O O . ASN A 1 359 ? 21.465 0.141 -16.938 1.00 84.31 359 ASN A O 1
ATOM 2675 N N . ALA A 1 360 ? 20.889 -1.091 -15.146 1.00 89.88 360 ALA A N 1
ATOM 2676 C CA . ALA A 1 360 ? 20.226 -2.157 -15.886 1.00 89.88 360 ALA A CA 1
ATOM 2677 C C . ALA A 1 360 ? 18.772 -2.344 -15.437 1.00 89.88 360 ALA A C 1
ATOM 2679 O O . ALA A 1 360 ? 18.494 -2.578 -14.271 1.00 89.88 360 ALA A O 1
ATOM 2680 N N . ALA A 1 361 ? 17.846 -2.360 -16.395 1.00 93.19 361 ALA A N 1
ATOM 2681 C CA . ALA A 1 361 ? 16.433 -2.632 -16.148 1.00 93.19 361 ALA A CA 1
ATOM 2682 C C . ALA A 1 361 ? 15.923 -3.782 -17.027 1.00 93.19 361 ALA A C 1
ATOM 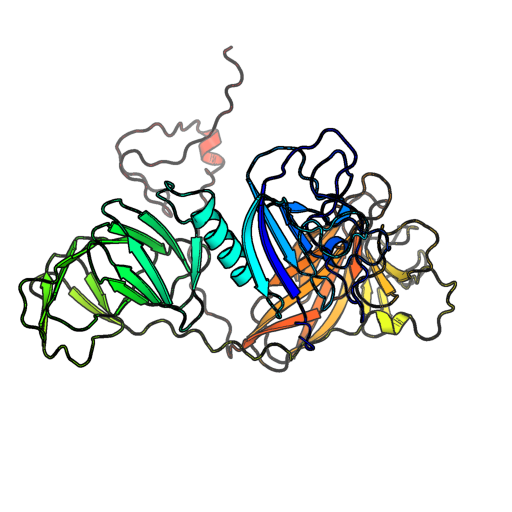2684 O O . ALA A 1 361 ? 16.482 -4.098 -18.085 1.00 93.19 361 ALA A O 1
ATOM 2685 N N . LEU A 1 362 ? 14.817 -4.401 -16.618 1.00 95.56 362 LEU A N 1
ATOM 2686 C CA . LEU A 1 362 ? 14.090 -5.343 -17.461 1.00 95.56 362 LEU A CA 1
ATOM 2687 C C . LEU A 1 362 ? 13.347 -4.585 -18.555 1.00 95.56 362 LEU A C 1
ATOM 2689 O O . LEU A 1 362 ? 12.579 -3.665 -18.285 1.00 95.56 362 LEU A O 1
ATOM 2693 N N . TYR A 1 363 ? 13.500 -5.045 -19.790 1.00 93.56 363 TYR A N 1
ATOM 2694 C CA . TYR A 1 363 ? 12.662 -4.647 -20.909 1.00 93.56 363 TYR A CA 1
ATOM 2695 C C . TYR A 1 363 ? 11.598 -5.716 -21.132 1.00 93.56 363 TYR A C 1
ATOM 2697 O O . TYR A 1 363 ? 11.931 -6.871 -21.404 1.00 93.56 363 TYR A O 1
ATOM 2705 N N . ILE A 1 364 ? 10.323 -5.337 -21.062 1.00 93.00 364 ILE A N 1
ATOM 2706 C CA . ILE A 1 364 ? 9.198 -6.269 -21.164 1.00 93.00 364 ILE A CA 1
ATOM 2707 C C . ILE A 1 364 ? 8.202 -5.782 -22.212 1.00 93.00 364 ILE A C 1
ATOM 2709 O O . ILE A 1 364 ? 7.454 -4.828 -22.008 1.00 93.00 364 ILE A O 1
ATOM 2713 N N . ASN A 1 365 ? 8.150 -6.479 -23.339 1.00 90.50 365 ASN A N 1
ATOM 2714 C CA . ASN A 1 365 ? 7.160 -6.266 -24.386 1.00 90.50 365 ASN A CA 1
ATOM 2715 C C . ASN A 1 365 ? 6.163 -7.430 -24.395 1.00 90.50 365 ASN A C 1
ATOM 2717 O O . ASN A 1 365 ? 5.032 -7.273 -23.934 1.00 90.50 365 ASN A O 1
ATOM 2721 N N . CYS A 1 366 ? 6.624 -8.614 -24.803 1.00 88.19 366 CYS A N 1
ATOM 2722 C CA . CYS A 1 366 ? 5.872 -9.865 -24.729 1.00 88.19 366 CYS A CA 1
ATOM 2723 C C . CYS A 1 366 ? 6.788 -10.996 -24.238 1.00 88.19 366 CYS A C 1
ATOM 2725 O O . CYS A 1 366 ? 7.972 -11.004 -24.550 1.00 88.19 366 CYS A O 1
ATOM 2727 N N . GLY A 1 367 ? 6.246 -11.969 -23.509 1.00 91.50 367 GLY A N 1
ATOM 2728 C CA . GLY A 1 367 ? 7.026 -13.065 -22.919 1.00 91.50 367 GLY A CA 1
ATOM 2729 C C . GLY A 1 367 ? 7.192 -12.902 -21.412 1.00 91.50 367 GLY A C 1
ATOM 2730 O O . GLY A 1 367 ? 6.662 -11.956 -20.830 1.00 91.50 367 GLY A O 1
ATOM 2731 N N . THR A 1 368 ? 7.899 -13.840 -20.793 1.00 95.38 368 THR A N 1
ATOM 2732 C CA . THR A 1 368 ? 8.022 -13.964 -19.339 1.00 95.38 368 THR A CA 1
ATOM 2733 C C . THR A 1 368 ? 9.484 -13.900 -18.921 1.00 95.38 368 THR A C 1
ATOM 2735 O O . THR A 1 368 ? 10.333 -14.565 -19.511 1.00 95.38 368 THR A O 1
ATOM 2738 N N . VAL A 1 369 ? 9.779 -13.108 -17.894 1.00 97.31 369 VAL A N 1
ATOM 2739 C CA . VAL A 1 369 ? 11.071 -13.100 -17.203 1.00 97.31 369 VAL A CA 1
ATOM 2740 C C . VAL A 1 369 ? 10.846 -13.422 -15.737 1.00 97.31 369 VAL A C 1
ATOM 2742 O O . VAL A 1 369 ? 9.899 -12.916 -15.141 1.00 97.31 369 VAL A O 1
ATOM 2745 N N . SER A 1 370 ? 11.685 -14.266 -15.151 1.00 97.06 370 SER A N 1
ATOM 2746 C CA . SER A 1 370 ? 11.574 -14.648 -13.747 1.00 97.06 370 SER A CA 1
ATOM 2747 C C . SER A 1 370 ? 12.930 -14.837 -13.087 1.00 97.06 370 SER A C 1
ATOM 2749 O O . SER A 1 370 ? 13.955 -15.005 -13.747 1.00 97.06 370 SER A O 1
ATOM 2751 N N . THR A 1 371 ? 12.938 -14.795 -11.761 1.00 96.38 371 THR A N 1
ATOM 2752 C CA . THR A 1 371 ? 14.117 -15.092 -10.950 1.00 96.38 371 THR A CA 1
ATOM 2753 C C . THR A 1 371 ? 13.707 -15.734 -9.635 1.00 96.38 371 THR A C 1
ATOM 2755 O O . THR A 1 371 ? 12.574 -15.566 -9.173 1.00 96.38 371 THR A O 1
ATOM 2758 N N . SER A 1 372 ? 14.617 -16.507 -9.052 1.00 94.12 372 SER A N 1
ATOM 2759 C CA . SER A 1 372 ? 14.385 -17.217 -7.797 1.00 94.12 372 SER A CA 1
ATOM 2760 C C . SER A 1 372 ? 14.879 -16.424 -6.592 1.00 94.12 372 SER A C 1
ATOM 2762 O O . SER A 1 372 ? 15.942 -15.808 -6.644 1.00 94.12 372 SER A O 1
ATOM 2764 N N . PHE A 1 373 ? 14.170 -16.537 -5.476 1.00 90.94 373 PHE A N 1
ATOM 2765 C CA . PHE A 1 373 ? 14.566 -16.024 -4.169 1.00 90.94 373 PHE A CA 1
ATOM 2766 C C . PHE A 1 373 ? 14.340 -17.098 -3.093 1.00 90.94 373 PHE A C 1
ATOM 2768 O O . PHE A 1 373 ? 13.591 -18.054 -3.310 1.00 90.94 373 PHE A O 1
ATOM 2775 N N . SER A 1 374 ? 15.014 -16.970 -1.947 1.00 89.81 374 SER A N 1
ATOM 2776 C CA . SER A 1 374 ? 15.005 -17.992 -0.888 1.00 89.81 374 SER A CA 1
ATOM 2777 C C . SER A 1 374 ? 14.353 -17.482 0.389 1.00 89.81 374 SER A C 1
ATOM 2779 O O . SER A 1 374 ? 14.923 -16.665 1.105 1.00 89.81 374 SER A O 1
ATOM 2781 N N . VAL A 1 375 ? 13.183 -18.013 0.718 1.00 87.88 375 VAL A N 1
ATOM 2782 C CA . VAL A 1 375 ? 12.450 -17.724 1.950 1.00 87.88 375 VAL A CA 1
ATOM 2783 C C . VAL A 1 375 ? 13.047 -18.528 3.104 1.00 87.88 375 VAL A C 1
ATOM 2785 O O . VAL A 1 375 ? 12.976 -19.755 3.121 1.00 87.88 375 VAL A O 1
ATOM 2788 N N . ALA A 1 376 ? 13.638 -17.835 4.082 1.00 83.62 376 ALA A N 1
ATOM 2789 C CA . ALA A 1 376 ? 14.242 -18.460 5.264 1.00 83.62 376 ALA A CA 1
ATOM 2790 C C . ALA A 1 376 ? 13.220 -18.811 6.362 1.00 83.62 376 ALA A C 1
ATOM 2792 O O . ALA A 1 376 ? 13.418 -19.771 7.104 1.00 83.62 376 ALA A O 1
ATOM 2793 N N . THR A 1 377 ? 12.125 -18.052 6.450 1.00 81.44 377 THR A N 1
ATOM 2794 C CA . THR A 1 377 ? 11.078 -18.209 7.468 1.00 81.44 377 THR A CA 1
ATOM 2795 C C . THR A 1 377 ? 9.726 -18.220 6.776 1.00 81.44 377 THR A C 1
ATOM 2797 O O . THR A 1 377 ? 9.408 -17.271 6.076 1.00 81.44 377 THR A O 1
ATOM 2800 N N . ALA A 1 378 ? 8.909 -19.255 6.969 1.00 82.44 378 ALA A N 1
ATOM 2801 C CA . ALA A 1 378 ? 7.583 -19.285 6.356 1.00 82.44 378 ALA A CA 1
ATOM 2802 C C . ALA A 1 378 ? 6.729 -18.090 6.819 1.00 82.44 378 ALA A C 1
ATOM 2804 O O . ALA A 1 378 ? 6.804 -17.672 7.983 1.00 82.44 378 ALA A O 1
ATOM 2805 N N . GLY A 1 379 ? 5.924 -17.522 5.923 1.00 76.44 379 GLY A N 1
ATOM 2806 C CA . GLY A 1 379 ? 5.161 -16.319 6.233 1.00 76.44 379 GLY A CA 1
ATOM 2807 C C . GLY A 1 379 ? 4.589 -15.580 5.032 1.00 76.44 379 GLY A C 1
ATOM 2808 O O . GLY A 1 379 ? 4.594 -16.063 3.908 1.00 76.44 379 GLY A O 1
ATOM 2809 N N . TYR A 1 380 ? 4.079 -14.382 5.289 1.00 72.62 380 TYR A N 1
ATOM 2810 C CA . TYR A 1 380 ? 3.568 -13.462 4.280 1.00 72.62 380 TYR A CA 1
ATOM 2811 C C . TYR A 1 380 ? 4.631 -12.432 3.911 1.00 72.62 380 TYR A C 1
ATOM 2813 O O . TYR A 1 380 ? 5.351 -11.920 4.774 1.00 72.62 380 TYR A O 1
ATOM 2821 N N . TYR A 1 381 ? 4.666 -12.082 2.631 1.00 78.31 381 TYR A N 1
ATOM 2822 C CA . TYR A 1 381 ? 5.682 -11.229 2.024 1.00 78.31 381 TYR A CA 1
ATOM 2823 C C . TYR A 1 381 ? 5.038 -10.153 1.144 1.00 78.31 381 TYR A C 1
ATOM 2825 O O . TYR A 1 381 ? 3.858 -10.237 0.795 1.00 78.31 381 TYR A O 1
ATOM 2833 N N . ARG A 1 382 ? 5.810 -9.131 0.774 1.00 77.31 382 ARG A N 1
ATOM 2834 C CA . ARG A 1 382 ? 5.463 -8.185 -0.291 1.00 77.31 382 ARG A CA 1
ATOM 2835 C C . ARG A 1 382 ? 6.555 -8.150 -1.349 1.00 77.31 382 ARG A C 1
ATOM 2837 O O . ARG A 1 382 ? 7.733 -8.208 -1.019 1.00 77.31 382 ARG A O 1
ATOM 2844 N N . LEU A 1 383 ? 6.148 -8.015 -2.602 1.00 83.50 383 LEU A N 1
ATOM 2845 C CA . LEU A 1 383 ? 7.008 -7.721 -3.739 1.00 83.50 383 LEU A CA 1
ATOM 2846 C C . LEU A 1 383 ? 6.924 -6.223 -4.038 1.00 83.50 383 LEU A C 1
ATOM 2848 O O . LEU A 1 383 ? 5.829 -5.689 -4.217 1.00 83.50 383 LEU A O 1
ATOM 2852 N N . LEU A 1 384 ? 8.072 -5.561 -4.100 1.00 77.69 384 LEU A N 1
ATOM 2853 C CA . LEU A 1 384 ? 8.209 -4.162 -4.485 1.00 77.69 384 LEU A CA 1
ATOM 2854 C C . LEU A 1 384 ? 9.046 -4.069 -5.753 1.00 77.69 384 LEU A C 1
ATOM 2856 O O . LEU A 1 384 ? 10.033 -4.782 -5.901 1.00 77.69 384 LEU A O 1
ATOM 2860 N N . PHE A 1 385 ? 8.635 -3.207 -6.670 1.00 85.62 385 PHE A N 1
ATOM 2861 C CA . PHE A 1 385 ? 9.310 -2.998 -7.948 1.00 85.62 385 PHE A CA 1
ATOM 2862 C C . PHE A 1 385 ? 8.860 -1.674 -8.549 1.00 85.62 385 PHE A C 1
ATOM 2864 O O . PHE A 1 385 ? 7.823 -1.135 -8.169 1.00 85.62 385 PHE A O 1
ATOM 2871 N N . HIS A 1 386 ? 9.627 -1.154 -9.493 1.00 85.06 386 HIS A N 1
ATOM 2872 C CA . HIS A 1 386 ? 9.269 0.026 -10.260 1.00 85.06 386 HIS A CA 1
ATOM 2873 C C . HIS A 1 386 ? 8.890 -0.353 -11.681 1.00 85.06 386 HIS A C 1
ATOM 2875 O O . HIS A 1 386 ? 9.497 -1.251 -12.256 1.00 85.06 386 HIS A O 1
ATOM 2881 N N . VAL A 1 387 ? 7.912 0.346 -12.255 1.00 86.56 387 VAL A N 1
ATOM 2882 C CA . VAL A 1 387 ? 7.513 0.180 -13.654 1.00 86.56 387 VAL A CA 1
ATOM 2883 C C . VAL A 1 387 ? 7.374 1.527 -14.340 1.00 86.56 387 VAL A C 1
ATOM 2885 O O . VAL A 1 387 ? 6.729 2.429 -13.812 1.00 86.56 387 VAL A O 1
ATOM 2888 N N . ALA A 1 388 ? 7.912 1.629 -15.548 1.00 82.31 388 ALA A N 1
ATOM 2889 C CA . ALA A 1 388 ? 7.672 2.723 -16.478 1.00 82.31 388 ALA A CA 1
ATOM 2890 C C . ALA A 1 388 ? 7.195 2.188 -17.834 1.00 82.31 388 ALA A C 1
ATOM 2892 O O . ALA A 1 388 ? 7.447 1.042 -18.202 1.00 82.31 388 ALA A O 1
ATOM 2893 N N . ALA A 1 389 ? 6.489 3.017 -18.590 1.00 81.19 389 ALA A N 1
ATOM 2894 C CA . ALA A 1 389 ? 6.180 2.784 -19.995 1.00 81.19 389 ALA A CA 1
ATOM 2895 C C . ALA A 1 389 ? 7.297 3.341 -20.879 1.00 81.19 389 ALA A C 1
ATOM 2897 O O . ALA A 1 389 ? 8.072 4.194 -20.458 1.00 81.19 389 ALA A O 1
ATOM 2898 N N . ARG A 1 390 ? 7.335 2.914 -22.140 1.00 81.12 390 ARG A N 1
ATOM 2899 C CA . ARG A 1 390 ? 8.223 3.531 -23.127 1.00 81.12 390 ARG A CA 1
ATOM 2900 C C . ARG A 1 390 ? 7.845 4.989 -23.414 1.00 81.12 390 ARG A C 1
ATOM 2902 O O . ARG A 1 390 ? 6.671 5.263 -23.676 1.00 81.12 390 ARG A O 1
ATOM 2909 N N . ASP A 1 391 ? 8.831 5.884 -23.483 1.00 72.38 391 ASP A N 1
ATOM 2910 C CA . ASP A 1 391 ? 8.687 7.312 -23.817 1.00 72.38 391 ASP A CA 1
ATOM 2911 C C . ASP A 1 391 ? 8.400 7.577 -25.308 1.00 72.38 391 ASP A C 1
ATOM 2913 O O . ASP A 1 391 ? 9.123 8.257 -26.032 1.00 72.38 391 ASP A O 1
ATOM 2917 N N . THR A 1 392 ? 7.313 6.982 -25.801 1.00 63.59 392 THR A N 1
ATOM 2918 C CA . THR A 1 392 ? 6.765 7.226 -27.136 1.00 63.59 392 THR A CA 1
ATOM 2919 C C . THR A 1 392 ? 5.248 7.357 -27.035 1.00 63.59 392 THR A C 1
ATOM 2921 O O . THR A 1 392 ? 4.504 6.384 -27.181 1.00 63.59 392 THR A O 1
ATOM 2924 N N . GLY A 1 393 ? 4.796 8.573 -26.727 1.00 51.53 393 GLY A N 1
ATOM 2925 C CA . GLY A 1 393 ? 3.518 9.171 -27.127 1.00 51.53 393 GLY A CA 1
ATOM 2926 C C . GLY A 1 393 ? 2.174 8.547 -26.728 1.00 51.53 393 GLY A C 1
ATOM 2927 O O . GLY A 1 393 ? 1.195 9.265 -26.878 1.00 51.53 393 GLY A O 1
ATOM 2928 N N . THR A 1 394 ? 2.048 7.280 -26.292 1.00 50.22 394 THR A N 1
ATOM 2929 C CA . THR A 1 394 ? 0.772 6.646 -25.822 1.00 50.22 394 THR A CA 1
ATOM 2930 C C . THR A 1 394 ? 0.855 5.139 -25.478 1.00 50.22 394 THR A C 1
ATOM 2932 O O . THR A 1 394 ? -0.174 4.479 -25.302 1.00 50.22 394 THR A O 1
ATOM 2935 N N . SER A 1 395 ? 2.038 4.528 -25.369 1.00 58.81 395 SER A N 1
ATOM 2936 C CA . SER A 1 395 ? 2.140 3.056 -25.364 1.00 58.81 395 SER A CA 1
ATOM 2937 C C . SER A 1 395 ? 2.020 2.413 -23.972 1.00 58.81 395 SER A C 1
ATOM 2939 O O . SER A 1 395 ? 3.019 2.144 -23.316 1.00 58.81 395 SER A O 1
ATOM 2941 N N . LYS A 1 396 ? 0.784 2.109 -23.545 1.00 71.31 396 LYS A N 1
ATOM 2942 C CA . LYS A 1 396 ? 0.473 1.379 -22.294 1.00 71.31 396 LYS A CA 1
ATOM 2943 C C . LYS A 1 396 ? 0.771 -0.121 -22.409 1.00 71.31 396 LYS A C 1
ATOM 2945 O O . LYS A 1 396 ? 0.147 -0.785 -23.238 1.00 71.31 396 LYS A O 1
ATOM 2950 N N . ARG A 1 397 ? 1.638 -0.685 -21.565 1.00 81.31 397 ARG A N 1
ATOM 2951 C CA . ARG A 1 397 ? 1.869 -2.144 -21.500 1.00 81.31 397 ARG A CA 1
ATOM 2952 C C . ARG A 1 397 ? 1.333 -2.716 -20.192 1.00 81.31 397 ARG A C 1
ATOM 2954 O O . ARG A 1 397 ? 1.685 -2.235 -19.122 1.00 81.31 397 ARG A O 1
ATOM 2961 N N . ASN A 1 398 ? 0.527 -3.769 -20.292 1.00 84.19 398 ASN A N 1
ATOM 2962 C CA . ASN A 1 398 ? 0.141 -4.572 -19.136 1.00 84.19 398 ASN A CA 1
ATOM 2963 C C . ASN A 1 398 ? 1.231 -5.603 -18.848 1.00 84.19 398 ASN A C 1
ATOM 2965 O O . ASN A 1 398 ? 1.729 -6.252 -19.773 1.00 84.19 398 ASN A O 1
ATOM 2969 N N . VAL A 1 399 ? 1.570 -5.751 -17.573 1.00 89.12 399 VAL A N 1
ATOM 2970 C CA . VAL A 1 399 ? 2.534 -6.728 -17.079 1.00 89.12 399 VAL A CA 1
ATOM 2971 C C . VAL A 1 399 ? 1.859 -7.552 -15.995 1.00 89.12 399 VAL A C 1
ATOM 2973 O O . VAL A 1 399 ? 1.414 -7.019 -14.980 1.00 89.12 399 VAL A O 1
ATOM 2976 N N . ASN A 1 400 ? 1.775 -8.858 -16.216 1.00 89.94 400 ASN A N 1
ATOM 2977 C CA . ASN A 1 400 ? 1.385 -9.805 -15.184 1.00 89.94 400 ASN A CA 1
ATOM 2978 C C . ASN A 1 400 ? 2.556 -9.990 -14.224 1.00 89.94 400 ASN A C 1
ATOM 2980 O O . ASN A 1 400 ? 3.651 -10.360 -14.640 1.00 89.94 400 ASN A O 1
ATOM 2984 N N . VAL A 1 401 ? 2.306 -9.743 -12.948 1.00 90.69 401 VAL A N 1
ATOM 2985 C CA . VAL A 1 401 ? 3.200 -10.045 -11.837 1.00 90.69 401 VAL A CA 1
ATOM 2986 C C . VAL A 1 401 ? 2.868 -11.448 -11.358 1.00 90.69 401 VAL A C 1
ATOM 2988 O O . VAL A 1 401 ? 1.711 -11.752 -11.057 1.00 90.69 401 VAL A O 1
ATOM 2991 N N . GLN A 1 402 ? 3.873 -12.311 -11.321 1.00 93.88 402 GLN A N 1
ATOM 2992 C CA . GLN A 1 402 ? 3.721 -13.737 -11.084 1.00 93.88 402 GLN A CA 1
ATOM 2993 C C . GLN A 1 402 ? 4.520 -14.185 -9.864 1.00 93.88 402 GLN A C 1
ATOM 2995 O O . GLN A 1 402 ? 5.598 -13.660 -9.591 1.00 93.88 402 GLN A O 1
ATOM 3000 N N . LEU A 1 403 ? 3.995 -15.192 -9.175 1.00 93.69 403 LEU A N 1
ATOM 3001 C CA . LEU A 1 403 ? 4.687 -15.965 -8.155 1.00 93.69 403 LEU A CA 1
ATOM 3002 C C . LEU A 1 403 ? 4.553 -17.441 -8.518 1.00 93.69 403 LEU A C 1
ATOM 3004 O O . LEU A 1 403 ? 3.441 -17.911 -8.757 1.00 93.69 403 LEU A O 1
ATOM 3008 N N . ASP A 1 404 ? 5.672 -18.159 -8.588 1.00 94.06 404 ASP A N 1
ATOM 3009 C CA . ASP A 1 404 ? 5.699 -19.594 -8.903 1.00 94.06 404 ASP A CA 1
ATOM 3010 C C . ASP A 1 404 ? 4.919 -19.931 -10.188 1.00 94.06 404 ASP A C 1
ATOM 3012 O O . ASP A 1 404 ? 4.172 -20.902 -10.278 1.00 94.06 404 ASP A O 1
ATOM 3016 N N . GLY A 1 405 ? 5.064 -19.056 -11.193 1.00 87.88 405 GLY A N 1
ATOM 3017 C CA . GLY A 1 405 ? 4.389 -19.135 -12.494 1.00 87.88 405 GLY A CA 1
ATOM 3018 C C . GLY A 1 405 ? 2.905 -18.744 -12.487 1.00 87.88 405 GLY A C 1
ATOM 3019 O O . GLY A 1 405 ? 2.308 -18.597 -13.553 1.00 87.88 405 GLY A O 1
ATOM 3020 N N . THR A 1 406 ? 2.306 -18.523 -11.316 1.00 88.75 406 THR A N 1
ATOM 3021 C CA . THR A 1 406 ? 0.905 -18.111 -11.173 1.00 88.75 406 THR A CA 1
ATOM 3022 C C . THR A 1 406 ? 0.796 -16.592 -11.187 1.00 88.75 406 THR A C 1
ATOM 3024 O O . THR A 1 406 ? 1.520 -15.902 -10.475 1.00 88.75 406 THR A O 1
ATOM 3027 N N . THR A 1 407 ? -0.124 -16.046 -11.985 1.00 85.75 407 THR A N 1
ATOM 3028 C CA . THR A 1 407 ? -0.359 -14.594 -12.023 1.00 85.75 407 THR A CA 1
ATOM 3029 C C . THR A 1 407 ? -1.090 -14.143 -10.763 1.00 85.75 407 THR A C 1
ATOM 3031 O O . THR A 1 407 ? -2.202 -14.592 -10.505 1.00 85.75 407 THR A O 1
ATOM 3034 N N . LEU A 1 408 ? -0.468 -13.240 -10.003 1.00 72.75 408 LEU A N 1
ATOM 3035 C CA . LEU A 1 408 ? -1.035 -12.643 -8.794 1.00 72.75 408 LEU A CA 1
ATOM 3036 C C . LEU A 1 408 ? -1.771 -11.339 -9.093 1.00 72.75 408 LEU A C 1
ATOM 3038 O O . LEU A 1 408 ? -2.841 -11.077 -8.553 1.00 72.75 408 LEU A O 1
ATOM 3042 N N . HIS A 1 409 ? -1.172 -10.495 -9.931 1.00 74.38 409 HIS A N 1
ATOM 3043 C CA . HIS A 1 409 ? -1.701 -9.173 -10.232 1.00 74.38 409 HIS A CA 1
ATOM 3044 C C . HIS A 1 409 ? -1.287 -8.731 -11.637 1.00 74.38 409 HIS A C 1
ATOM 3046 O O . HIS A 1 409 ? -0.293 -9.211 -12.175 1.00 74.38 409 HIS A O 1
ATOM 3052 N N . THR A 1 410 ? -2.020 -7.790 -12.225 1.00 81.31 410 THR A N 1
ATOM 3053 C CA . THR A 1 410 ? -1.670 -7.173 -13.506 1.00 81.31 410 THR A CA 1
ATOM 3054 C C . THR A 1 410 ? -1.496 -5.681 -13.286 1.00 81.31 410 THR A C 1
ATOM 3056 O O . THR A 1 410 ? -2.446 -4.992 -12.917 1.00 81.31 410 THR A O 1
ATOM 3059 N N . VAL A 1 411 ? -0.292 -5.175 -13.540 1.00 78.25 411 VAL A N 1
ATOM 3060 C CA . VAL A 1 411 ? 0.006 -3.740 -13.494 1.00 78.25 411 VAL A CA 1
ATOM 3061 C C . VAL A 1 411 ? 0.019 -3.160 -14.901 1.00 78.25 411 VAL A C 1
ATOM 3063 O O . VAL A 1 411 ? 0.352 -3.845 -15.868 1.00 78.25 411 VAL A O 1
ATOM 3066 N N . THR A 1 412 ? -0.344 -1.887 -15.028 1.00 78.88 412 THR A N 1
ATOM 3067 C CA . THR A 1 412 ? -0.285 -1.167 -16.305 1.00 78.88 412 THR A CA 1
ATOM 3068 C C . THR A 1 412 ? 0.828 -0.131 -16.247 1.00 78.88 412 THR A C 1
ATOM 3070 O O . THR A 1 412 ? 0.770 0.790 -15.439 1.00 78.88 412 THR A O 1
ATOM 3073 N N . ALA A 1 413 ? 1.813 -0.241 -17.134 1.00 78.62 413 ALA A N 1
ATOM 3074 C CA . ALA A 1 413 ? 2.804 0.799 -17.366 1.00 78.62 413 ALA A CA 1
ATOM 3075 C C . ALA A 1 413 ? 2.124 1.977 -18.081 1.00 78.62 413 ALA A C 1
ATOM 3077 O O . ALA A 1 413 ? 1.755 1.864 -19.253 1.00 78.62 413 ALA A O 1
ATOM 3078 N N . LEU A 1 414 ? 1.900 3.084 -17.368 1.00 68.31 414 LEU A N 1
ATOM 3079 C CA . LEU A 1 414 ? 1.082 4.205 -17.855 1.00 68.31 414 LEU A CA 1
ATOM 3080 C C . LEU A 1 414 ? 1.893 5.392 -18.378 1.00 68.31 414 LEU A C 1
ATOM 3082 O O . LEU A 1 414 ? 1.416 6.104 -19.260 1.00 68.31 414 LEU A O 1
ATOM 3086 N N . THR A 1 415 ? 3.082 5.627 -17.824 1.00 70.50 415 THR A N 1
ATOM 3087 C CA . THR A 1 415 ? 3.854 6.860 -18.045 1.00 70.50 415 THR A CA 1
ATOM 3088 C C . THR A 1 415 ? 5.331 6.540 -18.252 1.00 70.50 415 THR A C 1
ATOM 3090 O O . THR A 1 415 ? 5.769 5.516 -17.734 1.00 70.50 415 THR A O 1
ATOM 3093 N N . PRO A 1 416 ? 6.115 7.396 -18.929 1.00 72.00 416 PRO A N 1
ATOM 3094 C CA . PRO A 1 416 ? 7.557 7.190 -19.084 1.00 72.00 416 PRO A CA 1
ATOM 3095 C C . PRO A 1 416 ? 8.373 7.389 -17.799 1.00 72.00 416 PRO A C 1
ATOM 3097 O O . PRO A 1 416 ? 9.596 7.294 -17.829 1.00 72.00 416 PRO A O 1
ATOM 3100 N N . PHE A 1 417 ? 7.716 7.674 -16.678 1.00 72.62 417 PHE A N 1
ATOM 3101 C CA . PHE A 1 417 ? 8.327 7.804 -15.360 1.00 72.62 417 PHE A CA 1
ATOM 3102 C C . PHE A 1 417 ? 8.219 6.475 -14.615 1.00 72.62 417 PHE A C 1
ATOM 3104 O O . PHE A 1 417 ? 7.260 5.730 -14.828 1.00 72.62 417 PHE A O 1
ATOM 3111 N N . HIS A 1 418 ? 9.177 6.178 -13.738 1.00 70.62 418 HIS A N 1
ATOM 3112 C CA . HIS A 1 418 ? 9.135 4.964 -12.925 1.00 70.62 418 HIS A CA 1
ATOM 3113 C C . HIS A 1 418 ? 8.180 5.139 -11.749 1.00 70.62 418 HIS A C 1
ATOM 3115 O O . HIS A 1 418 ? 8.319 6.062 -10.953 1.00 70.62 418 HIS A O 1
ATOM 3121 N N . TRP A 1 419 ? 7.221 4.226 -11.632 1.00 67.06 419 TRP A N 1
ATOM 3122 C CA . TRP A 1 419 ? 6.266 4.175 -10.531 1.00 67.06 419 TRP A CA 1
ATOM 3123 C C . TRP A 1 419 ? 6.532 2.944 -9.696 1.00 67.06 419 TRP A C 1
ATOM 3125 O O . TRP A 1 419 ? 6.608 1.840 -10.232 1.00 67.06 419 TRP A O 1
ATOM 3135 N N . GLN A 1 420 ? 6.651 3.132 -8.390 1.00 76.94 420 GLN A N 1
ATOM 3136 C CA . GLN A 1 420 ? 6.785 2.025 -7.465 1.00 76.94 420 GLN A CA 1
ATOM 3137 C C . GLN A 1 420 ? 5.436 1.330 -7.258 1.00 76.94 420 GLN A C 1
ATOM 3139 O O . GLN A 1 420 ? 4.418 1.976 -7.024 1.00 76.94 420 GLN A O 1
ATOM 3144 N N . TYR A 1 421 ? 5.451 0.004 -7.288 1.00 69.44 421 TYR A N 1
ATOM 3145 C CA . TYR A 1 421 ? 4.325 -0.862 -6.972 1.00 69.44 421 TYR A CA 1
ATOM 3146 C C . TYR A 1 421 ? 4.674 -1.762 -5.792 1.00 69.44 421 TYR A C 1
ATOM 3148 O O . TYR A 1 421 ? 5.815 -2.201 -5.652 1.00 69.44 421 TYR A O 1
ATOM 3156 N N . ALA A 1 422 ? 3.664 -2.060 -4.974 1.00 73.00 422 ALA A N 1
ATOM 3157 C CA . ALA A 1 422 ? 3.728 -3.018 -3.880 1.00 73.00 422 ALA A CA 1
ATOM 3158 C C . ALA A 1 422 ? 2.635 -4.077 -4.070 1.00 73.00 422 ALA A C 1
ATOM 3160 O O . ALA A 1 422 ? 1.450 -3.751 -4.107 1.00 73.00 422 ALA A O 1
ATOM 3161 N N . VAL A 1 423 ? 3.021 -5.346 -4.185 1.00 70.81 423 VAL A N 1
ATOM 3162 C CA . VAL A 1 423 ? 2.097 -6.478 -4.341 1.00 70.81 423 VAL A CA 1
ATOM 3163 C C . VAL A 1 423 ? 2.255 -7.409 -3.150 1.00 70.81 423 VAL A C 1
ATOM 3165 O O . VAL A 1 423 ? 3.352 -7.892 -2.870 1.00 70.81 423 VAL A O 1
ATOM 3168 N N . ARG A 1 424 ? 1.160 -7.675 -2.435 1.00 71.50 424 ARG A N 1
ATOM 3169 C CA . ARG A 1 424 ? 1.160 -8.656 -1.347 1.00 71.50 424 ARG A CA 1
ATOM 3170 C C . ARG A 1 424 ? 1.246 -10.063 -1.933 1.00 71.50 424 ARG A C 1
ATOM 3172 O O . ARG A 1 424 ? 0.462 -10.410 -2.811 1.00 71.50 424 ARG A O 1
ATOM 3179 N N . LEU A 1 425 ? 2.191 -10.855 -1.441 1.00 78.25 425 LEU A N 1
ATOM 3180 C CA . LEU A 1 425 ? 2.338 -12.254 -1.824 1.00 78.25 425 LEU A CA 1
ATOM 3181 C C . LEU A 1 425 ? 1.454 -13.136 -0.922 1.00 78.25 425 LEU A C 1
ATOM 3183 O O . LEU A 1 425 ? 1.235 -12.779 0.245 1.00 78.25 425 LEU A O 1
ATOM 3187 N N . PRO A 1 426 ? 0.945 -14.274 -1.433 1.00 75.75 426 PRO A N 1
ATOM 3188 C CA . PRO A 1 426 ? 0.330 -15.304 -0.599 1.00 75.75 426 PRO A CA 1
ATOM 3189 C C . PRO A 1 426 ? 1.330 -15.850 0.432 1.00 75.75 426 PRO A C 1
ATOM 3191 O O . PRO A 1 426 ? 2.505 -15.474 0.451 1.00 75.75 426 PRO A O 1
ATOM 3194 N N . TRP A 1 427 ? 0.854 -16.720 1.323 1.00 84.44 427 TRP A N 1
ATOM 3195 C CA . TRP A 1 427 ? 1.734 -17.391 2.275 1.00 84.44 427 TRP A CA 1
ATOM 3196 C C . TRP A 1 427 ? 2.818 -18.180 1.528 1.00 84.44 427 TRP A C 1
ATOM 3198 O O . TRP A 1 427 ? 2.519 -18.945 0.613 1.00 84.44 427 TRP A O 1
ATOM 3208 N N . LEU A 1 428 ? 4.075 -17.978 1.917 1.00 84.75 428 LEU A N 1
ATOM 3209 C CA . LEU A 1 428 ? 5.235 -18.667 1.367 1.00 84.75 428 LEU A CA 1
ATOM 3210 C C . LEU A 1 428 ? 5.796 -19.625 2.412 1.00 84.75 428 LEU A C 1
ATOM 3212 O O . LEU A 1 428 ? 6.002 -19.250 3.570 1.00 84.75 428 LEU A O 1
ATOM 3216 N N . ALA A 1 429 ? 6.075 -20.852 1.985 1.00 90.31 429 ALA A N 1
ATOM 3217 C CA . ALA A 1 429 ? 6.802 -21.818 2.791 1.00 90.31 429 ALA A CA 1
ATOM 3218 C C . ALA A 1 429 ? 8.291 -21.441 2.883 1.00 90.31 429 ALA A C 1
ATOM 3220 O O . ALA A 1 429 ? 8.797 -20.620 2.123 1.00 90.31 429 ALA A O 1
ATOM 3221 N N . VAL A 1 430 ? 9.027 -22.072 3.802 1.00 90.25 430 VAL A N 1
ATOM 3222 C CA . VAL A 1 430 ? 10.497 -22.023 3.756 1.00 90.25 430 VAL A CA 1
ATOM 3223 C C . VAL A 1 430 ? 10.965 -22.735 2.489 1.00 90.25 430 VAL A C 1
ATOM 3225 O O . VAL A 1 430 ? 10.573 -23.876 2.248 1.00 90.25 430 VAL A O 1
ATOM 3228 N N . GLY A 1 431 ? 11.832 -22.095 1.708 1.00 91.31 431 GLY A N 1
ATOM 3229 C CA . GLY A 1 431 ? 12.363 -22.683 0.483 1.00 91.31 431 GLY A CA 1
ATOM 3230 C C . GLY A 1 431 ? 12.569 -21.679 -0.641 1.00 91.31 431 GLY A C 1
ATOM 3231 O O . GLY A 1 431 ? 12.598 -20.469 -0.431 1.00 91.31 431 GLY A O 1
ATOM 3232 N N . SER A 1 432 ? 12.767 -22.203 -1.848 1.00 92.75 432 SER A N 1
ATOM 3233 C CA . SER A 1 432 ? 12.942 -21.385 -3.043 1.00 92.75 432 SER A CA 1
ATOM 3234 C C . SER A 1 432 ? 11.595 -21.104 -3.695 1.00 92.75 432 SER A C 1
ATOM 3236 O O . SER A 1 432 ? 10.809 -22.022 -3.914 1.00 92.75 432 SER A O 1
ATOM 3238 N N . HIS A 1 433 ? 11.377 -19.838 -4.025 1.00 95.31 433 HIS A N 1
ATOM 3239 C CA . HIS A 1 433 ? 10.221 -19.341 -4.758 1.00 95.31 433 HIS A CA 1
ATOM 3240 C C . HIS A 1 433 ? 10.699 -18.513 -5.945 1.00 95.31 433 HIS A C 1
ATOM 3242 O O . HIS A 1 433 ? 11.857 -18.093 -6.000 1.00 95.31 433 HIS A O 1
ATOM 3248 N N . THR A 1 434 ? 9.812 -18.255 -6.896 1.00 95.81 434 THR A N 1
ATOM 3249 C CA . THR A 1 434 ? 10.113 -17.463 -8.089 1.00 95.81 434 THR A CA 1
ATOM 3250 C C . THR A 1 434 ? 9.166 -16.288 -8.213 1.00 95.81 434 THR A C 1
ATOM 3252 O O . THR A 1 434 ? 7.955 -16.450 -8.109 1.00 95.81 434 THR A O 1
ATOM 3255 N N . ILE A 1 435 ? 9.713 -15.102 -8.472 1.00 96.06 435 ILE A N 1
ATOM 3256 C CA . ILE A 1 435 ? 8.925 -13.965 -8.953 1.00 96.06 435 ILE A CA 1
ATOM 3257 C C . ILE A 1 435 ? 9.074 -13.861 -10.463 1.00 96.06 435 ILE A C 1
ATOM 3259 O O . ILE A 1 435 ? 10.127 -14.188 -11.014 1.00 96.06 435 ILE A O 1
ATOM 3263 N N . GLY A 1 436 ? 8.018 -13.421 -11.138 1.00 95.81 436 GLY A N 1
ATOM 3264 C CA . GLY A 1 436 ? 8.011 -13.272 -12.584 1.00 95.81 436 GLY A CA 1
ATOM 3265 C C . GLY A 1 436 ? 7.251 -12.043 -13.055 1.00 95.81 436 GLY A C 1
ATOM 3266 O O . GLY A 1 436 ? 6.325 -11.568 -12.401 1.00 95.81 436 GLY A O 1
ATOM 3267 N N . PHE A 1 437 ? 7.640 -11.553 -14.223 1.00 97.12 437 PHE A N 1
ATOM 3268 C CA . PHE A 1 437 ? 6.972 -10.483 -14.940 1.00 97.12 437 PHE A CA 1
ATOM 3269 C C . PHE A 1 437 ? 6.699 -10.947 -16.363 1.00 97.12 437 PHE A C 1
ATOM 3271 O O . PHE A 1 437 ? 7.609 -11.360 -17.082 1.00 97.12 437 PHE A O 1
ATOM 3278 N N . GLN A 1 438 ? 5.439 -10.877 -16.777 1.00 95.38 438 GLN A N 1
ATOM 3279 C CA . GLN A 1 438 ? 5.012 -11.315 -18.095 1.00 95.38 438 GLN A CA 1
ATOM 3280 C C . GLN A 1 438 ? 4.329 -10.181 -18.854 1.00 95.38 438 GLN A C 1
ATOM 3282 O O . GLN A 1 438 ? 3.268 -9.696 -18.463 1.00 95.38 438 GLN A O 1
ATOM 3287 N N . GLY A 1 439 ? 4.909 -9.809 -19.993 1.00 90.44 439 GLY A N 1
ATOM 3288 C CA . GLY A 1 439 ? 4.260 -8.960 -20.985 1.00 90.44 439 GLY A CA 1
ATOM 3289 C C . GLY A 1 439 ? 3.368 -9.787 -21.910 1.00 90.44 439 GLY A C 1
ATOM 3290 O O . GLY A 1 439 ? 3.742 -10.881 -22.346 1.00 90.44 439 GLY A O 1
ATOM 3291 N N . PHE A 1 440 ? 2.188 -9.267 -22.240 1.00 81.56 440 PHE A N 1
ATOM 3292 C CA . PHE A 1 440 ? 1.252 -9.923 -23.153 1.00 81.56 440 PHE A CA 1
ATOM 3293 C C . PHE A 1 440 ? 0.440 -8.913 -23.974 1.00 81.56 440 PHE A C 1
ATOM 3295 O O . PHE A 1 440 ? 0.374 -7.722 -23.651 1.00 81.56 440 PHE A O 1
ATOM 3302 N N . GLY A 1 441 ? -0.168 -9.396 -25.061 1.00 73.44 441 GLY A N 1
ATOM 3303 C CA . GLY A 1 441 ? -1.012 -8.617 -25.973 1.00 73.44 441 GLY A CA 1
ATOM 3304 C C . GLY A 1 441 ? -0.518 -8.636 -27.422 1.00 73.44 441 GLY A C 1
ATOM 3305 O O . GLY A 1 441 ? 0.646 -8.915 -27.690 1.00 73.44 441 GLY A O 1
ATOM 3306 N N . ALA A 1 442 ? -1.419 -8.335 -28.361 1.00 67.50 442 ALA A N 1
ATOM 3307 C CA . ALA A 1 442 ? -1.159 -8.444 -29.802 1.00 67.50 442 ALA A CA 1
ATOM 3308 C C . ALA A 1 442 ? -0.296 -7.308 -30.386 1.00 67.50 442 ALA A C 1
ATOM 3310 O O . ALA A 1 442 ? 0.220 -7.431 -31.493 1.00 67.50 442 ALA A O 1
ATOM 3311 N N . ASP A 1 443 ? -0.153 -6.193 -29.668 1.00 72.06 443 ASP A N 1
ATOM 3312 C CA . ASP A 1 443 ? 0.620 -5.040 -30.127 1.00 72.06 443 ASP A CA 1
ATOM 3313 C C . ASP A 1 443 ? 2.065 -5.157 -29.644 1.00 72.06 443 ASP A C 1
ATOM 3315 O O . ASP A 1 443 ? 2.310 -5.077 -28.446 1.00 72.06 443 ASP A O 1
ATOM 3319 N N . TYR A 1 444 ? 3.014 -5.332 -30.561 1.00 72.56 444 TYR A N 1
ATOM 3320 C CA . TYR A 1 444 ? 4.443 -5.478 -30.263 1.00 72.56 444 TYR A CA 1
ATOM 3321 C C . TYR A 1 444 ? 5.193 -4.141 -30.155 1.00 72.56 444 TYR A C 1
ATOM 3323 O O . TYR A 1 444 ? 6.415 -4.137 -30.041 1.00 72.56 444 TYR A O 1
ATOM 3331 N N . SER A 1 445 ? 4.508 -2.996 -30.217 1.00 73.06 445 SER A N 1
ATOM 3332 C CA . SER A 1 445 ? 5.144 -1.676 -30.084 1.00 73.06 445 SER A CA 1
ATOM 3333 C C . SER A 1 445 ? 5.255 -1.194 -28.633 1.00 73.06 445 SER A C 1
ATOM 3335 O O . SER A 1 445 ? 6.049 -0.298 -28.334 1.00 73.06 445 SER A O 1
ATOM 3337 N N . LYS A 1 446 ? 4.495 -1.808 -27.715 1.00 83.56 446 LYS A N 1
ATOM 3338 C CA . LYS A 1 446 ? 4.383 -1.362 -26.320 1.00 83.56 446 LYS A CA 1
ATOM 3339 C C . LYS A 1 446 ? 5.390 -2.061 -25.415 1.00 83.56 446 LYS A C 1
ATOM 3341 O O . LYS A 1 446 ? 5.627 -3.260 -25.536 1.00 83.56 446 LYS A O 1
ATOM 3346 N N . VAL A 1 447 ? 5.952 -1.334 -24.462 1.00 87.56 447 VAL A N 1
ATOM 3347 C CA . VAL A 1 447 ? 7.010 -1.854 -23.590 1.00 87.56 447 VAL A CA 1
ATOM 3348 C C . VAL A 1 447 ? 6.807 -1.318 -22.184 1.00 87.56 447 VAL A C 1
ATOM 3350 O O . VAL A 1 447 ? 6.483 -0.142 -22.017 1.00 87.56 447 VAL A O 1
ATOM 3353 N N . ALA A 1 448 ? 7.008 -2.189 -21.204 1.00 90.31 448 ALA A N 1
ATOM 3354 C CA . ALA A 1 448 ? 7.212 -1.837 -19.814 1.00 90.31 448 ALA A CA 1
ATOM 3355 C C . ALA A 1 448 ? 8.693 -2.005 -19.462 1.00 90.31 448 ALA A C 1
ATOM 3357 O O . ALA A 1 448 ? 9.316 -2.997 -19.845 1.00 90.31 448 ALA A O 1
ATOM 3358 N N . ILE A 1 449 ? 9.233 -1.036 -18.738 1.00 91.19 449 ILE A N 1
ATOM 3359 C CA . ILE A 1 449 ? 10.562 -1.086 -18.140 1.00 91.19 449 ILE A CA 1
ATOM 3360 C C . ILE A 1 449 ? 10.373 -1.361 -16.655 1.00 91.19 449 ILE A C 1
ATOM 3362 O O . ILE A 1 449 ? 9.615 -0.636 -16.012 1.00 91.19 449 ILE A O 1
ATOM 3366 N N . VAL A 1 450 ? 10.984 -2.427 -16.138 1.00 93.38 450 VAL A N 1
ATOM 3367 C CA . VAL A 1 450 ? 10.814 -2.867 -14.743 1.00 93.38 450 VAL A CA 1
ATOM 3368 C C . VAL A 1 450 ? 12.159 -2.906 -14.035 1.00 93.38 450 VAL A C 1
ATOM 3370 O O . VAL A 1 450 ? 13.116 -3.450 -14.579 1.00 93.38 450 VAL A O 1
ATOM 3373 N N . ASP A 1 451 ? 12.226 -2.352 -12.828 1.00 87.19 451 ASP A N 1
ATOM 3374 C CA . ASP A 1 451 ? 13.486 -2.201 -12.096 1.00 87.19 451 ASP A CA 1
ATOM 3375 C C . ASP A 1 451 ? 13.300 -2.171 -10.562 1.00 87.19 451 ASP A C 1
ATOM 3377 O O . ASP A 1 451 ? 12.168 -2.121 -10.072 1.00 87.19 451 ASP A O 1
ATOM 3381 N N . ASN A 1 452 ? 14.397 -2.217 -9.793 1.00 81.19 452 ASN A N 1
ATOM 3382 C CA . ASN A 1 452 ? 14.450 -2.167 -8.326 1.00 81.19 452 ASN A CA 1
ATOM 3383 C C . ASN A 1 452 ? 13.487 -3.174 -7.666 1.00 81.19 452 ASN A C 1
ATOM 3385 O O . ASN A 1 452 ? 12.601 -2.823 -6.876 1.00 81.19 452 ASN A O 1
ATOM 3389 N N . ILE A 1 453 ? 13.638 -4.435 -8.076 1.00 88.12 453 ILE A N 1
ATOM 3390 C CA . ILE A 1 453 ? 12.780 -5.562 -7.707 1.00 88.12 453 ILE A CA 1
ATOM 3391 C C . ILE A 1 453 ? 13.280 -6.178 -6.402 1.00 88.12 453 ILE A C 1
ATOM 3393 O O . ILE A 1 453 ? 14.402 -6.679 -6.328 1.00 88.12 453 ILE A O 1
ATOM 3397 N N . ARG A 1 454 ? 12.425 -6.202 -5.381 1.00 79.62 454 ARG A N 1
ATOM 3398 C CA . ARG A 1 454 ? 12.756 -6.723 -4.052 1.00 79.62 454 ARG A CA 1
ATOM 3399 C C . ARG A 1 454 ? 11.572 -7.424 -3.404 1.00 79.62 454 ARG A C 1
ATOM 3401 O O . ARG A 1 454 ? 10.425 -7.020 -3.584 1.00 79.62 454 ARG A O 1
ATOM 3408 N N . VAL A 1 455 ? 11.857 -8.457 -2.619 1.00 81.19 455 VAL A N 1
ATOM 3409 C CA . VAL A 1 455 ? 10.861 -9.125 -1.779 1.00 81.19 455 VAL A CA 1
ATOM 3410 C C . VAL A 1 455 ? 11.184 -8.827 -0.324 1.00 81.19 455 VAL A C 1
ATOM 3412 O O . VAL A 1 455 ? 12.306 -9.020 0.134 1.00 81.19 455 VAL A O 1
ATOM 3415 N N . GLU A 1 456 ? 10.192 -8.359 0.416 1.00 72.25 456 GLU A N 1
ATOM 3416 C CA . GLU A 1 456 ? 10.330 -8.000 1.823 1.00 72.25 456 GLU A CA 1
ATOM 3417 C C . GLU A 1 456 ? 9.358 -8.825 2.668 1.00 72.25 456 GLU A C 1
ATOM 3419 O O . GLU A 1 456 ? 8.209 -9.059 2.279 1.00 72.25 456 GLU A O 1
ATOM 3424 N N . ALA A 1 457 ? 9.817 -9.287 3.832 1.00 64.38 457 ALA A N 1
ATOM 3425 C CA . ALA A 1 457 ? 8.969 -9.998 4.781 1.00 64.38 457 ALA A CA 1
ATOM 3426 C C . ALA A 1 457 ? 7.929 -9.047 5.388 1.00 64.38 457 ALA A C 1
ATOM 3428 O O . ALA A 1 457 ? 8.272 -7.962 5.850 1.00 64.38 457 ALA A O 1
ATOM 3429 N N . LEU A 1 458 ? 6.661 -9.466 5.419 1.00 58.69 458 LEU A N 1
ATOM 3430 C CA . LEU A 1 458 ? 5.603 -8.749 6.138 1.00 58.69 458 LEU A CA 1
ATOM 3431 C C . LEU A 1 458 ? 5.362 -9.356 7.518 1.00 58.69 458 LEU A C 1
ATOM 3433 O O . LEU A 1 458 ? 5.217 -8.637 8.503 1.00 58.69 458 LEU A O 1
ATOM 3437 N N . ARG A 1 459 ? 5.251 -10.688 7.586 1.00 56.31 459 ARG A N 1
ATOM 3438 C CA . ARG A 1 459 ? 4.888 -11.403 8.816 1.00 56.31 459 ARG A CA 1
ATOM 3439 C C . ARG A 1 459 ? 5.312 -12.865 8.741 1.00 56.31 459 ARG A C 1
ATOM 3441 O O . ARG A 1 459 ? 4.918 -13.553 7.806 1.00 56.31 459 ARG A O 1
ATOM 3448 N N . ALA A 1 460 ? 6.006 -13.368 9.761 1.00 61.91 460 ALA A N 1
ATOM 3449 C CA . ALA A 1 460 ? 6.216 -14.807 9.920 1.00 61.91 460 ALA A CA 1
ATOM 3450 C C . ALA A 1 460 ? 4.894 -15.523 10.237 1.00 61.91 460 ALA A C 1
ATOM 3452 O O . ALA A 1 460 ? 4.110 -15.072 11.077 1.00 61.91 460 ALA A O 1
ATOM 3453 N N . ALA A 1 461 ? 4.664 -16.667 9.604 1.00 55.25 461 ALA A N 1
ATOM 3454 C CA . ALA A 1 461 ? 3.558 -17.559 9.914 1.00 55.25 461 ALA A CA 1
ATOM 3455 C C . ALA A 1 461 ? 3.978 -19.001 9.617 1.00 55.25 461 ALA A C 1
ATOM 3457 O O . ALA A 1 461 ? 4.317 -19.328 8.484 1.00 55.25 461 ALA A O 1
ATOM 3458 N N . ALA A 1 462 ? 3.935 -19.871 10.629 1.00 71.31 462 ALA A N 1
ATOM 3459 C CA . ALA A 1 462 ? 4.365 -21.264 10.488 1.00 71.31 462 ALA A CA 1
ATOM 3460 C C . ALA A 1 462 ? 3.457 -22.097 9.564 1.00 71.31 462 ALA A C 1
ATOM 3462 O O . ALA A 1 462 ? 3.901 -23.108 9.028 1.00 71.31 462 ALA A O 1
ATOM 3463 N N . ALA A 1 463 ? 2.205 -21.674 9.379 1.00 68.00 463 ALA A N 1
ATOM 3464 C CA . ALA A 1 463 ? 1.236 -22.316 8.503 1.00 68.00 463 ALA A CA 1
ATOM 3465 C C . ALA A 1 463 ? 0.401 -21.265 7.765 1.00 68.00 463 ALA A C 1
ATOM 3467 O O . ALA A 1 463 ? 0.176 -20.162 8.280 1.00 68.00 463 ALA A O 1
ATOM 3468 N N . GLU A 1 464 ? -0.065 -21.634 6.574 1.00 65.00 464 GLU A N 1
ATOM 3469 C CA . GLU A 1 464 ? -1.059 -20.872 5.827 1.00 65.00 464 GLU A CA 1
ATOM 3470 C C . GLU A 1 464 ? -2.345 -20.733 6.656 1.00 65.00 464 GLU A C 1
ATOM 3472 O O . GLU A 1 464 ? -2.749 -21.652 7.375 1.00 65.00 464 GLU A O 1
ATOM 3477 N N . ALA A 1 465 ? -2.985 -19.563 6.592 1.00 52.25 465 ALA A N 1
ATOM 3478 C CA . ALA A 1 465 ? -4.245 -19.359 7.289 1.00 52.25 465 ALA A CA 1
ATOM 3479 C C . ALA A 1 465 ? -5.331 -20.225 6.638 1.00 52.25 465 ALA A C 1
ATOM 3481 O O . ALA A 1 465 ? -5.646 -20.054 5.461 1.00 52.25 465 ALA A O 1
ATOM 3482 N N . VAL A 1 466 ? -5.930 -21.129 7.416 1.00 41.06 466 VAL A N 1
ATOM 3483 C CA . VAL A 1 466 ? -7.094 -21.900 6.971 1.00 41.06 466 VAL A CA 1
ATOM 3484 C C . VAL A 1 466 ? -8.264 -20.933 6.830 1.00 41.06 466 VAL A C 1
ATOM 3486 O O . VAL A 1 466 ? -8.910 -20.563 7.809 1.00 41.06 466 VAL A O 1
ATOM 3489 N N . THR A 1 467 ? -8.528 -20.497 5.605 1.00 38.22 467 THR A N 1
ATOM 3490 C CA . THR A 1 467 ? -9.759 -19.786 5.272 1.00 38.22 467 THR A CA 1
ATOM 3491 C C . THR A 1 467 ? -10.846 -20.831 5.068 1.00 38.22 467 THR A C 1
ATOM 3493 O O . THR A 1 467 ? -10.751 -21.691 4.193 1.00 38.22 467 THR A O 1
ATOM 3496 N N . ALA A 1 468 ? -11.877 -20.807 5.915 1.00 31.58 468 ALA A N 1
ATOM 3497 C CA . ALA A 1 468 ? -13.069 -21.606 5.668 1.00 31.58 468 ALA A CA 1
ATOM 3498 C C . ALA A 1 468 ? -13.631 -21.211 4.296 1.00 31.58 468 ALA A C 1
ATOM 3500 O O . ALA A 1 468 ? -13.793 -20.024 4.011 1.00 31.58 468 ALA A O 1
ATOM 3501 N N . THR A 1 469 ? -13.901 -22.191 3.434 1.00 32.59 469 THR A N 1
ATOM 3502 C CA . THR A 1 469 ? -14.496 -21.934 2.122 1.00 32.59 469 THR A CA 1
ATOM 3503 C C . THR A 1 469 ? -15.911 -21.402 2.335 1.00 32.59 469 THR A C 1
ATOM 3505 O O . THR A 1 469 ? -16.834 -22.166 2.607 1.00 32.59 469 THR A O 1
ATOM 3508 N N . LEU A 1 470 ? -16.087 -20.083 2.265 1.00 33.62 470 LEU A N 1
ATOM 3509 C CA . LEU A 1 470 ? -17.412 -19.481 2.229 1.00 33.62 470 LEU A CA 1
ATOM 3510 C C . LEU A 1 470 ? -17.934 -19.606 0.795 1.00 33.62 470 LEU A C 1
ATOM 3512 O O . LEU A 1 470 ? -17.269 -19.172 -0.148 1.00 33.62 470 LEU A O 1
ATOM 3516 N N . ALA A 1 471 ? -19.111 -20.203 0.612 1.00 37.12 471 ALA A N 1
ATOM 3517 C CA . ALA A 1 471 ? -19.785 -20.175 -0.678 1.00 37.12 471 ALA A CA 1
ATOM 3518 C C . ALA A 1 471 ? -20.199 -18.725 -0.974 1.00 37.12 471 ALA A C 1
ATOM 3520 O O . ALA A 1 471 ? -21.153 -18.214 -0.394 1.00 37.12 471 ALA A O 1
ATOM 3521 N N . ASN A 1 472 ? -19.454 -18.042 -1.841 1.00 38.97 472 ASN A N 1
ATOM 3522 C CA . ASN A 1 472 ? -19.839 -16.730 -2.343 1.00 38.97 472 ASN A CA 1
ATOM 3523 C C . ASN A 1 472 ? -20.976 -16.913 -3.359 1.00 38.97 472 ASN A C 1
ATOM 3525 O O . ASN A 1 472 ? -20.724 -17.309 -4.498 1.00 38.97 472 ASN A O 1
ATOM 3529 N N . GLY A 1 473 ? -22.219 -16.646 -2.959 1.00 44.66 473 GLY A N 1
ATOM 3530 C CA . GLY A 1 473 ? -23.280 -16.404 -3.933 1.00 44.66 473 GLY A CA 1
ATOM 3531 C C . GLY A 1 473 ? -22.967 -15.091 -4.629 1.00 44.66 473 GLY A C 1
ATOM 3532 O O . GLY A 1 473 ? -23.008 -14.051 -3.991 1.00 44.66 473 GLY A O 1
ATOM 3533 N N . GLY A 1 474 ? -22.579 -15.090 -5.899 1.00 43.22 474 GLY A N 1
ATOM 3534 C CA . GLY A 1 474 ? -22.369 -13.825 -6.608 1.00 43.22 474 GLY A CA 1
ATOM 3535 C C . GLY A 1 474 ? -23.624 -12.936 -6.565 1.00 43.22 474 GLY A C 1
ATOM 3536 O O . GLY A 1 474 ? -24.736 -13.432 -6.430 1.00 43.22 474 GLY A O 1
ATOM 3537 N N . LEU A 1 475 ? -23.456 -11.620 -6.715 1.00 45.19 475 LEU A N 1
ATOM 3538 C CA . LEU A 1 475 ? -24.572 -10.675 -6.916 1.00 45.19 475 LEU A CA 1
ATOM 3539 C C . LEU A 1 475 ? -25.043 -10.623 -8.384 1.00 45.19 475 LEU A C 1
ATOM 3541 O O . LEU A 1 475 ? -25.929 -9.844 -8.734 1.00 45.19 475 LEU A O 1
ATOM 3545 N N . GLU A 1 476 ? -24.432 -11.435 -9.250 1.00 47.81 476 GLU A N 1
ATOM 3546 C CA . GLU A 1 476 ? -24.741 -11.510 -10.675 1.00 47.81 476 GLU A CA 1
ATOM 3547 C C . GLU A 1 476 ? -26.017 -12.328 -10.904 1.00 47.81 476 GLU A C 1
ATOM 3549 O O . GLU A 1 476 ? -26.122 -13.480 -10.482 1.00 47.81 476 GLU A O 1
ATOM 3554 N N . MET A 1 477 ? -26.988 -11.746 -11.610 1.00 50.62 477 MET A N 1
ATOM 3555 C CA . MET A 1 477 ? -28.239 -12.429 -11.940 1.00 50.62 477 MET A CA 1
ATOM 3556 C C . MET A 1 477 ? -27.964 -13.570 -12.943 1.00 50.62 477 MET A C 1
ATOM 3558 O O . MET A 1 477 ? -27.356 -13.313 -13.988 1.00 50.62 477 MET A O 1
ATOM 3562 N N . PRO A 1 478 ? -28.406 -14.821 -12.697 1.00 54.66 478 PRO A N 1
ATOM 3563 C CA . PRO A 1 478 ? -28.195 -15.922 -13.636 1.00 54.66 478 PRO A CA 1
ATOM 3564 C C . PRO A 1 478 ? -28.769 -15.606 -15.025 1.00 54.66 478 PRO A C 1
ATOM 3566 O O . PRO A 1 478 ? -29.892 -15.115 -15.138 1.00 54.66 478 PRO A O 1
ATOM 3569 N N . ALA A 1 479 ? -28.044 -15.944 -16.098 1.00 51.50 479 ALA A N 1
ATOM 3570 C CA . ALA A 1 479 ? -28.472 -15.650 -17.474 1.00 51.50 479 ALA A CA 1
ATOM 3571 C C . ALA A 1 479 ? -29.862 -16.216 -17.818 1.00 51.50 479 ALA A C 1
ATOM 3573 O O . ALA A 1 479 ? -30.669 -15.538 -18.444 1.00 51.50 479 ALA A O 1
ATOM 3574 N N . ALA A 1 480 ? -30.193 -17.395 -17.286 1.00 53.69 480 ALA A N 1
ATOM 3575 C CA . ALA A 1 480 ? -31.510 -18.010 -17.448 1.00 53.69 480 ALA A CA 1
ATOM 3576 C C . ALA A 1 480 ? -32.669 -17.147 -16.906 1.00 53.69 480 ALA A C 1
ATOM 3578 O O . ALA A 1 480 ? -33.809 -17.307 -17.332 1.00 53.69 480 ALA A O 1
ATOM 3579 N N . TRP A 1 481 ? -32.408 -16.236 -15.963 1.00 55.00 481 TRP A N 1
ATOM 3580 C CA . TRP A 1 481 ? -33.421 -15.323 -15.428 1.00 55.00 481 TRP A CA 1
ATOM 3581 C C . TRP A 1 481 ? -33.567 -14.062 -16.279 1.00 55.00 481 TRP A C 1
ATOM 3583 O O . TRP A 1 481 ? -34.655 -13.488 -16.325 1.00 55.00 481 TRP A O 1
ATOM 3593 N N . MET A 1 482 ? -32.505 -13.663 -16.989 1.00 51.62 482 MET A N 1
ATOM 3594 C CA . MET A 1 482 ? -32.574 -12.609 -18.005 1.00 51.62 482 MET A CA 1
ATOM 3595 C C . MET A 1 482 ? -33.462 -13.046 -19.177 1.00 51.62 482 MET A C 1
ATOM 3597 O O . MET A 1 482 ? -34.268 -12.254 -19.660 1.00 51.62 482 MET A O 1
ATOM 3601 N N . ASP A 1 483 ? -33.389 -14.324 -19.552 1.00 50.38 483 ASP A N 1
ATOM 3602 C CA . ASP A 1 483 ? -34.180 -14.899 -20.647 1.00 50.38 483 ASP A CA 1
ATOM 3603 C C . ASP A 1 483 ? -35.674 -15.065 -20.303 1.00 50.38 483 ASP A C 1
ATOM 3605 O O . ASP A 1 483 ? -36.520 -15.096 -21.196 1.00 50.38 483 ASP A O 1
ATOM 3609 N N . LEU A 1 484 ? -36.021 -15.131 -19.011 1.00 48.47 484 LEU A N 1
ATOM 3610 C CA . LEU A 1 484 ? -37.404 -15.252 -18.526 1.00 48.47 484 LEU A CA 1
ATOM 3611 C C . LEU A 1 484 ? -38.105 -13.902 -18.299 1.00 48.47 484 LEU A C 1
ATOM 3613 O O . LEU A 1 484 ? -39.274 -13.882 -17.915 1.00 48.47 484 LEU A O 1
ATOM 3617 N N . GLY A 1 485 ? -37.418 -12.773 -18.511 1.00 46.41 485 GLY A N 1
ATOM 3618 C CA . GLY A 1 485 ? -38.005 -11.436 -18.357 1.00 46.41 485 GLY A CA 1
ATOM 3619 C C . GLY A 1 485 ? -38.467 -11.108 -16.931 1.00 46.41 485 GLY A C 1
ATOM 3620 O O . GLY A 1 485 ? -39.306 -10.223 -16.744 1.00 46.41 485 GLY A O 1
ATOM 3621 N N . ILE A 1 486 ? -37.948 -11.817 -15.920 1.00 49.06 486 ILE A N 1
ATOM 3622 C CA . ILE A 1 486 ? -38.314 -11.599 -14.519 1.00 49.06 486 ILE A CA 1
ATOM 3623 C C . ILE A 1 486 ? -37.829 -10.207 -14.112 1.00 49.06 486 ILE A C 1
ATOM 3625 O O . ILE A 1 486 ? -36.638 -9.956 -13.948 1.00 49.06 486 ILE A O 1
ATOM 3629 N N . THR A 1 487 ? -38.779 -9.290 -13.951 1.00 50.88 487 THR A N 1
ATOM 3630 C CA . THR A 1 487 ? -38.523 -7.969 -13.381 1.00 50.88 487 THR A CA 1
ATOM 3631 C C . THR A 1 487 ? -38.656 -8.103 -11.870 1.00 50.88 487 THR A C 1
ATOM 3633 O O . THR A 1 487 ? -39.765 -8.268 -11.363 1.00 50.88 487 THR A O 1
ATOM 3636 N N . VAL A 1 488 ? -37.541 -8.063 -11.137 1.00 50.09 488 VAL A N 1
ATOM 3637 C CA . VAL A 1 488 ? -37.575 -8.017 -9.668 1.00 50.09 488 VAL A CA 1
ATOM 3638 C C . VAL A 1 488 ? -38.038 -6.618 -9.261 1.00 50.09 488 VAL A C 1
ATOM 3640 O O . VAL A 1 488 ? -37.246 -5.692 -9.117 1.00 50.09 488 VAL A O 1
ATOM 3643 N N . THR A 1 489 ? -39.351 -6.426 -9.162 1.00 48.34 489 THR A N 1
ATOM 3644 C CA . THR A 1 489 ? -39.932 -5.210 -8.584 1.00 48.34 489 THR A CA 1
ATOM 3645 C C . THR A 1 489 ? -40.014 -5.341 -7.068 1.00 48.34 489 THR A C 1
ATOM 3647 O O . THR A 1 489 ? -40.288 -6.434 -6.574 1.00 48.34 489 THR A O 1
ATOM 3650 N N . ASN A 1 490 ? -39.842 -4.214 -6.369 1.00 45.16 490 ASN A N 1
ATOM 3651 C CA . ASN A 1 490 ? -39.960 -3.988 -4.919 1.00 45.16 490 ASN A CA 1
ATOM 3652 C C . ASN A 1 490 ? -41.263 -4.542 -4.290 1.00 45.16 490 ASN A C 1
ATOM 3654 O O . ASN A 1 490 ? -42.126 -3.775 -3.862 1.00 45.16 490 ASN A O 1
ATOM 3658 N N . SER A 1 491 ? -41.440 -5.859 -4.238 1.00 43.91 491 SER A N 1
ATOM 3659 C CA . SER A 1 491 ? -42.588 -6.508 -3.601 1.00 43.91 491 SER A CA 1
ATOM 3660 C C . SER A 1 491 ? -42.170 -7.115 -2.263 1.00 43.91 491 SER A C 1
ATOM 3662 O O . SER A 1 491 ? -41.098 -7.695 -2.144 1.00 43.91 491 SER A O 1
ATOM 3664 N N . ALA A 1 492 ? -43.015 -6.931 -1.245 1.00 39.00 492 ALA A N 1
ATOM 3665 C CA . ALA A 1 492 ? -42.714 -7.112 0.180 1.00 39.00 492 ALA A CA 1
ATOM 3666 C C . ALA A 1 492 ? -42.579 -8.576 0.660 1.00 39.00 492 ALA A C 1
ATOM 3668 O O . ALA A 1 492 ? -42.793 -8.865 1.836 1.00 39.00 492 ALA A O 1
ATOM 3669 N N . THR A 1 493 ? -42.261 -9.515 -0.227 1.00 45.47 493 THR A N 1
ATOM 3670 C CA . THR A 1 493 ? -42.079 -10.930 0.119 1.00 45.47 493 THR A CA 1
ATOM 3671 C C . THR A 1 493 ? -40.600 -11.266 0.238 1.00 45.47 493 THR A C 1
ATOM 3673 O O . THR A 1 493 ? -39.841 -11.022 -0.695 1.00 45.47 493 THR A O 1
ATOM 3676 N N . ALA A 1 494 ? -40.211 -11.856 1.374 1.00 48.25 494 ALA A N 1
ATOM 3677 C CA . ALA A 1 494 ? -38.872 -12.399 1.576 1.00 48.25 494 ALA A CA 1
ATOM 3678 C C . ALA A 1 494 ? -38.536 -13.420 0.478 1.00 48.25 494 ALA A C 1
ATOM 3680 O O . ALA A 1 494 ? -39.350 -14.294 0.164 1.00 48.25 494 ALA A O 1
ATOM 3681 N N . TRP A 1 495 ? -37.348 -13.301 -0.107 1.00 53.75 495 TRP A N 1
ATOM 3682 C CA . TRP A 1 495 ? -36.902 -14.120 -1.227 1.00 53.75 495 TRP A CA 1
ATOM 3683 C C . TRP A 1 495 ? -35.445 -14.557 -1.047 1.00 53.75 495 TRP A C 1
ATOM 3685 O O . TRP A 1 495 ? -34.638 -13.819 -0.492 1.00 53.75 495 TRP A O 1
ATOM 3695 N N . SER A 1 496 ? -35.095 -15.759 -1.509 1.00 55.12 496 SER A N 1
ATOM 3696 C CA . SER A 1 496 ? -33.733 -16.295 -1.427 1.00 55.12 496 SER A CA 1
ATOM 3697 C C . SER A 1 496 ? -33.347 -17.045 -2.701 1.00 55.12 496 SER A C 1
ATOM 3699 O O . SER A 1 496 ? -34.178 -17.749 -3.276 1.00 55.12 496 SER A O 1
ATOM 3701 N N . ASP A 1 497 ? -32.081 -16.931 -3.109 1.00 52.59 497 ASP A N 1
ATOM 3702 C CA . ASP A 1 497 ? -31.459 -17.729 -4.180 1.00 52.59 497 ASP A CA 1
ATOM 3703 C C . ASP A 1 497 ? -30.664 -18.941 -3.652 1.00 52.59 497 ASP A C 1
ATOM 3705 O O . ASP A 1 497 ? -29.988 -19.627 -4.418 1.00 52.59 497 ASP A O 1
ATOM 3709 N N . GLY A 1 498 ? -30.741 -19.219 -2.346 1.00 56.59 498 GLY A N 1
ATOM 3710 C CA . GLY A 1 498 ? -29.959 -20.258 -1.674 1.00 56.59 498 GLY A CA 1
ATOM 3711 C C . GLY A 1 498 ? -28.573 -19.812 -1.188 1.00 56.59 498 GLY A C 1
ATOM 3712 O O . GLY A 1 498 ? -27.952 -20.559 -0.434 1.00 56.59 498 GLY A O 1
ATOM 3713 N N . ALA A 1 499 ? -28.108 -18.611 -1.548 1.00 53.66 499 ALA A N 1
ATOM 3714 C CA . ALA A 1 499 ? -26.871 -18.007 -1.044 1.00 53.66 499 ALA A CA 1
ATOM 3715 C C . ALA A 1 499 ? -27.109 -16.662 -0.329 1.00 53.66 499 ALA A C 1
ATOM 3717 O O . ALA A 1 499 ? -26.473 -16.378 0.684 1.00 53.66 499 ALA A O 1
ATOM 3718 N N . TRP A 1 500 ? -28.079 -15.878 -0.795 1.00 49.00 500 TRP A N 1
ATOM 3719 C CA . TRP A 1 500 ? -28.579 -14.655 -0.183 1.00 49.00 500 TRP A CA 1
ATOM 3720 C C . TRP A 1 500 ? -30.054 -14.795 0.169 1.00 49.00 500 TRP A C 1
ATOM 3722 O O . TRP A 1 500 ? -30.825 -15.471 -0.514 1.00 49.00 500 TRP A O 1
ATOM 3732 N N . THR A 1 501 ? -30.459 -14.138 1.253 1.00 59.75 501 THR A N 1
ATOM 3733 C CA . THR A 1 501 ? -31.869 -13.947 1.606 1.00 59.75 501 THR A CA 1
ATOM 3734 C C . THR A 1 501 ? -32.128 -12.451 1.665 1.00 59.75 501 THR A C 1
ATOM 3736 O O . THR A 1 501 ? -31.452 -11.727 2.391 1.00 59.75 501 THR A O 1
ATOM 3739 N N . PHE A 1 502 ? -33.085 -11.992 0.872 1.00 56.66 502 PHE A N 1
ATOM 3740 C CA . PHE A 1 502 ? -33.515 -10.609 0.790 1.00 56.66 502 PH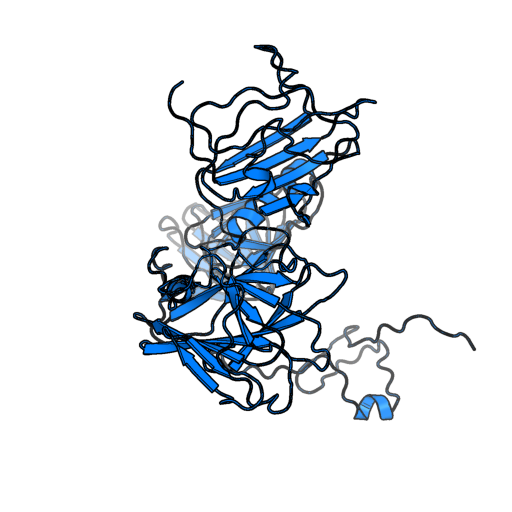E A CA 1
ATOM 3741 C C . PHE A 1 502 ? -34.889 -10.493 1.442 1.00 56.66 502 PHE A C 1
ATOM 3743 O O . PHE A 1 502 ? -35.824 -11.202 1.076 1.00 56.66 502 PHE A O 1
ATOM 3750 N N . GLU A 1 503 ? -35.013 -9.606 2.422 1.00 51.78 503 GLU A N 1
ATOM 3751 C CA . GLU A 1 503 ? -36.265 -9.348 3.129 1.00 51.78 503 GLU A CA 1
ATOM 3752 C C . GLU A 1 503 ? -36.729 -7.907 2.891 1.00 51.78 503 GLU A C 1
ATOM 3754 O O . GLU A 1 503 ? -35.928 -6.999 2.651 1.00 51.78 503 GLU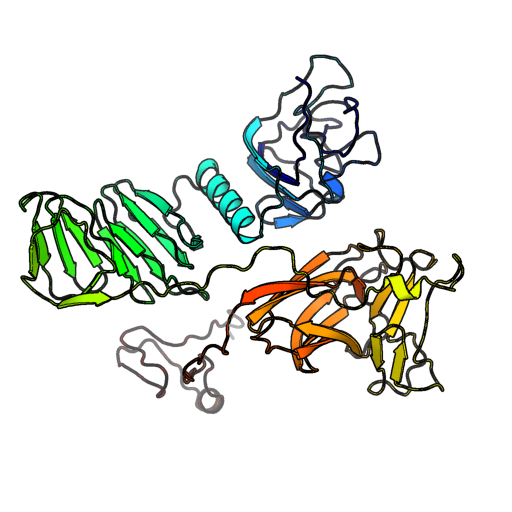 A O 1
ATOM 3759 N N . ASN A 1 504 ? -38.036 -7.673 3.018 1.00 59.47 504 ASN A N 1
ATOM 3760 C CA . ASN A 1 504 ? -38.663 -6.359 2.850 1.00 59.47 504 ASN A CA 1
ATOM 3761 C C . ASN A 1 504 ? -38.425 -5.758 1.449 1.00 59.47 504 ASN A C 1
ATOM 3763 O O . ASN A 1 504 ? -38.711 -6.396 0.443 1.00 59.47 504 ASN A O 1
ATOM 3767 N N . PHE A 1 505 ? -37.950 -4.510 1.383 1.00 54.06 505 PHE A N 1
ATOM 3768 C CA . PHE A 1 505 ? -37.659 -3.786 0.141 1.00 54.06 505 PHE A CA 1
ATOM 3769 C C . PHE A 1 505 ? -36.206 -3.960 -0.330 1.00 54.06 505 PHE A C 1
ATOM 3771 O O . PHE A 1 505 ? -35.734 -3.177 -1.153 1.00 54.06 505 PHE A O 1
ATOM 3778 N N . ALA A 1 506 ? -35.474 -4.937 0.212 1.00 44.81 506 ALA A N 1
ATOM 3779 C CA . ALA A 1 506 ? -34.139 -5.271 -0.265 1.00 44.81 506 ALA A CA 1
ATOM 3780 C C . ALA A 1 506 ? -34.233 -6.182 -1.498 1.00 44.81 506 ALA A C 1
ATOM 3782 O O . ALA A 1 506 ? -35.036 -7.110 -1.535 1.00 44.81 506 ALA A O 1
ATOM 3783 N N . GLY A 1 507 ? -33.401 -5.928 -2.504 1.00 57.84 507 GLY A N 1
ATOM 3784 C CA . GLY A 1 507 ? -33.328 -6.734 -3.720 1.00 57.84 507 GLY A CA 1
ATOM 3785 C C . GLY A 1 507 ? -32.136 -6.336 -4.585 1.00 57.84 507 GLY A C 1
ATOM 3786 O O . GLY A 1 507 ? -31.453 -5.350 -4.302 1.00 57.84 507 GLY A O 1
ATOM 3787 N N . ILE A 1 508 ? -31.884 -7.104 -5.644 1.00 51.56 508 ILE A N 1
ATOM 3788 C CA . ILE A 1 508 ? -30.844 -6.812 -6.636 1.00 51.56 508 ILE A CA 1
ATOM 3789 C C . ILE A 1 508 ? -31.482 -5.988 -7.761 1.00 51.56 508 ILE A C 1
ATOM 3791 O O . ILE A 1 508 ? -32.462 -6.414 -8.370 1.00 51.56 508 ILE A O 1
ATOM 3795 N N . GLY A 1 509 ? -30.949 -4.793 -8.022 1.00 44.75 509 GLY A N 1
ATOM 3796 C CA . GLY A 1 509 ? -31.470 -3.863 -9.025 1.00 44.75 509 GLY A CA 1
ATOM 3797 C C . GLY A 1 509 ? -30.483 -3.617 -10.163 1.00 44.75 509 GLY A C 1
ATOM 3798 O O . GLY A 1 509 ? -29.278 -3.509 -9.943 1.00 44.75 509 GLY A O 1
ATOM 3799 N N . ARG A 1 510 ? -30.993 -3.468 -11.389 1.00 43.19 510 ARG A N 1
ATOM 3800 C CA . ARG A 1 510 ? -30.206 -2.995 -12.536 1.00 43.19 510 ARG A CA 1
ATOM 3801 C C . ARG A 1 510 ? -30.235 -1.468 -12.579 1.00 43.19 510 ARG A C 1
ATOM 3803 O O . ARG A 1 510 ? -31.310 -0.878 -12.651 1.00 43.19 510 ARG A O 1
ATOM 3810 N N . ILE A 1 511 ? -29.070 -0.825 -12.647 1.00 37.47 511 ILE A N 1
ATOM 3811 C CA . ILE A 1 511 ? -28.983 0.564 -13.113 1.00 37.47 511 ILE A CA 1
ATOM 3812 C C . ILE A 1 511 ? -29.142 0.526 -14.636 1.00 37.47 511 ILE A C 1
ATOM 3814 O O . ILE A 1 511 ? -28.217 0.162 -15.362 1.00 37.47 511 ILE A O 1
ATOM 3818 N N . GLN A 1 512 ? -30.334 0.838 -15.138 1.00 39.59 512 GLN A N 1
ATOM 3819 C CA . GLN A 1 512 ? -30.505 1.163 -16.552 1.00 39.59 512 GLN A CA 1
ATOM 3820 C C . GLN A 1 512 ? -30.157 2.636 -16.743 1.00 39.59 512 GLN A C 1
ATOM 3822 O O . GLN A 1 512 ? -30.746 3.514 -16.115 1.00 39.59 512 GLN A O 1
ATOM 3827 N N . THR A 1 513 ? -29.206 2.922 -17.628 1.00 30.81 513 THR A N 1
ATOM 3828 C CA . THR A 1 513 ? -29.095 4.261 -18.206 1.00 30.81 513 THR A CA 1
ATOM 3829 C C . THR A 1 513 ? -30.389 4.553 -18.949 1.00 30.81 513 THR A C 1
ATOM 3831 O O . THR A 1 513 ? -30.807 3.746 -19.779 1.00 30.81 513 THR A O 1
ATOM 3834 N N . ALA A 1 514 ? -31.014 5.692 -18.654 1.00 38.59 514 ALA A N 1
ATOM 3835 C CA . ALA A 1 514 ? -32.139 6.196 -19.423 1.00 38.59 514 ALA A CA 1
ATOM 3836 C C . ALA A 1 514 ? -31.699 6.374 -20.885 1.00 38.59 514 ALA A C 1
ATOM 3838 O O . ALA A 1 514 ? -30.984 7.315 -21.222 1.00 38.59 514 ALA A O 1
ATOM 3839 N N . GLY A 1 515 ? -32.091 5.424 -21.726 1.00 36.03 515 GLY A N 1
ATOM 3840 C CA . GLY A 1 515 ? -31.875 5.422 -23.161 1.00 36.03 515 GLY A CA 1
ATOM 3841 C C . GLY A 1 515 ? -33.133 4.886 -23.822 1.00 36.03 515 GLY A C 1
ATOM 3842 O O . GLY A 1 515 ? -33.436 3.706 -23.692 1.00 36.03 515 GLY A O 1
ATOM 3843 N N . ASP A 1 516 ? -33.824 5.804 -24.492 1.00 33.53 516 ASP A N 1
ATOM 3844 C CA . ASP A 1 516 ? -34.948 5.625 -25.409 1.00 33.53 516 ASP A CA 1
ATOM 3845 C C . ASP A 1 516 ? -36.330 5.353 -24.798 1.00 33.53 516 ASP A C 1
ATOM 3847 O O . ASP A 1 516 ? -36.856 4.245 -24.779 1.00 33.53 516 ASP A O 1
ATOM 3851 N N . TYR A 1 517 ? -37.002 6.457 -24.450 1.00 40.12 517 TYR A N 1
ATOM 3852 C CA . TYR A 1 517 ? -38.418 6.586 -24.792 1.00 40.12 517 TYR A CA 1
ATOM 3853 C C . TYR A 1 517 ? -38.560 6.497 -26.319 1.00 40.12 517 TYR A C 1
ATOM 3855 O O . TYR A 1 517 ? -38.447 7.513 -27.011 1.00 40.12 517 TYR A O 1
ATOM 3863 N N . ARG A 1 518 ? -38.819 5.290 -26.826 1.00 33.72 518 ARG A N 1
ATOM 3864 C CA . ARG A 1 518 ? -39.694 5.042 -27.977 1.00 33.72 518 ARG A CA 1
ATOM 3865 C C . ARG A 1 518 ? -40.482 3.762 -27.775 1.00 33.72 518 ARG A C 1
ATOM 3867 O O . ARG A 1 518 ? -39.846 2.730 -27.481 1.00 33.72 518 ARG A O 1
#

Sequence (518 aa):
LRTSFALRTVFIVFGSHNAWGAGGSMCLIQNATSLTPESAPWAGDNTRLWIGANANVIADDGLNWLDRTMLHGWNVQVKDKAYHMINVTTRIPARANTFGYDRGLLGYSGGARICEALFFTDELTDAERLQAEDYLWHKWFARNDPDAGAFKLADSTVANLDLDANPYTAAVAGAGTVNKSGAGTLRLRNDGTEAFDGTARLREGGLLTAGHPYLLDIEEGGQTLAVNGPVTQRTASGQPADIVSKTGAGELAVASIAPSVARVSVAEGTLRLAVPYAPAAPLPVDAAVNCPSLEAFTNGVTSATQLLNYTPLGGPHTATVNGWFFDRSAYPSSGNFLIGIVFDACTVPLVAQPFPDGNAALYINCGTVSTSFSVATAGYYRLLFHVAARDTGTSKRNVNVQLDGTTLHTVTALTPFHWQYAVRLPWLAVGSHTIGFQGFGADYSKVAIVDNIRVEALRAAAAEAVTATLANGGLEMPAAWMDLGITVTNSATAWSDGAWTFENFAGIGRIQTAGDYR

pLDDT: mean 73.16, std 16.48, range [30.81, 97.31]

Radius of gyration: 28.67 Å; chains: 1; bounding box: 74×61×78 Å

Foldseek 3Di:
DPDFQQFFKKKWWWFFPDDADDADAFWAKFADPDDQDAAFFDDYPDQAHNDGPDPTRQQQVWFKDKQNRTDRRSRDHDHDGDIIMMMTGGLGGIGIDFGTAHGRDPPRGDPIGTDDMDTDSDHDDPQRVVVVSLVCCCVPPNVDDLESEEHEDEAQDEAEAADEQEEHEYEYAYAYEYEYHYAHEYEYEQQDPHGYLYEYEDPAHKYQYYDDDHAYEADFAEWEWEDEPRMTHIDRDDGGRQEYEYHYAEEHEHQYYPPSNPYYHDPHHYYHHDHRPDDFDWDDWPPWLFWQAQCVVVPPDDLQDFWDAPCAQVDDQWDADSQKIWGDPVPNHDRDRAKGKGFPNHPFQFAPDAFSDPTIWIKHQAGKMKGKTFDQFWAKKKKKKKKAKGPPDFAKWWKFKDKQNHGQDIDIRGHSHIDMDIGIDATDDGTMIMIMIGTDDDDRPIIMIMHPIIMIGGHGDNDGDPDDDQPDPDLDDDVVVVVVVDDPDQDQDWDDPPNDIAGHRDDRDDPDDPDDPD